Protein AF-A0A954HP14-F1 (afdb_monomer_lite)

Structure (mmCIF, N/CA/C/O backbone):
data_AF-A0A954HP14-F1
#
_entry.id   AF-A0A954HP14-F1
#
loop_
_atom_site.group_PDB
_atom_site.id
_atom_site.type_symbol
_atom_site.label_atom_id
_atom_site.label_alt_id
_atom_site.label_comp_id
_atom_site.label_asym_id
_atom_site.label_entity_id
_atom_site.label_seq_id
_atom_site.pdbx_PDB_ins_code
_atom_site.Cartn_x
_atom_site.Cartn_y
_atom_site.Cartn_z
_atom_site.occupancy
_atom_site.B_iso_or_equiv
_atom_site.auth_seq_id
_atom_site.auth_comp_id
_atom_site.auth_asym_id
_atom_site.auth_atom_id
_atom_site.pdbx_PDB_model_num
ATOM 1 N N . PRO A 1 1 ? -9.106 -20.053 -11.659 1.00 44.22 1 PRO A N 1
ATOM 2 C CA . PRO A 1 1 ? -9.923 -20.267 -10.448 1.00 44.22 1 PRO A CA 1
ATOM 3 C C . PRO A 1 1 ? -10.159 -21.765 -10.250 1.00 44.22 1 PRO A C 1
ATOM 5 O O . PRO A 1 1 ? -11.044 -22.334 -10.878 1.00 44.22 1 PRO A O 1
ATOM 8 N N . ASP A 1 2 ? -9.329 -22.394 -9.421 1.00 56.81 2 ASP A N 1
ATOM 9 C CA . ASP A 1 2 ? -9.715 -23.654 -8.791 1.00 56.81 2 ASP A CA 1
ATOM 10 C C . ASP A 1 2 ? -10.606 -23.287 -7.602 1.00 56.81 2 ASP A C 1
ATOM 12 O O . ASP A 1 2 ? -10.197 -22.479 -6.765 1.00 56.81 2 ASP A O 1
ATOM 16 N N . SER A 1 3 ? -11.808 -23.867 -7.511 1.00 62.03 3 SER A N 1
ATOM 17 C CA . SER A 1 3 ? -12.772 -23.619 -6.418 1.00 62.03 3 SER A CA 1
ATOM 18 C C . SER A 1 3 ? -12.200 -23.898 -5.023 1.00 62.03 3 SER A C 1
ATOM 20 O O . SER A 1 3 ? -12.767 -23.479 -4.023 1.00 62.03 3 SER A O 1
ATOM 22 N N . ASN A 1 4 ? -11.064 -24.593 -4.966 1.00 75.12 4 ASN A N 1
ATOM 23 C CA . ASN A 1 4 ? -10.398 -25.029 -3.747 1.00 75.12 4 ASN A CA 1
ATOM 24 C C . ASN A 1 4 ? -9.174 -24.160 -3.400 1.00 75.12 4 ASN A C 1
ATOM 26 O O . ASN A 1 4 ? -8.261 -24.644 -2.734 1.00 75.12 4 ASN A O 1
ATOM 30 N N . THR A 1 5 ? -9.110 -22.918 -3.893 1.00 85.06 5 THR A N 1
ATOM 31 C CA . THR A 1 5 ? -8.037 -21.955 -3.586 1.00 85.06 5 THR A CA 1
ATOM 32 C C . THR A 1 5 ? -8.598 -20.563 -3.312 1.00 85.06 5 THR A C 1
ATOM 34 O O . THR A 1 5 ? -9.635 -20.186 -3.863 1.00 85.06 5 THR A O 1
ATOM 37 N N . PHE A 1 6 ? -7.906 -19.788 -2.472 1.00 89.44 6 PHE A N 1
ATOM 38 C CA . PHE A 1 6 ? -8.240 -18.382 -2.242 1.00 89.44 6 PHE A CA 1
ATOM 39 C C . PHE A 1 6 ? -8.115 -17.584 -3.542 1.00 89.44 6 PHE A C 1
ATOM 41 O O . PHE A 1 6 ? -7.063 -17.580 -4.190 1.00 89.44 6 PHE A O 1
ATOM 48 N N . ASN A 1 7 ? -9.168 -16.863 -3.917 1.00 91.94 7 ASN A N 1
ATOM 49 C CA . ASN A 1 7 ? -9.190 -16.029 -5.110 1.00 91.94 7 ASN A CA 1
ATOM 50 C C . ASN A 1 7 ? -8.523 -14.671 -4.848 1.00 91.94 7 ASN A C 1
ATOM 52 O O . ASN A 1 7 ? -9.152 -13.611 -4.863 1.00 91.94 7 ASN A O 1
ATOM 56 N N . LEU A 1 8 ? -7.207 -14.710 -4.631 1.00 91.88 8 LEU A N 1
ATOM 57 C CA . LEU A 1 8 ? -6.393 -13.528 -4.347 1.00 91.88 8 LEU A CA 1
ATOM 58 C C . LEU A 1 8 ? -6.420 -12.499 -5.481 1.00 91.88 8 LEU A C 1
ATOM 60 O O . LEU A 1 8 ? -6.297 -11.310 -5.220 1.00 91.88 8 LEU A O 1
ATOM 64 N N . TYR A 1 9 ? -6.605 -12.936 -6.732 1.00 90.38 9 TYR A N 1
ATOM 65 C CA . TYR A 1 9 ? -6.742 -12.026 -7.872 1.00 90.38 9 TYR A CA 1
ATOM 66 C C . TYR A 1 9 ? -8.003 -11.169 -7.758 1.00 90.38 9 TYR A C 1
ATOM 68 O O . TYR A 1 9 ? -7.978 -9.977 -8.054 1.00 90.38 9 TYR A O 1
ATOM 76 N N . ARG A 1 10 ? -9.116 -11.760 -7.313 1.00 91.25 10 ARG A N 1
ATOM 77 C CA . ARG A 1 10 ? -10.353 -11.006 -7.147 1.00 91.25 10 ARG A CA 1
ATOM 78 C C . ARG A 1 10 ? -10.260 -10.037 -5.978 1.00 91.25 10 ARG A C 1
ATOM 80 O O . ARG A 1 10 ? -10.635 -8.885 -6.158 1.00 91.25 10 ARG A O 1
ATOM 87 N N . PHE A 1 11 ? -9.696 -10.464 -4.848 1.00 94.31 11 PHE A N 1
ATOM 88 C CA . PHE A 1 11 ? -9.459 -9.575 -3.709 1.00 94.31 11 PHE A CA 1
ATOM 89 C C . PHE A 1 11 ? -8.480 -8.439 -4.048 1.00 94.31 11 PHE A C 1
ATOM 91 O O . PHE A 1 11 ? -8.729 -7.296 -3.691 1.00 94.31 11 PHE A O 1
ATOM 98 N N . ALA A 1 12 ? -7.426 -8.710 -4.823 1.00 93.19 12 ALA A N 1
ATOM 99 C CA . ALA A 1 12 ? -6.483 -7.701 -5.318 1.00 93.19 12 ALA A CA 1
ATOM 100 C C . ALA A 1 12 ? -7.157 -6.557 -6.103 1.00 93.19 12 ALA A C 1
ATOM 102 O O . ALA A 1 12 ? -6.663 -5.430 -6.088 1.00 93.19 12 ALA A O 1
ATOM 103 N N . ASN A 1 13 ? -8.294 -6.831 -6.753 1.00 92.75 13 ASN A N 1
ATOM 104 C CA . ASN A 1 13 ? -9.074 -5.847 -7.509 1.00 92.75 13 ASN A CA 1
ATOM 105 C C . ASN A 1 13 ? -10.066 -5.050 -6.645 1.00 92.75 13 ASN A C 1
ATOM 107 O O . ASN A 1 13 ? -10.771 -4.192 -7.178 1.00 92.75 13 ASN A O 1
ATOM 111 N N . THR A 1 14 ? -10.173 -5.344 -5.347 1.00 94.00 14 THR A N 1
ATOM 112 C CA . THR A 1 14 ? -11.060 -4.615 -4.438 1.00 94.00 14 THR A CA 1
ATOM 113 C C . THR A 1 14 ? -10.618 -3.150 -4.355 1.00 94.00 14 THR A C 1
ATOM 115 O O . THR A 1 14 ? -9.434 -2.889 -4.120 1.00 94.00 14 THR A O 1
ATOM 118 N N . PRO A 1 15 ? -11.526 -2.186 -4.592 1.00 93.94 15 PRO A N 1
ATOM 119 C CA . PRO A 1 15 ? -11.179 -0.776 -4.559 1.00 93.94 15 PRO A CA 1
ATOM 120 C C . PRO A 1 15 ? -10.938 -0.305 -3.127 1.00 93.94 15 PRO A C 1
ATOM 122 O O . PRO A 1 15 ? -11.656 -0.678 -2.205 1.00 93.94 15 PRO A O 1
ATOM 125 N N . VAL A 1 16 ? -9.947 0.560 -2.981 1.00 93.38 16 VAL A N 1
ATOM 126 C CA . VAL A 1 16 ? -9.605 1.292 -1.762 1.00 93.38 16 VAL A CA 1
ATOM 127 C C . VAL A 1 16 ? -9.283 2.724 -2.160 1.00 93.38 16 VAL A C 1
ATOM 129 O O . VAL A 1 16 ? -8.861 2.969 -3.292 1.00 93.38 16 VAL A O 1
ATOM 132 N N . ALA A 1 17 ? -9.439 3.682 -1.261 1.00 90.81 17 ALA A N 1
ATOM 133 C CA . ALA A 1 17 ? -8.885 5.008 -1.458 1.00 90.81 17 ALA A CA 1
ATOM 134 C C . ALA A 1 17 ? -7.545 5.134 -0.726 1.00 90.81 17 ALA A C 1
ATOM 136 O O . ALA A 1 17 ? -7.355 4.705 0.406 1.00 90.81 17 ALA A O 1
ATOM 137 N N . TRP A 1 18 ? -6.553 5.690 -1.407 1.00 88.69 18 TRP A N 1
ATOM 138 C CA . TRP A 1 18 ? -5.252 5.962 -0.808 1.00 88.69 18 TRP A CA 1
ATOM 139 C C . TRP A 1 18 ? -4.606 7.131 -1.538 1.00 88.69 18 TRP A C 1
ATOM 141 O O . TRP A 1 18 ? -4.759 7.269 -2.753 1.00 88.69 18 TRP A O 1
ATOM 151 N N . ARG A 1 19 ? -3.947 8.020 -0.783 1.00 82.06 19 ARG A N 1
ATOM 152 C CA . ARG A 1 19 ? -3.371 9.280 -1.290 1.00 82.06 19 ARG A CA 1
ATOM 153 C C . ARG A 1 19 ? -4.353 10.145 -2.101 1.00 82.06 19 ARG A C 1
ATOM 155 O O . ARG A 1 19 ? -3.925 10.869 -2.987 1.00 82.06 19 ARG A O 1
ATOM 162 N N . GLY A 1 20 ? -5.652 10.096 -1.788 1.00 80.06 20 GLY A N 1
ATOM 163 C CA . GLY A 1 20 ? -6.676 10.958 -2.397 1.00 80.06 20 GLY A CA 1
ATOM 164 C C . GLY A 1 20 ? -7.312 10.435 -3.691 1.00 80.06 20 GLY A C 1
ATOM 165 O O . GLY A 1 20 ? -8.008 11.195 -4.357 1.00 80.06 20 GLY A O 1
ATOM 166 N N . ARG A 1 21 ? -7.097 9.164 -4.061 1.00 86.00 21 ARG A N 1
ATOM 167 C CA . ARG A 1 21 ? -7.736 8.529 -5.230 1.00 86.00 21 ARG A CA 1
ATOM 168 C C . ARG A 1 21 ? -8.192 7.102 -4.930 1.00 86.00 21 ARG A C 1
ATOM 170 O O . ARG A 1 21 ? -7.545 6.415 -4.140 1.00 86.00 21 ARG A O 1
ATOM 177 N N . SER A 1 22 ? -9.247 6.642 -5.609 1.00 89.75 22 SER A N 1
ATOM 178 C CA . SER A 1 22 ? -9.643 5.228 -5.616 1.00 89.75 22 SER A CA 1
ATOM 179 C C . SER A 1 22 ? -8.697 4.409 -6.500 1.00 89.75 22 SER A C 1
ATOM 181 O O . SER A 1 22 ? -8.477 4.773 -7.655 1.00 89.75 22 SER A O 1
ATOM 183 N N . GLN A 1 23 ? -8.175 3.304 -5.983 1.00 91.81 23 GLN A N 1
ATOM 184 C CA . GLN A 1 23 ? -7.209 2.420 -6.637 1.00 91.81 23 GLN A CA 1
ATOM 185 C C . GLN A 1 23 ? -7.410 0.971 -6.159 1.00 91.81 23 GLN A C 1
ATOM 187 O O . GLN A 1 23 ? -8.095 0.759 -5.158 1.00 91.81 23 GLN A O 1
ATOM 192 N N . PRO A 1 24 ? -6.891 -0.055 -6.853 1.00 94.38 24 PRO A N 1
ATOM 193 C CA . PRO A 1 24 ? -6.996 -1.425 -6.364 1.00 94.38 24 PRO A CA 1
ATOM 194 C C . PRO A 1 24 ? -6.120 -1.612 -5.121 1.00 94.38 24 PRO A C 1
ATOM 196 O O . PRO A 1 24 ? -5.009 -1.081 -5.041 1.00 94.38 24 PRO A O 1
ATOM 199 N N . ILE A 1 25 ? -6.588 -2.414 -4.165 1.00 94.38 25 ILE A N 1
ATOM 200 C CA . ILE A 1 25 ? -5.851 -2.714 -2.929 1.00 94.38 25 ILE A CA 1
ATOM 201 C C . ILE A 1 25 ? -4.471 -3.342 -3.195 1.00 94.38 25 ILE A C 1
ATOM 203 O O . ILE A 1 25 ? -3.538 -3.156 -2.413 1.00 94.38 25 ILE A O 1
ATOM 207 N N . ASP A 1 26 ? -4.296 -4.017 -4.337 1.00 93.38 26 ASP A N 1
ATOM 208 C CA . ASP A 1 26 ? -2.996 -4.528 -4.781 1.00 93.38 26 ASP A CA 1
ATOM 209 C C . ASP A 1 26 ? -1.962 -3.422 -5.028 1.00 93.38 26 ASP A C 1
ATOM 211 O O . ASP A 1 26 ? -0.787 -3.634 -4.730 1.00 93.38 26 ASP A O 1
ATOM 215 N N . THR A 1 27 ? -2.359 -2.231 -5.503 1.00 92.31 27 THR A N 1
ATOM 216 C CA . THR A 1 27 ? -1.415 -1.108 -5.659 1.00 92.31 27 THR A CA 1
ATOM 217 C C . THR A 1 27 ? -0.823 -0.728 -4.309 1.00 92.31 27 THR A C 1
ATOM 219 O O . THR A 1 27 ? 0.399 -0.624 -4.177 1.00 92.31 27 THR A O 1
ATOM 222 N N . PHE A 1 28 ? -1.671 -0.587 -3.287 1.00 92.44 28 PHE A N 1
ATOM 223 C CA . PHE A 1 28 ? -1.217 -0.299 -1.931 1.00 92.44 28 PHE A CA 1
ATOM 224 C C . PHE A 1 28 ? -0.308 -1.410 -1.401 1.00 92.44 28 PHE A C 1
ATOM 226 O O . PHE A 1 28 ? 0.810 -1.129 -0.969 1.00 92.44 28 PHE A O 1
ATOM 233 N N . ALA A 1 29 ? -0.737 -2.673 -1.500 1.00 93.56 29 ALA A N 1
ATOM 234 C CA . ALA A 1 29 ? 0.045 -3.813 -1.025 1.00 93.56 29 ALA A CA 1
ATOM 235 C C . ALA A 1 29 ? 1.440 -3.859 -1.674 1.00 93.56 29 ALA A C 1
ATOM 237 O O . ALA A 1 29 ? 2.453 -4.016 -0.991 1.00 93.56 29 ALA A O 1
ATOM 238 N N . ARG A 1 30 ? 1.511 -3.678 -2.999 1.00 91.94 30 ARG A N 1
ATOM 239 C CA . ARG A 1 30 ? 2.771 -3.652 -3.752 1.00 91.94 30 ARG A CA 1
ATOM 240 C C . ARG A 1 30 ? 3.647 -2.473 -3.367 1.00 91.94 30 ARG A C 1
ATOM 242 O O . ARG A 1 30 ? 4.850 -2.672 -3.246 1.00 91.94 30 ARG A O 1
ATOM 249 N N . ALA A 1 31 ? 3.077 -1.285 -3.187 1.00 90.12 31 ALA A N 1
ATOM 250 C CA . ALA A 1 31 ? 3.821 -0.084 -2.821 1.00 90.12 31 ALA A CA 1
ATOM 251 C C . ALA A 1 31 ? 4.467 -0.219 -1.435 1.00 90.12 31 ALA A C 1
ATOM 253 O O . ALA A 1 31 ? 5.663 0.038 -1.289 1.00 90.12 31 ALA A O 1
ATOM 254 N N . GLN A 1 32 ? 3.707 -0.681 -0.437 1.00 90.50 32 GLN A N 1
ATOM 255 C CA . GLN A 1 32 ? 4.227 -0.898 0.917 1.00 90.50 32 GLN A CA 1
ATOM 256 C C . GLN A 1 32 ? 5.305 -1.993 0.927 1.00 90.50 32 GLN A C 1
ATOM 258 O O . GLN A 1 32 ? 6.387 -1.803 1.484 1.00 90.50 32 GLN A O 1
ATOM 263 N N . LEU A 1 33 ? 5.063 -3.114 0.237 1.00 91.81 33 LEU A N 1
ATOM 264 C CA . LEU A 1 33 ? 6.037 -4.202 0.174 1.00 91.81 33 LEU A CA 1
ATOM 265 C C . LEU A 1 33 ? 7.296 -3.815 -0.616 1.00 91.81 33 LEU A C 1
ATOM 267 O O . LEU A 1 33 ? 8.398 -4.224 -0.246 1.00 91.81 33 LEU A O 1
ATOM 271 N N . LEU A 1 34 ? 7.164 -3.013 -1.677 1.00 89.88 34 LEU A N 1
ATOM 272 C CA . LEU A 1 34 ? 8.295 -2.494 -2.448 1.00 89.88 34 LEU A CA 1
ATOM 273 C C . LEU A 1 34 ? 9.163 -1.578 -1.582 1.00 89.88 34 LEU A C 1
ATOM 275 O O . LEU A 1 34 ? 10.380 -1.737 -1.590 1.00 89.88 34 LEU A O 1
ATOM 279 N N . LYS A 1 35 ? 8.549 -0.697 -0.787 1.00 87.38 35 LYS A N 1
ATOM 280 C CA . LYS A 1 35 ? 9.263 0.182 0.144 1.00 87.38 35 LYS A CA 1
ATOM 281 C C . LYS A 1 35 ? 10.008 -0.601 1.230 1.00 87.38 35 LYS A C 1
ATOM 283 O O . LYS A 1 35 ? 11.144 -0.272 1.547 1.00 87.38 35 LYS A O 1
ATOM 288 N N . ALA A 1 36 ? 9.403 -1.661 1.768 1.00 90.62 36 ALA A N 1
ATOM 289 C CA . ALA A 1 36 ? 10.024 -2.468 2.819 1.00 90.62 36 ALA A CA 1
ATOM 290 C C . ALA A 1 36 ? 11.096 -3.449 2.300 1.00 90.62 36 ALA A C 1
ATOM 292 O O . ALA A 1 36 ? 12.113 -3.660 2.960 1.00 90.62 36 ALA A O 1
ATOM 293 N N . SER A 1 37 ? 10.878 -4.059 1.127 1.00 90.31 37 SER A N 1
ATOM 294 C CA . SER A 1 37 ? 11.650 -5.224 0.649 1.00 90.31 37 SER A CA 1
ATOM 295 C C . SER A 1 37 ? 12.431 -5.004 -0.652 1.00 90.31 37 SER A C 1
ATOM 297 O O . SER A 1 37 ? 13.204 -5.874 -1.072 1.00 90.31 37 SER A O 1
ATOM 299 N N . HIS A 1 38 ? 12.203 -3.874 -1.329 1.00 88.56 38 HIS A N 1
ATOM 300 C CA . HIS A 1 38 ? 12.618 -3.592 -2.711 1.00 88.56 38 HIS A CA 1
ATOM 301 C C . HIS A 1 38 ? 12.070 -4.616 -3.722 1.00 88.56 38 HIS A C 1
ATOM 303 O O . HIS A 1 38 ? 12.637 -4.820 -4.798 1.00 88.56 38 HIS A O 1
ATOM 309 N N . LYS A 1 39 ? 10.976 -5.307 -3.377 1.00 87.38 39 LYS A N 1
ATOM 310 C CA . LYS A 1 39 ? 10.304 -6.302 -4.218 1.00 87.38 39 LYS A CA 1
ATOM 311 C C . LYS A 1 39 ? 8.789 -6.170 -4.095 1.00 87.38 39 LYS A C 1
ATOM 313 O O . LYS A 1 39 ? 8.259 -5.910 -3.026 1.00 87.38 39 LYS A O 1
ATOM 318 N N . SER A 1 40 ? 8.073 -6.462 -5.176 1.00 85.25 40 SER A N 1
ATOM 319 C CA . SER A 1 40 ? 6.599 -6.523 -5.180 1.00 85.25 40 SER A CA 1
ATOM 320 C C . SER A 1 40 ? 6.045 -7.916 -4.827 1.00 85.25 40 SER A C 1
ATOM 322 O O . SER A 1 40 ? 4.865 -8.195 -5.014 1.00 85.25 40 SER A O 1
ATOM 324 N N . THR A 1 41 ? 6.906 -8.823 -4.359 1.00 90.88 41 THR A N 1
ATOM 325 C CA . THR A 1 41 ? 6.576 -10.204 -3.970 1.00 90.88 41 THR A CA 1
ATOM 326 C C . THR A 1 41 ? 7.509 -10.650 -2.854 1.00 90.88 41 THR A C 1
ATOM 328 O O . THR A 1 41 ? 8.674 -10.245 -2.854 1.00 90.88 41 THR A O 1
ATOM 331 N N . PHE A 1 42 ? 7.068 -11.572 -2.004 1.00 92.44 42 PHE A N 1
ATOM 332 C CA . PHE A 1 42 ? 7.862 -12.090 -0.886 1.00 92.44 42 PHE A CA 1
ATOM 333 C C . PHE A 1 42 ? 7.961 -13.622 -0.908 1.00 92.44 42 PHE A C 1
ATOM 335 O O . PHE A 1 42 ? 7.281 -14.279 -1.695 1.00 92.44 42 PHE A O 1
ATOM 342 N N . LYS A 1 43 ? 8.850 -14.199 -0.087 1.00 90.25 43 LYS A N 1
ATOM 343 C CA . LYS A 1 43 ? 8.929 -15.652 0.146 1.00 90.25 43 LYS A CA 1
ATOM 344 C C . LYS A 1 43 ? 8.156 -15.992 1.428 1.00 90.25 43 LYS A C 1
ATOM 346 O O . LYS A 1 43 ? 8.716 -15.805 2.511 1.00 90.25 43 LYS A O 1
ATOM 351 N N . GLY A 1 44 ? 6.916 -16.460 1.290 1.00 88.19 44 GLY A N 1
ATOM 352 C CA . GLY A 1 44 ? 6.035 -16.827 2.404 1.00 88.19 44 GLY A CA 1
ATOM 353 C C . GLY A 1 44 ? 6.049 -18.324 2.719 1.00 88.19 44 GLY A C 1
ATOM 354 O O . GLY A 1 44 ? 6.380 -19.140 1.852 1.00 88.19 44 GLY A O 1
ATOM 355 N N . GLU A 1 45 ? 5.716 -18.660 3.965 1.00 89.00 45 GLU A N 1
ATOM 356 C CA . GLU A 1 45 ? 5.534 -20.036 4.451 1.00 89.00 45 GLU A CA 1
ATOM 357 C C . GLU A 1 45 ? 4.427 -20.743 3.656 1.00 89.00 45 GLU A C 1
ATOM 359 O O . GLU A 1 45 ? 3.372 -20.164 3.395 1.00 89.00 45 GLU A O 1
ATOM 364 N N . LEU A 1 46 ? 4.684 -21.981 3.231 1.00 88.25 46 LEU A N 1
ATOM 365 C CA . LEU A 1 46 ? 3.688 -22.801 2.543 1.00 88.25 46 LEU A CA 1
ATOM 366 C C . LEU A 1 46 ? 2.580 -23.245 3.502 1.00 88.25 46 LEU A C 1
ATOM 368 O O . LEU A 1 46 ? 2.848 -23.598 4.649 1.00 88.25 46 LEU A O 1
ATOM 372 N N . GLU A 1 47 ? 1.343 -23.295 3.010 1.00 84.31 47 GLU A N 1
ATOM 373 C CA . GLU A 1 47 ? 0.229 -23.871 3.773 1.00 84.31 47 GLU A CA 1
ATOM 374 C C . GLU A 1 47 ? 0.336 -25.399 3.830 1.00 84.31 47 GLU A C 1
ATOM 376 O O . GLU A 1 47 ? 0.991 -26.019 2.989 1.00 84.31 47 GLU A O 1
ATOM 381 N N . GLN A 1 48 ? -0.379 -26.022 4.771 1.00 86.00 48 GLN A N 1
ATOM 382 C CA . GLN A 1 48 ? -0.397 -27.480 4.974 1.00 86.00 48 GLN A CA 1
ATOM 383 C C . GLN A 1 48 ? -0.536 -28.266 3.662 1.00 86.00 48 GLN A C 1
ATOM 385 O O . GLN A 1 48 ? 0.263 -29.152 3.373 1.00 86.00 48 GLN A O 1
ATOM 390 N N . ARG A 1 49 ? -1.495 -27.890 2.808 1.00 84.44 49 ARG A N 1
ATOM 391 C CA . ARG A 1 49 ? -1.709 -28.548 1.512 1.00 84.44 49 ARG A CA 1
ATOM 392 C C . ARG A 1 49 ? -0.510 -28.415 0.569 1.00 84.44 49 ARG A C 1
ATOM 394 O O . ARG A 1 49 ? -0.201 -29.348 -0.168 1.00 84.44 49 ARG A O 1
ATOM 401 N N . GLU A 1 50 ? 0.133 -27.252 0.538 1.00 87.00 50 GLU A N 1
ATOM 402 C CA . GLU A 1 50 ? 1.296 -27.010 -0.319 1.00 87.00 50 GLU A CA 1
ATOM 403 C C . GLU A 1 50 ? 2.535 -27.750 0.208 1.00 87.00 50 GLU A C 1
ATOM 405 O O . GLU A 1 50 ? 3.342 -28.234 -0.588 1.00 87.00 50 GLU A O 1
ATOM 410 N N . LEU A 1 51 ? 2.665 -27.878 1.533 1.00 89.75 51 LEU A N 1
ATOM 411 C CA . LEU A 1 51 ? 3.678 -28.708 2.187 1.00 89.75 51 LEU A CA 1
ATOM 412 C C . LEU A 1 51 ? 3.459 -30.189 1.868 1.00 89.75 51 LEU A C 1
ATOM 414 O O . LEU A 1 51 ? 4.396 -30.853 1.432 1.00 89.75 51 LEU A O 1
ATOM 418 N N . ASP A 1 52 ? 2.221 -30.677 1.966 1.00 89.06 52 ASP A N 1
ATOM 419 C CA . ASP A 1 52 ? 1.859 -32.053 1.610 1.00 89.06 52 ASP A CA 1
ATOM 420 C C . ASP A 1 52 ? 2.168 -32.363 0.138 1.00 89.06 52 ASP A C 1
ATOM 422 O O . ASP A 1 52 ? 2.737 -33.407 -0.175 1.00 89.06 52 ASP A O 1
ATOM 426 N N . GLN A 1 53 ? 1.891 -31.430 -0.779 1.00 89.56 53 GLN A N 1
ATOM 427 C CA . GLN A 1 53 ? 2.263 -31.563 -2.195 1.00 89.56 53 GLN A CA 1
ATOM 428 C C . GLN A 1 53 ? 3.779 -31.563 -2.436 1.00 89.56 53 GLN A C 1
ATOM 430 O O . GLN A 1 53 ? 4.244 -32.049 -3.468 1.00 89.56 53 GLN A O 1
ATOM 435 N N . ARG A 1 54 ? 4.562 -30.985 -1.520 1.00 91.81 54 ARG A N 1
ATOM 436 C CA . ARG A 1 54 ? 6.029 -30.939 -1.587 1.00 91.81 54 ARG A CA 1
ATOM 437 C C . ARG A 1 54 ? 6.704 -31.950 -0.667 1.00 91.81 54 ARG A C 1
ATOM 439 O O . ARG A 1 54 ? 7.930 -31.906 -0.569 1.00 91.81 54 ARG A O 1
ATOM 446 N N . ARG A 1 55 ? 5.954 -32.869 -0.054 1.00 93.12 55 ARG A N 1
ATOM 447 C CA . ARG A 1 55 ? 6.455 -33.844 0.922 1.00 93.12 55 ARG A CA 1
ATOM 448 C C . ARG A 1 55 ? 7.736 -34.530 0.464 1.00 93.12 55 ARG A C 1
ATOM 450 O O . ARG A 1 55 ? 8.744 -34.431 1.151 1.00 93.12 55 ARG A O 1
ATOM 457 N N . ASP A 1 56 ? 7.738 -35.112 -0.732 1.00 92.38 56 ASP A N 1
ATOM 458 C CA . ASP A 1 56 ? 8.910 -35.818 -1.268 1.00 92.38 56 ASP A CA 1
ATOM 459 C C . ASP A 1 56 ? 10.157 -34.927 -1.335 1.00 92.38 56 ASP A C 1
ATOM 461 O O . ASP A 1 56 ? 11.266 -35.367 -1.040 1.00 92.38 56 ASP A O 1
ATOM 465 N N . LYS A 1 57 ? 9.984 -33.642 -1.676 1.00 93.19 57 LYS A N 1
ATOM 466 C CA . LYS A 1 57 ? 11.083 -32.667 -1.717 1.00 93.19 57 LYS A CA 1
ATOM 467 C C . LYS A 1 57 ? 11.575 -32.307 -0.320 1.00 93.19 57 LYS A C 1
ATOM 469 O O . LYS A 1 57 ? 12.776 -32.137 -0.137 1.00 93.19 57 LYS A O 1
ATOM 474 N N . ILE A 1 58 ? 10.661 -32.174 0.642 1.00 92.38 58 ILE A N 1
ATOM 475 C CA . ILE A 1 58 ? 10.992 -31.896 2.044 1.00 92.38 58 ILE A CA 1
ATOM 476 C C . ILE A 1 58 ? 11.772 -33.081 2.620 1.00 92.38 58 ILE A C 1
ATOM 478 O O . ILE A 1 58 ? 12.862 -32.887 3.148 1.00 92.38 58 ILE A O 1
ATOM 482 N N . VAL A 1 59 ? 11.277 -34.308 2.439 1.00 92.44 59 VAL A N 1
ATOM 483 C CA . VAL A 1 59 ? 11.938 -35.537 2.902 1.00 92.44 59 VAL A CA 1
ATOM 484 C C . VAL A 1 59 ? 13.328 -35.688 2.280 1.00 92.44 59 VAL A C 1
ATOM 486 O O . VAL A 1 59 ? 14.299 -35.912 3.001 1.00 92.44 59 VAL A O 1
ATOM 489 N N . ALA A 1 60 ? 13.454 -35.492 0.964 1.00 92.50 60 ALA A N 1
ATOM 490 C CA . ALA A 1 60 ? 14.744 -35.555 0.279 1.00 92.50 60 ALA A CA 1
ATOM 491 C C . ALA A 1 60 ? 15.738 -34.493 0.789 1.00 92.50 60 ALA A C 1
ATOM 493 O O . ALA A 1 60 ? 16.930 -34.768 0.924 1.00 92.50 60 ALA A O 1
ATOM 494 N N . ALA A 1 61 ? 15.260 -33.285 1.106 1.00 92.69 61 ALA A N 1
ATOM 495 C CA . ALA A 1 61 ? 16.098 -32.232 1.670 1.00 92.69 61 ALA A CA 1
ATOM 496 C C . ALA A 1 61 ? 16.572 -32.580 3.090 1.00 92.69 61 ALA A C 1
ATOM 498 O O . ALA A 1 61 ? 17.753 -32.403 3.387 1.00 92.69 61 ALA A O 1
ATOM 499 N N . VAL A 1 62 ? 15.701 -33.144 3.937 1.00 92.25 62 VAL A N 1
ATOM 500 C CA . VAL A 1 62 ? 16.092 -33.635 5.270 1.00 92.25 62 VAL A CA 1
ATOM 501 C C . VAL A 1 62 ? 17.187 -34.695 5.150 1.00 92.25 62 VAL A C 1
ATOM 503 O O . VAL A 1 62 ? 18.225 -34.552 5.787 1.00 92.25 62 VAL A O 1
ATOM 506 N N . GLN A 1 63 ? 17.018 -35.693 4.279 1.00 91.19 63 GLN A N 1
ATOM 507 C CA . GLN A 1 63 ? 18.031 -36.734 4.042 1.00 91.19 63 GLN A CA 1
ATOM 508 C C . GLN A 1 63 ? 19.357 -36.164 3.517 1.00 91.19 63 GLN A C 1
ATOM 510 O O . GLN A 1 63 ? 20.428 -36.659 3.857 1.00 91.19 63 GLN A O 1
ATOM 515 N N . SER A 1 64 ? 19.305 -35.111 2.696 1.00 92.88 64 SER A N 1
ATOM 516 C CA . SER A 1 64 ? 20.507 -34.458 2.172 1.00 92.88 64 SER A CA 1
ATOM 517 C C . SER A 1 64 ? 21.262 -33.652 3.231 1.00 92.88 64 SER A C 1
ATOM 519 O O . SER A 1 64 ? 22.486 -33.557 3.146 1.00 92.88 64 SER A O 1
ATOM 521 N N . TYR A 1 65 ? 20.564 -33.017 4.175 1.00 91.56 65 TYR A N 1
ATOM 522 C CA . TYR A 1 65 ? 21.182 -32.190 5.219 1.00 91.56 65 TYR A CA 1
ATOM 523 C C . TYR A 1 65 ? 21.548 -32.981 6.480 1.00 91.56 65 TYR A C 1
ATOM 525 O O . TYR A 1 65 ? 22.473 -32.586 7.192 1.00 91.56 65 TYR A O 1
ATOM 533 N N . TRP A 1 66 ? 20.836 -34.077 6.746 1.00 91.44 66 TRP A N 1
ATOM 534 C CA . TRP A 1 66 ? 21.048 -34.986 7.868 1.00 91.44 66 TRP A CA 1
ATOM 535 C C . TRP A 1 66 ? 21.000 -36.436 7.367 1.00 91.44 66 TRP A C 1
ATOM 537 O O . TRP A 1 66 ? 19.969 -37.102 7.440 1.00 91.44 66 TRP A O 1
ATOM 547 N N . SER A 1 67 ? 22.135 -36.925 6.858 1.00 83.44 67 SER A N 1
ATOM 548 C CA . SER A 1 67 ? 22.260 -38.260 6.248 1.00 83.44 67 SER A CA 1
ATOM 549 C C . SER A 1 67 ? 21.932 -39.419 7.189 1.00 83.44 67 SER A C 1
ATOM 551 O O . SER A 1 67 ? 21.541 -40.488 6.728 1.00 83.44 67 SER A O 1
ATOM 553 N N . ASP A 1 68 ? 22.090 -39.205 8.494 1.00 83.62 68 ASP A N 1
ATOM 554 C CA . ASP A 1 68 ? 22.039 -40.263 9.508 1.00 83.62 68 ASP A CA 1
ATOM 555 C C . ASP A 1 68 ? 20.652 -40.386 10.173 1.00 83.62 68 ASP A C 1
ATOM 557 O O . ASP A 1 68 ? 20.471 -41.170 11.104 1.00 83.62 68 ASP A O 1
ATOM 561 N N . VAL A 1 69 ? 19.665 -39.605 9.714 1.00 84.69 69 VAL A N 1
ATOM 562 C CA . VAL A 1 69 ? 18.317 -39.521 10.297 1.00 84.69 69 VAL A CA 1
ATOM 563 C C . VAL A 1 69 ? 17.331 -40.366 9.489 1.00 84.69 69 VAL A C 1
ATOM 565 O O . VAL A 1 69 ? 17.158 -40.161 8.284 1.00 84.69 69 VAL A O 1
ATOM 568 N N . ASP A 1 70 ? 16.619 -41.276 10.162 1.00 84.19 70 ASP A N 1
ATOM 569 C CA . ASP A 1 70 ? 15.470 -41.959 9.564 1.00 84.19 70 ASP A CA 1
ATOM 570 C C . ASP A 1 70 ? 14.316 -40.966 9.362 1.00 84.19 70 ASP A C 1
ATOM 572 O O . ASP A 1 70 ? 13.738 -40.429 10.306 1.00 84.19 70 ASP A O 1
ATOM 576 N N . SER A 1 71 ? 13.992 -40.713 8.098 1.00 83.25 71 SER A N 1
ATOM 577 C CA . SER A 1 71 ? 12.945 -39.779 7.670 1.00 83.25 71 SER A CA 1
ATOM 578 C C . SER A 1 71 ? 11.639 -40.487 7.299 1.00 83.25 71 SER A C 1
ATOM 580 O O . SER A 1 71 ? 10.724 -39.852 6.773 1.00 83.25 71 SER A O 1
ATOM 582 N N . GLY A 1 72 ? 11.510 -41.788 7.589 1.00 81.94 72 GLY A N 1
ATOM 583 C CA . GLY A 1 72 ? 10.291 -42.556 7.336 1.00 81.94 72 GLY A CA 1
ATOM 584 C C . GLY A 1 72 ? 9.045 -41.982 8.021 1.00 81.94 72 GLY A C 1
ATOM 585 O O . GLY A 1 72 ? 7.958 -42.038 7.446 1.00 81.94 72 GLY A O 1
ATOM 586 N N . SER A 1 73 ? 9.187 -41.354 9.198 1.00 83.31 73 SER A N 1
ATOM 587 C CA . SER A 1 73 ? 8.068 -40.705 9.904 1.00 83.31 73 SER A CA 1
ATOM 588 C C . SER A 1 73 ? 7.471 -39.527 9.126 1.00 83.31 73 SER A C 1
ATOM 590 O O . SER A 1 73 ? 6.261 -39.308 9.172 1.00 83.31 73 SER A O 1
ATOM 592 N N . LEU A 1 74 ? 8.292 -38.814 8.347 1.00 87.75 74 LEU A N 1
ATOM 593 C CA . LEU A 1 74 ? 7.873 -37.655 7.558 1.00 87.75 74 LEU A CA 1
ATOM 594 C C . LEU A 1 74 ? 7.019 -38.037 6.342 1.00 87.75 74 LEU A C 1
ATOM 596 O O . LEU A 1 74 ? 6.263 -37.209 5.838 1.00 87.75 74 LEU A O 1
ATOM 600 N N . GLN A 1 75 ? 7.099 -39.287 5.873 1.00 87.88 75 GLN A N 1
ATOM 601 C CA . GLN A 1 75 ? 6.363 -39.738 4.686 1.00 87.88 75 GLN A CA 1
ATOM 602 C C . GLN A 1 75 ? 4.846 -39.775 4.889 1.00 87.88 75 GLN A C 1
ATOM 604 O O . GLN A 1 75 ? 4.091 -39.645 3.926 1.00 87.88 75 GLN A O 1
ATOM 609 N N . ASN A 1 76 ? 4.394 -39.904 6.136 1.00 87.06 76 ASN A N 1
ATOM 610 C CA . ASN A 1 76 ? 2.976 -39.898 6.497 1.00 87.06 76 ASN A CA 1
ATOM 611 C C . ASN A 1 76 ? 2.577 -38.660 7.308 1.00 87.06 76 ASN A C 1
ATOM 613 O O . ASN A 1 76 ? 1.426 -38.550 7.725 1.00 87.06 76 ASN A O 1
ATOM 617 N N . PHE A 1 77 ? 3.511 -37.734 7.531 1.00 90.50 77 PHE A N 1
ATOM 618 C CA . PHE A 1 77 ? 3.262 -36.530 8.305 1.00 90.50 77 PHE A CA 1
ATOM 619 C C . PHE A 1 77 ? 2.493 -35.494 7.477 1.00 90.50 77 PHE A C 1
ATOM 621 O O . PHE A 1 77 ? 2.775 -35.280 6.296 1.00 90.50 77 PHE A O 1
ATOM 628 N N . SER A 1 78 ? 1.513 -34.853 8.108 1.00 89.00 78 SER A N 1
ATOM 629 C CA . SER A 1 78 ? 0.789 -33.698 7.581 1.00 89.00 78 SER A CA 1
ATOM 630 C C . SER A 1 78 ? 0.528 -32.749 8.741 1.00 89.00 78 SER A C 1
ATOM 632 O O . SER A 1 78 ? 0.151 -33.177 9.831 1.00 89.00 78 SER A O 1
ATOM 634 N N . GLY A 1 79 ? 0.753 -31.467 8.501 1.00 89.00 79 GLY A N 1
ATOM 635 C CA . GLY A 1 79 ? 0.677 -30.421 9.507 1.00 89.00 79 GLY A CA 1
ATOM 636 C C . GLY A 1 79 ? 1.006 -29.065 8.898 1.00 89.00 79 GLY A C 1
ATOM 637 O O . GLY A 1 79 ? 1.303 -28.953 7.703 1.00 89.00 79 GLY A O 1
ATOM 638 N N . GLN A 1 80 ? 0.935 -28.025 9.715 1.00 86.81 80 GLN A N 1
ATOM 639 C CA . GLN A 1 80 ? 1.324 -26.674 9.331 1.00 86.81 80 GLN A CA 1
ATOM 640 C C . GLN A 1 80 ? 2.849 -26.531 9.286 1.00 86.81 80 GLN A C 1
ATOM 642 O O . GLN A 1 80 ? 3.593 -27.422 9.693 1.00 86.81 80 GLN A O 1
ATOM 647 N N . TYR A 1 81 ? 3.327 -25.390 8.785 1.00 87.94 81 TYR A N 1
ATOM 648 C CA . TYR A 1 81 ? 4.758 -25.095 8.708 1.00 87.94 81 TYR A CA 1
ATOM 649 C C . TYR A 1 81 ? 5.469 -25.298 10.059 1.00 87.94 81 TYR A C 1
ATOM 651 O O . TYR A 1 81 ? 6.505 -25.957 10.100 1.00 87.94 81 TYR A O 1
ATOM 659 N N . SER A 1 82 ? 4.890 -24.801 11.160 1.00 87.06 82 SER A N 1
ATOM 660 C CA . SER A 1 82 ? 5.410 -24.994 12.523 1.00 87.06 82 SER A CA 1
ATOM 661 C C . SER A 1 82 ? 5.541 -26.467 12.895 1.00 87.06 82 SER A C 1
ATOM 663 O O . SER A 1 82 ? 6.583 -26.876 13.396 1.00 87.06 82 SER A O 1
ATOM 665 N N . ASP A 1 83 ? 4.519 -27.264 12.588 1.00 91.56 83 ASP A N 1
ATOM 666 C CA . ASP A 1 83 ? 4.451 -28.676 12.962 1.00 91.56 83 ASP A CA 1
ATOM 667 C C . ASP A 1 83 ? 5.507 -29.479 12.193 1.00 91.56 83 ASP A C 1
ATOM 669 O O . ASP A 1 83 ? 6.180 -30.336 12.758 1.00 91.56 83 ASP A O 1
ATOM 673 N N . TRP A 1 84 ? 5.713 -29.153 10.911 1.00 92.50 84 TRP A N 1
ATOM 674 C CA . TRP A 1 84 ? 6.799 -29.718 10.109 1.00 92.50 84 TRP A CA 1
ATOM 675 C C . TRP A 1 84 ? 8.173 -29.375 10.684 1.00 92.50 84 TRP A C 1
ATOM 677 O O . TRP A 1 84 ? 9.040 -30.243 10.751 1.00 92.50 84 TRP A O 1
ATOM 687 N N . ILE A 1 85 ? 8.390 -28.125 11.099 1.00 91.94 85 ILE A N 1
ATOM 688 C CA . ILE A 1 85 ? 9.655 -27.717 11.717 1.00 91.94 85 ILE A CA 1
ATOM 689 C C . ILE A 1 85 ? 9.882 -28.467 13.030 1.00 91.94 85 ILE A C 1
ATOM 691 O O . ILE A 1 85 ? 10.976 -28.983 13.241 1.00 91.94 85 ILE A O 1
ATOM 695 N N . GLU A 1 86 ? 8.872 -28.569 13.892 1.00 92.94 86 GLU A N 1
ATOM 696 C CA . GLU A 1 86 ? 8.974 -29.273 15.174 1.00 92.94 86 GLU A CA 1
ATOM 697 C C . GLU A 1 86 ? 9.214 -30.773 14.998 1.00 92.94 86 GLU A C 1
ATOM 699 O O . GLU A 1 86 ? 10.055 -31.351 15.689 1.00 92.94 86 GLU A O 1
ATOM 704 N N . GLU A 1 87 ? 8.563 -31.395 14.018 1.00 93.25 87 GLU A N 1
ATOM 705 C CA . GLU A 1 87 ? 8.800 -32.792 13.665 1.00 93.25 87 GLU A CA 1
ATOM 706 C C . GLU A 1 87 ? 10.235 -33.009 13.158 1.00 93.25 87 GLU A C 1
ATOM 708 O O . GLU A 1 87 ? 10.912 -33.948 13.584 1.00 93.25 87 GLU A O 1
ATOM 713 N N . ILE A 1 88 ? 10.750 -32.113 12.308 1.00 92.25 88 ILE A N 1
ATOM 714 C CA . ILE A 1 88 ? 12.132 -32.193 11.813 1.00 92.25 88 ILE A CA 1
ATOM 715 C C . ILE A 1 88 ? 13.133 -31.941 12.951 1.00 92.25 88 ILE A C 1
ATOM 717 O O . ILE A 1 88 ? 14.144 -32.637 13.051 1.00 92.25 88 ILE A O 1
ATOM 721 N N . VAL A 1 89 ? 12.861 -30.995 13.851 1.00 93.50 89 VAL A N 1
ATOM 722 C CA . VAL A 1 89 ? 13.657 -30.766 15.070 1.00 93.50 89 VAL A CA 1
ATOM 723 C C . VAL A 1 89 ? 13.706 -32.029 15.924 1.00 93.50 89 VAL A C 1
ATOM 725 O O . VAL A 1 89 ? 14.783 -32.428 16.364 1.00 93.50 89 VAL A O 1
ATOM 728 N N . ARG A 1 90 ? 12.567 -32.706 16.106 1.00 92.75 90 ARG A N 1
ATOM 729 C CA . ARG A 1 90 ? 12.471 -33.937 16.894 1.00 92.75 90 ARG A CA 1
ATOM 730 C C . ARG A 1 90 ? 13.339 -35.059 16.329 1.00 92.75 90 ARG A C 1
ATOM 732 O O . ARG A 1 90 ? 14.059 -35.697 17.093 1.00 92.75 90 ARG A O 1
ATOM 739 N N . ILE A 1 91 ? 13.285 -35.303 15.018 1.00 91.50 91 ILE A N 1
ATOM 740 C CA . ILE A 1 91 ? 14.049 -36.398 14.391 1.00 91.50 91 ILE A CA 1
ATOM 741 C C . ILE A 1 91 ? 15.539 -36.063 14.236 1.00 91.50 91 ILE A C 1
ATOM 743 O O . ILE A 1 91 ? 16.378 -36.950 14.351 1.00 91.50 91 ILE A O 1
ATOM 747 N N . THR A 1 92 ? 15.889 -34.794 14.002 1.00 91.25 92 THR A N 1
ATOM 748 C CA . THR A 1 92 ? 17.286 -34.373 13.787 1.00 91.25 92 THR A CA 1
ATOM 749 C C . THR A 1 92 ? 18.019 -34.018 15.078 1.00 91.25 92 THR A C 1
ATOM 751 O O . THR A 1 92 ? 19.237 -33.838 15.042 1.00 91.25 92 THR A O 1
ATOM 754 N N . GLN A 1 93 ? 17.294 -33.836 16.192 1.00 87.88 93 GLN A N 1
ATOM 755 C CA . GLN A 1 93 ? 17.801 -33.297 17.465 1.00 87.88 93 GLN A CA 1
ATOM 756 C C . GLN A 1 93 ? 18.571 -31.970 17.309 1.00 87.88 93 GLN A C 1
ATOM 758 O O . GLN A 1 93 ? 19.386 -31.597 18.151 1.00 87.88 93 GLN A O 1
ATOM 763 N N . SER A 1 94 ? 18.334 -31.254 16.208 1.00 88.75 94 SER A N 1
ATOM 764 C CA . SER A 1 94 ? 18.975 -29.979 15.897 1.00 88.75 94 SER A CA 1
ATOM 765 C C . SER A 1 94 ? 18.151 -28.820 16.459 1.00 88.75 94 SER A C 1
ATOM 767 O O . SER A 1 94 ? 16.940 -28.930 16.627 1.00 88.75 94 SER A O 1
ATOM 769 N N . GLY A 1 95 ? 18.787 -27.677 16.727 1.00 86.38 95 GLY A N 1
ATOM 770 C CA . GLY A 1 95 ? 18.068 -26.476 17.164 1.00 86.38 95 GLY A CA 1
ATOM 771 C C . GLY A 1 95 ? 17.060 -25.986 16.114 1.00 86.38 95 GLY A C 1
ATOM 772 O O . GLY A 1 95 ? 17.335 -26.053 14.913 1.00 86.38 95 GLY A O 1
ATOM 773 N N . ARG A 1 96 ? 15.914 -25.452 16.565 1.00 86.31 96 ARG A N 1
ATOM 774 C CA . ARG A 1 96 ? 14.817 -24.967 15.703 1.00 86.31 96 ARG A CA 1
ATOM 775 C C . ARG A 1 96 ? 15.291 -23.998 14.624 1.00 86.31 96 ARG A C 1
ATOM 777 O O . ARG A 1 96 ? 14.991 -24.200 13.453 1.00 86.31 96 ARG A O 1
ATOM 784 N N . GLU A 1 97 ? 16.098 -23.009 14.994 1.00 79.69 97 GLU A N 1
ATOM 785 C CA . GLU A 1 97 ? 16.631 -22.014 14.055 1.00 79.69 97 GLU A CA 1
ATOM 786 C C . GLU A 1 97 ? 17.508 -22.640 12.962 1.00 79.69 97 GLU A C 1
ATOM 788 O O . GLU A 1 97 ? 17.418 -22.262 11.794 1.00 79.69 97 GLU A O 1
ATOM 793 N N . ALA A 1 98 ? 18.324 -23.640 13.314 1.00 81.94 98 ALA A N 1
ATOM 794 C CA . ALA A 1 98 ? 19.180 -24.340 12.359 1.00 81.94 98 ALA A CA 1
ATOM 795 C C . ALA A 1 98 ? 18.360 -25.182 11.370 1.00 81.94 98 ALA A C 1
ATOM 797 O O . ALA A 1 98 ? 18.685 -25.232 10.180 1.00 81.94 98 ALA A O 1
ATOM 798 N N . VAL A 1 99 ? 17.285 -25.818 11.850 1.00 88.31 99 VAL A N 1
ATOM 799 C CA . VAL A 1 99 ? 16.336 -26.552 11.005 1.00 88.31 99 VAL A CA 1
ATOM 800 C C . VAL A 1 99 ? 15.604 -25.597 10.069 1.00 88.31 99 VAL A C 1
ATOM 802 O O . VAL A 1 99 ? 15.626 -25.802 8.855 1.00 88.31 99 VAL A O 1
ATOM 805 N N . GLU A 1 100 ? 15.025 -24.520 10.602 1.00 85.25 100 GLU A N 1
ATOM 806 C CA . GLU A 1 100 ? 14.327 -23.508 9.807 1.00 85.25 100 GLU A CA 1
ATOM 807 C C . GLU A 1 100 ? 15.242 -22.904 8.741 1.00 85.25 100 GLU A C 1
ATOM 809 O O . GLU A 1 100 ? 14.844 -22.806 7.582 1.00 85.25 100 GLU A O 1
ATOM 814 N N . ALA A 1 101 ? 16.487 -22.557 9.080 1.00 82.31 101 ALA A N 1
ATOM 815 C CA . ALA A 1 101 ? 17.441 -21.985 8.134 1.00 82.31 101 ALA A CA 1
ATOM 816 C C . ALA A 1 101 ? 17.744 -22.914 6.945 1.00 82.31 101 ALA A C 1
ATOM 818 O O . ALA A 1 101 ? 17.827 -22.434 5.813 1.00 82.31 101 ALA A O 1
ATOM 819 N N . ARG A 1 102 ? 17.877 -24.227 7.182 1.00 87.81 102 ARG A N 1
ATOM 820 C CA . ARG A 1 102 ? 18.177 -25.227 6.138 1.00 87.81 102 ARG A CA 1
ATOM 821 C C . ARG A 1 102 ? 16.949 -25.614 5.317 1.00 87.81 102 ARG A C 1
ATOM 823 O O . ARG A 1 102 ? 17.048 -25.782 4.106 1.00 87.81 102 ARG A O 1
ATOM 830 N N . MET A 1 103 ? 15.787 -25.730 5.957 1.00 91.31 103 MET A N 1
ATOM 831 C CA . MET A 1 103 ? 14.565 -26.226 5.316 1.00 91.31 103 MET A CA 1
ATOM 832 C C . MET A 1 103 ? 13.755 -25.137 4.605 1.00 91.31 103 MET A C 1
ATOM 834 O O . MET A 1 103 ? 12.908 -25.446 3.761 1.00 91.31 103 MET A O 1
ATOM 838 N N . ARG A 1 104 ? 14.027 -23.854 4.883 1.00 86.38 104 ARG A N 1
ATOM 839 C CA . ARG A 1 104 ? 13.235 -22.731 4.364 1.00 86.38 104 ARG A CA 1
ATOM 840 C C . ARG A 1 104 ? 13.043 -22.774 2.856 1.00 86.38 104 ARG A C 1
ATOM 842 O O . ARG A 1 104 ? 11.925 -22.607 2.395 1.00 86.38 104 ARG A O 1
ATOM 849 N N . ASP A 1 105 ? 14.100 -22.997 2.077 1.00 85.81 105 ASP A N 1
ATOM 850 C CA . ASP A 1 105 ? 14.019 -22.891 0.614 1.00 85.81 105 ASP A CA 1
ATOM 851 C C . ASP A 1 105 ? 13.101 -23.942 -0.034 1.00 85.81 105 ASP A C 1
ATOM 853 O O . ASP A 1 105 ? 12.556 -23.681 -1.109 1.00 85.81 105 ASP A O 1
ATOM 857 N N . VAL A 1 106 ? 12.864 -25.086 0.622 1.00 90.94 106 VAL A N 1
ATOM 858 C CA . VAL A 1 106 ? 11.901 -26.099 0.151 1.00 90.94 106 VAL A CA 1
ATOM 859 C C . VAL A 1 106 ? 10.494 -25.897 0.728 1.00 90.94 106 VAL A C 1
ATOM 861 O O . VAL A 1 106 ? 9.513 -26.240 0.058 1.00 90.94 106 VAL A O 1
ATOM 864 N N . MET A 1 107 ? 10.390 -25.270 1.906 1.00 91.19 107 MET A N 1
ATOM 865 C CA . MET A 1 107 ? 9.142 -25.039 2.652 1.00 91.19 107 MET A CA 1
ATOM 866 C C . MET A 1 107 ? 8.519 -23.642 2.461 1.00 91.19 107 MET A C 1
ATOM 868 O O . MET A 1 107 ? 7.497 -23.341 3.074 1.00 91.19 107 MET A O 1
ATOM 872 N N . VAL A 1 108 ? 9.094 -22.788 1.607 1.00 90.88 108 VAL A N 1
ATOM 873 C CA . VAL A 1 108 ? 8.529 -21.475 1.239 1.00 90.88 108 VAL A CA 1
ATOM 874 C C . VAL A 1 108 ? 8.243 -21.370 -0.262 1.00 90.88 108 VAL A C 1
ATOM 876 O O . VAL A 1 108 ? 8.793 -22.103 -1.094 1.00 90.88 108 VAL A O 1
ATOM 879 N N . ALA A 1 109 ? 7.391 -20.419 -0.640 1.00 90.94 109 ALA A N 1
ATOM 880 C CA . ALA A 1 109 ? 7.147 -20.060 -2.035 1.00 90.94 109 ALA A CA 1
ATOM 881 C C . ALA A 1 109 ? 7.115 -18.550 -2.250 1.00 90.94 109 ALA A C 1
ATOM 883 O O . ALA A 1 109 ? 6.862 -17.770 -1.336 1.00 90.94 109 ALA A O 1
ATOM 884 N N . ARG A 1 110 ? 7.367 -18.135 -3.496 1.00 91.25 110 ARG A N 1
ATOM 885 C CA . ARG A 1 110 ? 7.158 -16.750 -3.918 1.00 91.25 110 ARG A CA 1
ATOM 886 C C . ARG A 1 110 ? 5.656 -16.462 -3.947 1.00 91.25 110 ARG A C 1
ATOM 888 O O . ARG A 1 110 ? 4.928 -17.138 -4.667 1.00 91.25 110 ARG A O 1
ATOM 895 N N . MET A 1 111 ? 5.226 -15.451 -3.205 1.00 91.62 111 MET A N 1
ATOM 896 C CA . MET A 1 111 ? 3.827 -15.065 -3.024 1.00 91.62 111 MET A CA 1
ATOM 897 C C . MET A 1 111 ? 3.603 -13.590 -3.408 1.00 91.62 111 MET A C 1
ATOM 899 O O . MET A 1 111 ? 4.537 -12.780 -3.315 1.00 91.62 111 MET A O 1
ATOM 903 N N . PRO A 1 112 ? 2.393 -13.230 -3.880 1.00 92.75 112 PRO A N 1
ATOM 904 C CA . PRO A 1 112 ? 2.056 -11.858 -4.259 1.00 92.75 112 PRO A CA 1
ATOM 905 C C . PRO A 1 112 ? 1.922 -10.944 -3.034 1.00 92.75 112 PRO A C 1
ATOM 907 O O . PRO A 1 112 ? 1.585 -11.410 -1.946 1.00 92.75 112 PRO A O 1
ATOM 910 N N . ALA A 1 113 ? 2.125 -9.635 -3.221 1.00 93.94 113 ALA A N 1
ATOM 911 C CA . ALA A 1 113 ? 2.022 -8.643 -2.146 1.00 93.94 113 ALA A CA 1
ATOM 912 C C . ALA A 1 113 ? 0.660 -8.649 -1.437 1.00 93.94 113 ALA A C 1
ATOM 914 O O . ALA A 1 113 ? 0.599 -8.450 -0.229 1.00 93.94 113 ALA A O 1
ATOM 915 N N . ILE A 1 114 ? -0.423 -8.947 -2.159 1.00 94.31 114 ILE A N 1
ATOM 916 C CA . ILE A 1 114 ? -1.762 -8.984 -1.568 1.00 94.31 114 ILE A CA 1
ATOM 917 C C . ILE A 1 114 ? -1.906 -10.037 -0.460 1.00 94.31 114 ILE A C 1
ATOM 919 O O . ILE A 1 114 ? -2.608 -9.812 0.519 1.00 94.31 114 ILE A O 1
ATOM 923 N N . ARG A 1 115 ? -1.198 -11.168 -0.579 1.00 94.31 115 ARG A N 1
ATOM 924 C CA . ARG A 1 115 ? -1.192 -12.196 0.465 1.00 94.31 115 ARG A CA 1
ATOM 925 C C . ARG A 1 115 ? -0.468 -11.710 1.714 1.00 94.31 115 ARG A C 1
ATOM 927 O O . ARG A 1 115 ? -0.944 -11.946 2.813 1.00 94.31 115 ARG A O 1
ATOM 934 N N . TRP A 1 116 ? 0.643 -10.998 1.528 1.00 94.81 116 TRP A N 1
ATOM 935 C CA . TRP A 1 116 ? 1.349 -10.363 2.637 1.00 94.81 116 TRP A CA 1
ATOM 936 C C . TRP A 1 116 ? 0.439 -9.369 3.367 1.00 94.81 116 TRP A C 1
ATOM 938 O O . TRP A 1 116 ? 0.367 -9.420 4.587 1.00 94.81 116 TRP A O 1
ATOM 948 N N . LEU A 1 117 ? -0.305 -8.529 2.637 1.00 94.94 117 LEU A N 1
ATOM 949 C CA . LEU A 1 117 ? -1.227 -7.577 3.257 1.00 94.94 117 LEU A CA 1
ATOM 950 C C . LEU A 1 117 ? -2.333 -8.280 4.062 1.00 94.94 117 LEU A C 1
ATOM 952 O O . LEU A 1 117 ? -2.631 -7.848 5.170 1.00 94.94 117 LEU A O 1
ATOM 956 N N . LEU A 1 118 ? -2.907 -9.367 3.534 1.00 94.75 118 LEU A N 1
ATOM 957 C CA . LEU A 1 118 ? -3.898 -10.179 4.252 1.00 94.75 118 LEU A CA 1
ATOM 958 C C . LEU A 1 118 ? -3.322 -10.796 5.530 1.00 94.75 118 LEU A C 1
ATOM 960 O O . LEU A 1 118 ? -3.954 -10.725 6.580 1.00 94.75 118 LEU A O 1
ATOM 964 N N . ASP A 1 119 ? -2.113 -11.358 5.461 1.00 93.62 119 ASP A N 1
ATOM 965 C CA . ASP A 1 119 ? -1.427 -11.884 6.643 1.00 93.62 119 ASP A CA 1
ATOM 966 C C . ASP A 1 119 ? -1.183 -10.770 7.667 1.00 93.62 119 ASP A C 1
ATOM 968 O O . ASP A 1 119 ? -1.468 -10.943 8.845 1.00 93.62 119 ASP A O 1
ATOM 972 N N . THR A 1 120 ? -0.719 -9.598 7.234 1.00 92.75 120 THR A N 1
ATOM 973 C CA . THR A 1 120 ? -0.476 -8.453 8.122 1.00 92.75 120 THR A CA 1
ATOM 974 C C . THR A 1 120 ? -1.764 -7.893 8.740 1.00 92.75 120 THR A C 1
ATOM 976 O O . THR A 1 120 ? -1.727 -7.424 9.874 1.00 92.75 120 THR A O 1
ATOM 979 N N . ALA A 1 121 ? -2.896 -7.965 8.037 1.00 92.75 121 ALA A N 1
ATOM 980 C CA . ALA A 1 121 ? -4.190 -7.489 8.521 1.00 92.75 121 ALA A CA 1
ATOM 981 C C . ALA A 1 121 ? -4.884 -8.471 9.482 1.00 92.75 121 ALA A C 1
ATOM 983 O O . ALA A 1 121 ? -5.445 -8.050 10.489 1.00 92.75 121 ALA A O 1
ATOM 984 N N . ALA A 1 122 ? -4.861 -9.770 9.169 1.00 92.94 122 ALA A N 1
ATOM 985 C CA . ALA A 1 122 ? -5.701 -10.773 9.831 1.00 92.94 122 ALA A CA 1
ATOM 986 C C . ALA A 1 122 ? -4.918 -11.871 10.570 1.00 92.94 122 ALA A C 1
ATOM 988 O O . ALA A 1 122 ? -5.497 -12.598 11.365 1.00 92.94 122 ALA A O 1
ATOM 989 N N . ARG A 1 123 ? -3.608 -12.016 10.335 1.00 91.62 123 ARG A N 1
ATOM 990 C CA . ARG A 1 123 ? -2.745 -13.006 11.006 1.00 91.62 123 ARG A CA 1
ATOM 991 C C . ARG A 1 123 ? -1.389 -12.384 11.392 1.00 91.62 123 ARG A C 1
ATOM 993 O O . ARG A 1 123 ? -0.350 -12.830 10.890 1.00 91.62 123 ARG A O 1
ATOM 1000 N N . PRO A 1 124 ? -1.362 -11.354 12.261 1.00 89.75 124 PRO A N 1
ATOM 1001 C CA . PRO A 1 124 ? -0.158 -10.564 12.535 1.00 89.75 124 PRO A CA 1
ATOM 1002 C C . PRO A 1 124 ? 1.032 -11.412 13.010 1.00 89.75 124 PRO A C 1
ATOM 1004 O O . PRO A 1 124 ? 2.150 -11.195 12.554 1.00 89.75 124 PRO A O 1
ATOM 1007 N N . GLU A 1 125 ? 0.794 -12.452 13.814 1.00 87.62 125 GLU A N 1
ATOM 1008 C CA . GLU A 1 125 ? 1.842 -13.373 14.282 1.00 87.62 125 GLU A CA 1
ATOM 1009 C C . GLU A 1 125 ? 2.555 -14.116 13.137 1.00 87.62 125 GLU A C 1
ATOM 1011 O O . GLU A 1 125 ? 3.762 -14.350 13.181 1.00 87.62 125 GLU A O 1
ATOM 1016 N N . LEU A 1 126 ? 1.820 -14.490 12.082 1.00 88.50 126 LEU A N 1
ATOM 1017 C CA . LEU A 1 126 ? 2.403 -15.080 10.875 1.00 88.50 126 LEU A CA 1
ATOM 1018 C C . LEU A 1 126 ? 3.158 -14.013 10.075 1.00 88.50 126 LEU A C 1
ATOM 1020 O O . LEU A 1 126 ? 4.256 -14.266 9.578 1.00 88.50 126 LEU A O 1
ATOM 1024 N N . ALA A 1 127 ? 2.580 -12.816 9.964 1.00 90.81 127 ALA A N 1
ATOM 1025 C CA . ALA A 1 127 ? 3.173 -11.718 9.217 1.00 90.81 127 ALA A CA 1
ATOM 1026 C C . ALA A 1 127 ? 4.523 -11.266 9.786 1.00 90.81 127 ALA A C 1
ATOM 1028 O O . ALA A 1 127 ? 5.436 -10.955 9.018 1.00 90.81 127 ALA A O 1
ATOM 1029 N N . GLU A 1 128 ? 4.682 -11.291 11.110 1.00 90.56 128 GLU A N 1
ATOM 1030 C CA . GLU A 1 128 ? 5.933 -10.957 11.792 1.00 90.56 128 GLU A CA 1
ATOM 1031 C C . GLU A 1 128 ? 7.093 -11.882 11.413 1.00 90.56 128 GLU A C 1
ATOM 1033 O O . GLU A 1 128 ? 8.245 -11.443 11.441 1.00 90.56 128 GLU A O 1
ATOM 1038 N N . ARG A 1 129 ? 6.806 -13.125 10.996 1.00 88.50 129 ARG A N 1
ATOM 1039 C CA . ARG A 1 129 ? 7.802 -14.106 10.526 1.00 88.50 129 ARG A CA 1
ATOM 1040 C C . ARG A 1 129 ? 8.181 -13.935 9.055 1.00 88.50 129 ARG A C 1
ATOM 1042 O O . ARG A 1 129 ? 9.190 -14.490 8.593 1.00 88.50 129 ARG A O 1
ATOM 1049 N N . HIS A 1 130 ? 7.417 -13.157 8.287 1.00 91.12 130 HIS A N 1
ATOM 1050 C CA . HIS A 1 130 ? 7.725 -12.921 6.881 1.00 91.12 130 HIS A CA 1
ATOM 1051 C C . HIS A 1 130 ? 9.003 -12.090 6.751 1.00 91.12 130 HIS A C 1
ATOM 1053 O O . HIS A 1 130 ? 9.101 -10.961 7.221 1.00 91.12 130 HIS A O 1
ATOM 1059 N N . ARG A 1 131 ? 10.006 -12.642 6.060 1.00 91.56 131 ARG A N 1
ATOM 1060 C CA . ARG A 1 131 ? 11.278 -11.954 5.788 1.00 91.56 131 ARG A CA 1
ATOM 1061 C C . ARG A 1 131 ? 11.107 -10.950 4.652 1.00 91.56 131 ARG A C 1
ATOM 1063 O O . ARG A 1 131 ? 11.347 -11.285 3.488 1.00 91.56 131 ARG A O 1
ATOM 1070 N N . ILE A 1 132 ? 10.673 -9.745 4.999 1.00 93.31 132 ILE A N 1
ATOM 1071 C CA . ILE A 1 132 ? 10.316 -8.681 4.051 1.00 93.31 132 ILE A CA 1
ATOM 1072 C C . ILE A 1 132 ? 11.061 -7.371 4.292 1.00 93.31 132 ILE A C 1
ATOM 1074 O O . ILE A 1 132 ? 11.063 -6.532 3.405 1.00 93.31 132 ILE A O 1
ATOM 1078 N N . ILE A 1 133 ? 11.701 -7.173 5.442 1.00 95.00 133 ILE A N 1
ATOM 1079 C CA . ILE A 1 133 ? 12.392 -5.921 5.750 1.00 95.00 133 ILE A CA 1
ATOM 1080 C C . ILE A 1 133 ? 13.821 -6.023 5.239 1.00 95.00 133 ILE A C 1
ATOM 1082 O O . ILE A 1 133 ? 14.608 -6.838 5.722 1.00 95.00 133 ILE A O 1
ATOM 1086 N N . ARG A 1 134 ? 14.157 -5.228 4.227 1.00 93.56 134 ARG A N 1
ATOM 1087 C CA . ARG A 1 134 ? 15.502 -5.207 3.666 1.00 93.56 134 ARG A CA 1
ATOM 1088 C C . ARG A 1 134 ? 16.438 -4.370 4.537 1.00 93.56 134 ARG A C 1
ATOM 1090 O O . ARG A 1 134 ? 16.128 -3.231 4.863 1.00 93.56 134 ARG A O 1
ATOM 1097 N N . ILE A 1 135 ? 17.601 -4.924 4.870 1.00 94.75 135 ILE A N 1
ATOM 1098 C CA . ILE A 1 135 ? 18.650 -4.234 5.627 1.00 94.75 135 ILE A CA 1
ATOM 1099 C C . ILE A 1 135 ? 19.959 -4.381 4.861 1.00 94.75 135 ILE A C 1
ATOM 1101 O O . ILE A 1 135 ? 20.569 -5.444 4.873 1.00 94.75 135 ILE A O 1
ATOM 1105 N N . ASP A 1 136 ? 20.383 -3.319 4.177 1.00 90.31 136 ASP A N 1
ATOM 1106 C CA . ASP A 1 136 ? 21.611 -3.327 3.370 1.00 90.31 136 ASP A CA 1
ATOM 1107 C C . ASP A 1 136 ? 22.871 -2.953 4.173 1.00 90.31 136 ASP A C 1
ATOM 1109 O O . ASP A 1 136 ? 23.982 -3.283 3.759 1.00 90.31 136 ASP A O 1
ATOM 1113 N N . ASN A 1 137 ? 22.716 -2.261 5.308 1.00 93.81 137 ASN A N 1
ATOM 1114 C CA . ASN A 1 137 ? 23.836 -1.725 6.079 1.00 93.81 137 ASN A CA 1
ATOM 1115 C C . ASN A 1 137 ? 24.402 -2.760 7.069 1.00 93.81 137 ASN A C 1
ATOM 1117 O O . ASN A 1 137 ? 23.730 -3.155 8.023 1.00 93.81 137 ASN A O 1
ATOM 1121 N N . ASP A 1 138 ? 25.670 -3.139 6.885 1.00 93.44 138 ASP A N 1
ATOM 1122 C CA . ASP A 1 138 ? 26.348 -4.149 7.710 1.00 93.44 138 ASP A CA 1
ATOM 1123 C C . ASP A 1 138 ? 26.477 -3.731 9.193 1.00 93.44 138 ASP A C 1
ATOM 1125 O O . ASP A 1 138 ? 26.415 -4.581 10.081 1.00 93.44 138 ASP A O 1
ATOM 1129 N N . LYS A 1 139 ? 26.600 -2.428 9.496 1.00 94.44 139 LYS A N 1
ATOM 1130 C CA . LYS A 1 139 ? 26.627 -1.935 10.887 1.00 94.44 139 LYS A CA 1
ATOM 1131 C C . LYS A 1 139 ? 25.256 -2.053 11.550 1.00 94.44 139 LYS A C 1
ATOM 1133 O O . LYS A 1 139 ? 25.185 -2.427 12.714 1.00 94.44 139 LYS A O 1
ATOM 1138 N N . VAL A 1 140 ? 24.180 -1.769 10.812 1.00 95.69 140 VAL A N 1
ATOM 1139 C CA . VAL A 1 140 ? 22.804 -1.955 11.306 1.00 95.69 140 VAL A CA 1
ATOM 1140 C C . VAL A 1 140 ? 22.553 -3.431 11.613 1.00 95.69 140 VAL A C 1
ATOM 1142 O O . VAL A 1 140 ? 22.032 -3.743 12.677 1.00 95.69 140 VAL A O 1
ATOM 1145 N N . LEU A 1 141 ? 22.990 -4.340 10.734 1.00 94.94 141 LEU A N 1
ATOM 1146 C CA . LEU A 1 141 ? 22.912 -5.784 10.982 1.00 94.94 141 LEU A CA 1
ATOM 1147 C C . LEU A 1 141 ? 23.674 -6.196 12.241 1.00 94.94 141 LEU A C 1
ATOM 1149 O O . LEU A 1 141 ? 23.132 -6.921 13.070 1.00 94.94 141 LEU A O 1
ATOM 1153 N N . SER A 1 142 ? 24.899 -5.693 12.410 1.00 94.19 142 SER A N 1
ATOM 1154 C CA . SER A 1 142 ? 25.717 -5.989 13.587 1.00 94.19 142 SER A CA 1
ATOM 1155 C C . SER A 1 142 ? 25.074 -5.510 14.888 1.00 94.19 142 SER A C 1
ATOM 1157 O O . SER A 1 142 ? 25.156 -6.227 15.878 1.00 94.19 142 SER A O 1
ATOM 1159 N N . LEU A 1 143 ? 24.457 -4.324 14.895 1.00 94.75 143 LEU A N 1
ATOM 1160 C CA . LEU A 1 143 ? 23.749 -3.795 16.067 1.00 94.75 143 LEU A CA 1
ATOM 1161 C C . LEU A 1 143 ? 22.474 -4.594 16.362 1.00 94.75 143 LEU A C 1
ATOM 1163 O O . LEU A 1 143 ? 22.132 -4.815 17.509 1.00 94.75 143 LEU A O 1
ATOM 1167 N N . LEU A 1 144 ? 21.798 -5.105 15.334 1.00 94.81 144 LEU A N 1
ATOM 1168 C CA . LEU A 1 144 ? 20.645 -5.985 15.528 1.00 94.81 144 LEU A CA 1
ATOM 1169 C C . LEU A 1 144 ? 21.028 -7.430 15.882 1.00 94.81 144 LEU A C 1
ATOM 1171 O O . LEU A 1 144 ? 20.137 -8.230 16.157 1.00 94.81 144 LEU A O 1
ATOM 1175 N N . GLY A 1 145 ? 22.314 -7.792 15.863 1.00 92.75 145 GLY A N 1
ATOM 1176 C CA . GLY A 1 145 ? 22.765 -9.173 16.064 1.00 92.75 145 GLY A CA 1
ATOM 1177 C C . GLY A 1 145 ? 22.373 -10.120 14.922 1.00 92.75 145 GLY A C 1
ATOM 1178 O O . GLY A 1 145 ? 22.215 -11.317 15.141 1.00 92.75 145 GLY A O 1
ATOM 1179 N N . LEU A 1 146 ? 22.188 -9.595 13.707 1.00 92.50 146 LEU A N 1
ATOM 1180 C CA . LEU A 1 146 ? 21.721 -10.353 12.547 1.00 92.50 146 LEU A CA 1
ATOM 1181 C C . LEU A 1 146 ? 22.870 -10.712 11.604 1.00 92.50 146 LEU A C 1
ATOM 1183 O O . LEU A 1 146 ? 23.696 -9.875 11.240 1.00 92.50 146 LEU A O 1
ATOM 1187 N N . GLU A 1 147 ? 22.877 -11.956 11.126 1.00 88.44 147 GLU A N 1
ATOM 1188 C CA . GLU A 1 147 ? 23.849 -12.405 10.132 1.00 88.44 147 GLU A CA 1
ATOM 1189 C C . GLU A 1 147 ? 23.464 -11.990 8.707 1.00 88.44 147 GLU A C 1
ATOM 1191 O O . GLU A 1 147 ? 22.292 -11.968 8.305 1.00 88.44 147 GLU A O 1
ATOM 1196 N N . LYS A 1 148 ? 24.481 -11.692 7.897 1.00 89.56 148 LYS A N 1
ATOM 1197 C CA . LYS A 1 148 ? 24.319 -11.362 6.480 1.00 89.56 148 LYS A CA 1
ATOM 1198 C C . LYS A 1 148 ? 23.912 -12.602 5.684 1.00 89.56 148 LYS A C 1
ATOM 1200 O O . LYS A 1 148 ? 24.568 -13.637 5.760 1.00 89.56 148 LYS A O 1
ATOM 1205 N N . ARG A 1 149 ? 22.864 -12.489 4.862 1.00 86.06 149 ARG A N 1
ATOM 1206 C CA . ARG A 1 149 ? 22.327 -13.616 4.076 1.00 86.06 149 ARG A CA 1
ATOM 1207 C C . ARG A 1 149 ? 21.871 -13.221 2.670 1.00 86.06 149 ARG A C 1
ATOM 1209 O O . ARG A 1 149 ? 21.611 -12.040 2.419 1.00 86.06 149 ARG A O 1
ATOM 1216 N N . PRO A 1 150 ? 21.715 -14.187 1.740 1.00 82.62 150 PRO A N 1
ATOM 1217 C CA . PRO A 1 150 ? 21.255 -13.900 0.387 1.00 82.62 150 PRO A CA 1
ATOM 1218 C C . PRO A 1 150 ? 19.922 -13.144 0.371 1.00 82.62 150 PRO A C 1
ATOM 1220 O O . PRO A 1 150 ? 18.927 -13.570 0.958 1.00 82.62 150 PRO A O 1
ATOM 1223 N N . GLY A 1 151 ? 19.900 -12.015 -0.336 1.00 81.38 151 GLY A N 1
ATOM 1224 C CA . GLY A 1 151 ? 18.715 -11.173 -0.485 1.00 81.38 151 GLY A CA 1
ATOM 1225 C C . GLY A 1 151 ? 18.502 -10.127 0.610 1.00 81.38 151 GLY A C 1
ATOM 1226 O O . GLY A 1 151 ? 17.606 -9.314 0.416 1.00 81.38 151 GLY A O 1
ATOM 1227 N N . MET A 1 152 ? 19.306 -10.116 1.684 1.00 90.31 152 MET A N 1
ATOM 1228 C CA . MET A 1 152 ? 19.343 -9.057 2.712 1.00 90.31 152 MET A CA 1
ATOM 1229 C C . MET A 1 152 ? 17.979 -8.717 3.344 1.00 90.31 152 MET A C 1
ATOM 1231 O O . MET A 1 152 ? 17.755 -7.581 3.743 1.00 90.31 152 MET A O 1
ATOM 1235 N N . VAL A 1 153 ? 17.049 -9.678 3.404 1.00 91.69 153 VAL A N 1
ATOM 1236 C CA . VAL A 1 153 ? 15.701 -9.485 3.966 1.00 91.69 153 VAL A CA 1
ATOM 1237 C C . VAL A 1 153 ? 15.535 -10.207 5.297 1.00 91.69 153 VAL A C 1
ATOM 1239 O O . VAL A 1 153 ? 15.970 -11.353 5.454 1.00 91.69 153 VAL A O 1
ATOM 1242 N N . TYR A 1 154 ? 14.874 -9.540 6.234 1.00 92.88 154 TYR A N 1
ATOM 1243 C CA . TYR A 1 154 ? 14.686 -9.928 7.625 1.00 92.88 154 TYR A CA 1
ATOM 1244 C C . TYR A 1 154 ? 13.230 -9.791 8.044 1.00 92.88 154 TYR A C 1
ATOM 1246 O O . TYR A 1 154 ? 12.447 -9.080 7.414 1.00 92.88 154 TYR A O 1
ATOM 1254 N N . SER A 1 155 ? 12.840 -10.608 9.010 1.00 92.56 155 SER A N 1
ATOM 1255 C CA . SER A 1 155 ? 11.490 -10.631 9.558 1.00 92.56 155 SER A CA 1
ATOM 1256 C C . SER A 1 155 ? 11.369 -9.634 10.703 1.00 92.56 155 SER A C 1
ATOM 1258 O O . SER A 1 155 ? 12.375 -9.255 11.306 1.00 92.56 155 SER A O 1
ATOM 1260 N N . LEU A 1 156 ? 10.148 -9.185 10.994 1.00 92.94 156 LEU A N 1
ATOM 1261 C CA . LEU A 1 156 ? 9.933 -8.255 12.099 1.00 92.94 156 LEU A CA 1
ATOM 1262 C C . LEU A 1 156 ? 10.277 -8.925 13.437 1.00 92.94 156 LEU A C 1
ATOM 1264 O O . LEU A 1 156 ? 10.936 -8.298 14.261 1.00 92.94 156 LEU A O 1
ATOM 1268 N N . ALA A 1 157 ? 9.964 -10.218 13.580 1.00 91.38 157 ALA A N 1
ATOM 1269 C CA . ALA A 1 157 ? 10.322 -11.033 14.740 1.00 91.38 157 ALA A CA 1
ATOM 1270 C C . ALA A 1 157 ? 11.843 -11.090 15.001 1.00 91.38 157 ALA A C 1
ATOM 1272 O O . ALA A 1 157 ? 12.272 -11.082 16.151 1.00 91.38 157 ALA A O 1
ATOM 1273 N N . GLU A 1 158 ? 12.671 -11.103 13.947 1.00 91.19 158 GLU A N 1
ATOM 1274 C CA . GLU A 1 158 ? 14.140 -11.069 14.066 1.00 91.19 158 GLU A CA 1
ATOM 1275 C C . GLU A 1 158 ? 14.666 -9.682 14.487 1.00 91.19 158 GLU A C 1
ATOM 1277 O O . GLU A 1 158 ? 15.699 -9.582 15.142 1.00 91.19 158 GLU A O 1
ATOM 1282 N N . ILE A 1 159 ? 13.986 -8.602 14.093 1.00 94.50 159 ILE A N 1
ATOM 1283 C CA . ILE A 1 159 ? 14.460 -7.220 14.283 1.00 94.50 159 ILE A CA 1
ATOM 1284 C C . ILE A 1 159 ? 14.016 -6.653 15.635 1.00 94.50 159 ILE A C 1
ATOM 1286 O O . ILE A 1 159 ? 14.774 -5.945 16.299 1.00 94.50 159 ILE A O 1
ATOM 1290 N N . GLN A 1 160 ? 12.776 -6.932 16.033 1.00 92.31 160 GLN A N 1
ATOM 1291 C CA . GLN A 1 160 ? 12.103 -6.297 17.164 1.00 92.31 160 GLN A CA 1
ATOM 1292 C C . GLN A 1 160 ? 12.852 -6.400 18.507 1.00 92.31 160 GLN A C 1
ATOM 1294 O O . GLN A 1 160 ? 12.870 -5.387 19.214 1.00 92.31 160 GLN A O 1
ATOM 1299 N N . PRO A 1 161 ? 13.514 -7.524 18.866 1.00 93.69 161 PRO A N 1
ATOM 1300 C CA . PRO A 1 161 ? 14.222 -7.642 20.144 1.00 93.69 161 PRO A CA 1
ATOM 1301 C C . PRO A 1 161 ? 15.311 -6.579 20.345 1.00 93.69 161 PRO A C 1
ATOM 1303 O O . PRO A 1 161 ? 15.411 -6.005 21.428 1.00 93.69 161 PRO A O 1
ATOM 1306 N N . ASN A 1 162 ? 16.064 -6.263 19.286 1.00 94.56 162 ASN A N 1
ATOM 1307 C CA . ASN A 1 162 ? 17.219 -5.358 19.340 1.00 94.56 162 ASN A CA 1
ATOM 1308 C C . ASN A 1 162 ? 16.940 -3.986 18.699 1.00 94.56 162 ASN A C 1
ATOM 1310 O O . ASN A 1 162 ? 17.809 -3.118 18.663 1.00 94.56 162 ASN A O 1
ATOM 1314 N N . LEU A 1 163 ? 15.713 -3.732 18.224 1.00 93.56 163 LEU A N 1
ATOM 1315 C CA . LEU A 1 163 ? 15.357 -2.475 17.553 1.00 93.56 163 LEU A CA 1
ATOM 1316 C C . LEU A 1 163 ? 15.552 -1.239 18.450 1.00 93.56 163 LEU A C 1
ATOM 1318 O O . LEU A 1 163 ? 15.911 -0.166 17.959 1.00 93.56 163 LEU A O 1
ATOM 1322 N N . LYS A 1 164 ? 15.374 -1.398 19.769 1.00 93.50 164 LYS A N 1
ATOM 1323 C CA . LYS A 1 164 ? 15.563 -0.330 20.766 1.00 93.50 164 LYS A CA 1
ATOM 1324 C C . LYS A 1 164 ? 16.985 0.234 20.778 1.00 93.50 164 LYS A C 1
ATOM 1326 O O . LYS A 1 164 ? 17.166 1.417 21.058 1.00 93.50 164 LYS A O 1
ATOM 1331 N N . GLU A 1 165 ? 17.988 -0.573 20.430 1.00 92.69 165 GLU A N 1
ATOM 1332 C CA . GLU A 1 165 ? 19.392 -0.141 20.385 1.00 92.69 165 GLU A CA 1
ATOM 1333 C C . GLU A 1 165 ? 19.632 0.961 19.343 1.00 92.69 165 GLU A C 1
ATOM 1335 O O . GLU A 1 165 ? 20.534 1.787 19.484 1.00 92.69 165 GLU A O 1
ATOM 1340 N N . LEU A 1 166 ? 18.781 1.018 18.317 1.00 95.38 166 LEU A N 1
ATOM 1341 C CA . LEU A 1 166 ? 18.887 1.956 17.207 1.00 95.38 166 LEU A CA 1
ATOM 1342 C C . LEU A 1 166 ? 18.048 3.229 17.400 1.00 95.38 166 LEU A C 1
ATOM 1344 O O . LEU A 1 166 ? 18.177 4.164 16.611 1.00 95.38 166 LEU A O 1
ATOM 1348 N N . GLU A 1 167 ? 17.207 3.315 18.436 1.00 94.06 167 GLU A N 1
ATOM 1349 C CA . GLU A 1 167 ? 16.291 4.450 18.643 1.00 94.06 167 GLU A CA 1
ATOM 1350 C C . GLU A 1 167 ? 17.017 5.780 18.885 1.00 94.06 167 GLU A C 1
ATOM 1352 O O . GLU A 1 167 ? 16.548 6.843 18.467 1.00 94.06 167 GLU A O 1
ATOM 1357 N N . SER A 1 168 ? 18.162 5.753 19.571 1.00 94.62 168 SER A N 1
ATOM 1358 C CA . SER A 1 168 ? 18.978 6.951 19.808 1.00 94.62 168 SER A CA 1
ATOM 1359 C C . SER A 1 168 ? 19.528 7.510 18.492 1.00 94.62 168 SER A C 1
ATOM 1361 O O . SER A 1 168 ? 19.350 8.698 18.211 1.00 94.62 168 SER A O 1
ATOM 1363 N N . ILE A 1 169 ? 20.090 6.632 17.654 1.00 95.19 169 ILE A N 1
ATOM 1364 C CA . ILE A 1 169 ? 20.600 6.950 16.315 1.00 95.19 169 ILE A CA 1
ATOM 1365 C C . ILE A 1 169 ? 19.453 7.440 15.430 1.00 95.19 169 ILE A C 1
ATOM 1367 O O . ILE A 1 169 ? 19.571 8.480 14.788 1.00 95.19 169 ILE A O 1
ATOM 1371 N N . HIS A 1 170 ? 18.304 6.756 15.453 1.00 95.88 170 HIS A N 1
ATOM 1372 C CA . HIS A 1 170 ? 17.129 7.154 14.683 1.00 95.88 170 HIS A CA 1
ATOM 1373 C C . HIS A 1 170 ? 16.671 8.573 15.034 1.00 95.88 170 HIS A C 1
ATOM 1375 O O . HIS A 1 170 ? 16.447 9.391 14.140 1.00 95.88 170 HIS A O 1
ATOM 1381 N N . ARG A 1 171 ? 16.573 8.900 16.330 1.00 94.38 171 ARG A N 1
ATOM 1382 C CA . ARG A 1 171 ? 16.186 10.245 16.781 1.00 94.38 171 ARG A CA 1
ATOM 1383 C C . ARG A 1 171 ? 17.180 11.307 16.320 1.00 94.38 171 ARG A C 1
ATOM 1385 O O . ARG A 1 171 ? 16.752 12.338 15.807 1.00 94.38 171 ARG A O 1
ATOM 1392 N N . GLN A 1 172 ? 18.482 11.060 16.451 1.00 93.50 172 GLN A N 1
ATOM 1393 C CA . GLN A 1 172 ? 19.514 11.992 15.987 1.00 93.50 172 GLN A CA 1
ATOM 1394 C C . GLN A 1 172 ? 19.455 12.197 14.466 1.00 93.50 172 GLN A C 1
ATOM 1396 O O . GLN A 1 172 ? 19.444 13.333 13.987 1.00 93.50 172 GLN A O 1
ATOM 1401 N N . ALA A 1 173 ? 19.346 11.108 13.707 1.00 93.00 173 ALA A N 1
ATOM 1402 C CA . ALA A 1 173 ? 19.225 11.131 12.256 1.00 93.00 173 ALA A CA 1
ATOM 1403 C C . ALA A 1 173 ? 17.976 11.905 11.793 1.00 93.00 173 ALA A C 1
ATOM 1405 O O . ALA A 1 173 ? 18.053 12.729 10.879 1.00 93.00 173 ALA A O 1
ATOM 1406 N N . ARG A 1 174 ? 16.833 11.721 12.471 1.00 91.62 174 ARG A N 1
ATOM 1407 C CA . ARG A 1 174 ? 15.602 12.484 12.208 1.00 91.62 174 ARG A CA 1
ATOM 1408 C C . ARG A 1 174 ? 15.746 13.971 12.512 1.00 91.62 174 ARG A C 1
ATOM 1410 O O . ARG A 1 174 ? 15.235 14.775 11.737 1.00 91.62 174 ARG A O 1
ATOM 1417 N N . MET A 1 175 ? 16.466 14.352 13.571 1.00 91.94 175 MET A N 1
ATOM 1418 C CA . MET A 1 175 ? 16.750 15.766 13.851 1.00 91.94 175 MET A CA 1
ATOM 1419 C C . MET A 1 175 ? 17.552 16.409 12.711 1.00 91.94 175 MET A C 1
ATOM 1421 O O . MET A 1 175 ? 17.190 17.490 12.242 1.00 91.94 175 MET A O 1
ATOM 1425 N N . LEU A 1 176 ? 18.587 15.726 12.206 1.00 90.44 176 LEU A N 1
ATOM 1426 C CA . LEU A 1 176 ? 19.362 16.197 11.051 1.00 90.44 176 LEU A CA 1
ATOM 1427 C C . LEU A 1 176 ? 18.490 16.333 9.797 1.00 90.44 176 LEU A C 1
ATOM 1429 O O . LEU A 1 176 ? 18.610 17.325 9.077 1.00 90.44 176 LEU A O 1
ATOM 1433 N N . GLN A 1 177 ? 17.585 15.378 9.561 1.00 87.00 177 GLN A N 1
ATOM 1434 C CA . GLN A 1 177 ? 16.637 15.432 8.449 1.00 87.00 177 GLN A CA 1
ATOM 1435 C C . GLN A 1 177 ? 15.681 16.626 8.582 1.00 87.00 177 GLN A C 1
ATOM 1437 O O . GLN A 1 177 ? 15.537 17.388 7.629 1.00 87.00 177 GLN A O 1
ATOM 1442 N N . SER A 1 178 ? 15.099 16.853 9.766 1.00 87.56 178 SER A N 1
ATOM 1443 C CA . SER A 1 178 ? 14.209 17.999 10.011 1.00 87.56 178 SER A CA 1
ATOM 1444 C C . SER A 1 178 ? 14.913 19.354 9.904 1.00 87.56 178 SER A C 1
ATOM 1446 O O . SER A 1 178 ? 14.285 20.352 9.569 1.00 87.56 178 SER A O 1
ATOM 1448 N N . ALA A 1 179 ? 16.226 19.392 10.143 1.00 89.56 179 ALA A N 1
ATOM 1449 C CA . ALA A 1 179 ? 17.045 20.591 10.003 1.00 89.56 179 ALA A CA 1
ATOM 1450 C C . ALA A 1 179 ? 17.551 20.822 8.563 1.00 89.56 179 ALA A C 1
ATOM 1452 O O . ALA A 1 179 ? 18.359 21.727 8.352 1.00 89.56 179 ALA A O 1
ATOM 1453 N N . ASN A 1 180 ? 17.138 20.004 7.581 1.00 88.31 180 ASN A N 1
ATOM 1454 C CA . ASN A 1 180 ? 17.681 19.988 6.214 1.00 88.31 180 ASN A CA 1
ATOM 1455 C C . ASN A 1 180 ? 19.215 19.805 6.163 1.00 88.31 180 ASN A C 1
ATOM 1457 O O . ASN A 1 180 ? 19.891 20.296 5.261 1.00 88.31 180 ASN A O 1
ATOM 1461 N N . GLN A 1 181 ? 19.782 19.075 7.128 1.00 87.75 181 GLN A N 1
ATOM 1462 C CA . GLN A 1 181 ? 21.217 18.786 7.243 1.00 87.75 181 GLN A CA 1
ATOM 1463 C C . GLN A 1 181 ? 21.547 17.332 6.874 1.00 87.75 181 GLN A C 1
ATOM 1465 O O . GLN A 1 181 ? 22.471 16.737 7.425 1.00 87.75 181 GLN A O 1
ATOM 1470 N N . THR A 1 182 ? 20.825 16.752 5.915 1.00 84.31 182 THR A N 1
ATOM 1471 C CA . THR A 1 182 ? 21.003 15.354 5.473 1.00 84.31 182 THR A CA 1
ATOM 1472 C C . THR A 1 182 ? 22.412 15.054 4.956 1.00 84.31 182 THR A C 1
ATOM 1474 O O . THR A 1 182 ? 22.894 13.935 5.103 1.00 84.31 182 THR A O 1
ATOM 1477 N N . ALA A 1 183 ? 23.129 16.057 4.438 1.00 87.19 183 ALA A N 1
ATOM 1478 C CA . ALA A 1 183 ? 24.533 15.929 4.038 1.00 87.19 183 ALA A CA 1
ATOM 1479 C C . ALA A 1 183 ? 25.481 15.570 5.202 1.00 87.19 183 ALA A C 1
ATOM 1481 O O . ALA A 1 183 ? 26.575 15.069 4.957 1.00 87.19 183 ALA A O 1
ATOM 1482 N N . ARG A 1 184 ? 25.075 15.820 6.456 1.00 87.94 184 ARG A N 1
ATOM 1483 C CA . ARG A 1 184 ? 25.831 15.449 7.664 1.00 87.94 184 ARG A CA 1
ATOM 1484 C C . ARG A 1 184 ? 25.553 14.024 8.137 1.00 87.94 184 ARG A C 1
ATOM 1486 O O . ARG A 1 184 ? 26.256 13.561 9.023 1.00 87.94 184 ARG A O 1
ATOM 1493 N N . MET A 1 185 ? 24.542 13.355 7.581 1.00 89.81 185 MET A N 1
ATOM 1494 C CA . MET A 1 185 ? 24.189 11.995 7.978 1.00 89.81 185 MET A CA 1
ATOM 1495 C C . MET A 1 185 ? 25.257 11.013 7.512 1.00 89.81 185 MET A C 1
ATOM 1497 O O . MET A 1 185 ? 25.579 10.945 6.315 1.00 89.81 185 MET A O 1
ATOM 1501 N N . GLU A 1 186 ? 25.747 10.218 8.455 1.00 92.56 186 GLU A N 1
ATOM 1502 C CA . GLU A 1 186 ? 26.610 9.085 8.169 1.00 92.56 186 GLU A CA 1
ATOM 1503 C C . GLU A 1 186 ? 25.829 7.967 7.465 1.00 92.56 186 GLU A C 1
ATOM 1505 O O . GLU A 1 186 ? 24.598 7.948 7.408 1.00 92.56 186 GLU A O 1
ATOM 1510 N N . ASP A 1 187 ? 26.556 7.000 6.910 1.00 92.12 187 ASP A N 1
ATOM 1511 C CA . ASP A 1 187 ? 25.949 5.830 6.271 1.00 92.12 187 ASP A CA 1
ATOM 1512 C C . ASP A 1 187 ? 25.090 5.006 7.253 1.00 92.12 187 ASP A C 1
ATOM 1514 O O . ASP A 1 187 ? 24.009 4.534 6.897 1.00 92.12 187 ASP A O 1
ATOM 1518 N N . LEU A 1 188 ? 25.524 4.915 8.518 1.00 93.75 188 LEU A N 1
ATOM 1519 C CA . LEU A 1 188 ? 24.758 4.276 9.592 1.00 93.75 188 LEU A CA 1
ATOM 1520 C C . LEU A 1 188 ? 23.435 5.009 9.853 1.00 93.75 188 LEU A C 1
ATOM 1522 O O . LEU A 1 188 ? 22.397 4.358 9.923 1.00 93.75 188 LEU A O 1
ATOM 1526 N N . ASP A 1 189 ? 23.450 6.344 9.929 1.00 93.56 189 ASP A N 1
ATOM 1527 C CA . ASP A 1 189 ? 22.243 7.152 10.149 1.00 93.56 189 ASP A CA 1
ATOM 1528 C C . ASP A 1 189 ? 21.198 6.892 9.061 1.00 93.56 189 ASP A C 1
ATOM 1530 O O . ASP A 1 189 ? 20.016 6.701 9.349 1.00 93.56 189 ASP A O 1
ATOM 1534 N N . ARG A 1 190 ? 21.637 6.846 7.796 1.00 92.00 190 ARG A N 1
ATOM 1535 C CA . ARG A 1 190 ? 20.757 6.553 6.654 1.00 92.00 190 ARG A CA 1
ATOM 1536 C C . ARG A 1 190 ? 20.207 5.135 6.726 1.00 92.00 190 ARG A C 1
ATOM 1538 O O . ARG A 1 190 ? 19.013 4.949 6.510 1.00 92.00 190 ARG A O 1
ATOM 1545 N N . GLY A 1 191 ? 21.052 4.159 7.064 1.00 93.31 191 GLY A N 1
ATOM 1546 C CA . GLY A 1 191 ? 20.638 2.768 7.248 1.00 93.31 191 GLY A CA 1
ATOM 1547 C C . GLY A 1 191 ? 19.592 2.607 8.354 1.00 93.31 191 GLY A C 1
ATOM 1548 O O . GLY A 1 191 ? 18.596 1.914 8.158 1.00 93.31 191 GLY A O 1
ATOM 1549 N N . VAL A 1 192 ? 19.773 3.292 9.487 1.00 95.44 192 VAL A N 1
ATOM 1550 C CA . VAL A 1 192 ? 18.812 3.283 10.598 1.00 95.44 192 VAL A CA 1
ATOM 1551 C C . VAL A 1 192 ? 17.506 3.974 10.204 1.00 95.44 192 VAL A C 1
ATOM 1553 O O . VAL A 1 192 ? 16.434 3.441 10.476 1.00 95.44 192 VAL A O 1
ATOM 1556 N N . VAL A 1 193 ? 17.549 5.129 9.532 1.00 93.25 193 VAL A N 1
ATOM 1557 C CA . VAL A 1 193 ? 16.323 5.795 9.055 1.00 93.25 193 VAL A CA 1
ATOM 1558 C C . VAL A 1 193 ? 15.552 4.904 8.082 1.00 93.25 193 VAL A C 1
ATOM 1560 O O . VAL A 1 193 ? 14.352 4.721 8.278 1.00 93.25 193 VAL A O 1
ATOM 1563 N N . ALA A 1 194 ? 16.234 4.293 7.110 1.00 91.06 194 ALA A N 1
ATOM 1564 C CA . ALA A 1 194 ? 15.613 3.386 6.147 1.00 91.06 194 ALA A CA 1
ATOM 1565 C C . ALA A 1 194 ? 14.952 2.176 6.829 1.00 91.06 194 ALA A C 1
ATOM 1567 O O . ALA A 1 194 ? 13.818 1.832 6.498 1.00 91.06 194 ALA A O 1
ATOM 1568 N N . LEU A 1 195 ? 15.613 1.573 7.826 1.00 95.06 195 LEU A N 1
ATOM 1569 C CA . LEU A 1 195 ? 15.043 0.477 8.613 1.00 95.06 195 LEU A CA 1
ATOM 1570 C C . LEU A 1 195 ? 13.756 0.900 9.333 1.00 95.06 195 LEU A C 1
ATOM 1572 O O . LEU A 1 195 ? 12.739 0.218 9.224 1.00 95.06 195 LEU A O 1
ATOM 1576 N N . PHE A 1 196 ? 13.782 2.019 10.060 1.00 93.94 196 PHE A N 1
ATOM 1577 C CA . PHE A 1 196 ? 12.603 2.499 10.789 1.00 93.94 196 PHE A CA 1
ATOM 1578 C C . PHE A 1 196 ? 11.467 2.896 9.840 1.00 93.94 196 PHE A C 1
ATOM 1580 O O . PHE A 1 196 ? 10.305 2.647 10.153 1.00 93.94 196 PHE A O 1
ATOM 1587 N N . ASP A 1 197 ? 11.780 3.468 8.675 1.00 89.62 197 ASP A N 1
ATOM 1588 C CA . ASP A 1 197 ? 10.789 3.760 7.637 1.00 89.62 197 ASP A CA 1
ATOM 1589 C C . ASP A 1 197 ? 10.153 2.483 7.071 1.00 89.62 197 ASP A C 1
ATOM 1591 O O . ASP A 1 197 ? 8.940 2.459 6.859 1.00 89.62 197 ASP A O 1
ATOM 1595 N N . ALA A 1 198 ? 10.934 1.416 6.871 1.00 91.38 198 ALA A N 1
ATOM 1596 C CA . ALA A 1 198 ? 10.430 0.115 6.435 1.00 91.38 198 ALA A CA 1
ATOM 1597 C C . ALA A 1 198 ? 9.549 -0.551 7.506 1.00 91.38 198 ALA A C 1
ATOM 1599 O O . ALA A 1 198 ? 8.436 -0.977 7.200 1.00 91.38 198 ALA A O 1
ATOM 1600 N N . VAL A 1 199 ? 10.002 -0.589 8.766 1.00 93.00 199 VAL A N 1
ATOM 1601 C CA . VAL A 1 199 ? 9.230 -1.137 9.900 1.00 93.00 199 VAL A CA 1
ATOM 1602 C C . VAL A 1 199 ? 7.917 -0.380 10.069 1.00 93.00 199 VAL A C 1
ATOM 1604 O O . VAL A 1 199 ? 6.853 -0.989 10.159 1.00 93.00 199 VAL A O 1
ATOM 1607 N N . ARG A 1 200 ? 7.969 0.956 10.054 1.00 88.81 200 ARG A N 1
ATOM 1608 C CA . ARG A 1 200 ? 6.774 1.793 10.151 1.00 88.81 200 ARG A CA 1
ATOM 1609 C C . ARG A 1 200 ? 5.811 1.546 8.991 1.00 88.81 200 ARG A C 1
ATOM 1611 O O . ARG A 1 200 ? 4.625 1.404 9.231 1.00 88.81 200 ARG A O 1
ATOM 1618 N N . SER A 1 201 ? 6.311 1.458 7.759 1.00 86.19 201 SER A N 1
ATOM 1619 C CA . SER A 1 201 ? 5.498 1.176 6.567 1.00 86.19 201 SER A CA 1
ATOM 1620 C C . SER A 1 201 ? 4.718 -0.140 6.693 1.00 86.19 201 SER A C 1
ATOM 1622 O O . SER A 1 201 ? 3.533 -0.177 6.371 1.00 86.19 201 SER A O 1
ATOM 1624 N N . VAL A 1 202 ? 5.352 -1.199 7.210 1.00 89.50 202 VAL A N 1
ATOM 1625 C CA . VAL A 1 202 ? 4.700 -2.497 7.464 1.00 89.50 202 VAL A CA 1
ATOM 1626 C C . VAL A 1 202 ? 3.657 -2.391 8.580 1.00 89.50 202 VAL A C 1
ATOM 1628 O O . VAL A 1 202 ? 2.534 -2.865 8.413 1.00 89.50 202 VAL A O 1
ATOM 1631 N N . ASN A 1 203 ? 3.998 -1.737 9.693 1.00 89.00 203 ASN A N 1
ATOM 1632 C CA . ASN A 1 203 ? 3.093 -1.593 10.834 1.00 89.00 203 ASN A CA 1
ATOM 1633 C C . ASN A 1 203 ? 1.870 -0.729 10.501 1.00 89.00 203 ASN A C 1
ATOM 1635 O O . ASN A 1 203 ? 0.753 -1.109 10.835 1.00 89.00 203 ASN A O 1
ATOM 1639 N N . ASP A 1 204 ? 2.067 0.396 9.808 1.00 85.12 204 ASP A N 1
ATOM 1640 C CA . ASP A 1 204 ? 0.990 1.290 9.371 1.00 85.12 204 ASP A CA 1
ATOM 1641 C C . ASP A 1 204 ? 0.049 0.553 8.397 1.00 85.12 204 ASP A C 1
ATOM 1643 O O . ASP A 1 204 ? -1.172 0.689 8.486 1.00 85.12 204 ASP A O 1
ATOM 1647 N N . ALA A 1 205 ? 0.595 -0.292 7.510 1.00 87.25 205 ALA A N 1
ATOM 1648 C CA . ALA A 1 205 ? -0.210 -1.119 6.614 1.00 87.25 205 ALA A CA 1
ATOM 1649 C C . ALA A 1 205 ? -1.102 -2.114 7.369 1.00 87.25 205 ALA A C 1
ATOM 1651 O O . ALA A 1 205 ? -2.248 -2.284 6.975 1.00 87.25 205 ALA A O 1
ATOM 1652 N N . GLY A 1 206 ? -0.620 -2.734 8.451 1.00 87.69 206 GLY A N 1
ATOM 1653 C CA . GLY A 1 206 ? -1.440 -3.620 9.287 1.00 87.69 206 GLY A CA 1
ATOM 1654 C C . GLY A 1 206 ? -2.444 -2.884 10.157 1.00 87.69 206 GLY A C 1
ATOM 1655 O O . GLY A 1 206 ? -3.617 -3.247 10.186 1.00 87.69 206 GLY A O 1
ATOM 1656 N N . ALA A 1 207 ? -2.006 -1.807 10.811 1.00 85.81 207 ALA A N 1
ATOM 1657 C CA . ALA A 1 207 ? -2.841 -0.998 11.693 1.00 85.81 207 ALA A CA 1
ATOM 1658 C C . ALA A 1 207 ? -4.085 -0.449 10.979 1.00 85.81 207 ALA A C 1
ATOM 1660 O O . ALA A 1 207 ? -5.153 -0.380 11.577 1.00 85.81 207 ALA A O 1
ATOM 1661 N N . ALA A 1 208 ? -3.980 -0.118 9.688 1.00 87.19 208 ALA A N 1
ATOM 1662 C CA . ALA A 1 208 ? -5.113 0.364 8.899 1.00 87.19 208 ALA A CA 1
ATOM 1663 C C . ALA A 1 208 ? -6.281 -0.637 8.802 1.00 87.19 208 ALA A C 1
ATOM 1665 O O . ALA A 1 208 ? -7.418 -0.207 8.602 1.00 87.19 208 ALA A O 1
ATOM 1666 N N . PHE A 1 209 ? -6.000 -1.939 8.938 1.00 91.06 209 PHE A N 1
ATOM 1667 C CA . PHE A 1 209 ? -6.954 -3.043 8.788 1.00 91.06 209 PHE A CA 1
ATOM 1668 C C . PHE A 1 209 ? -7.224 -3.809 10.088 1.00 91.06 209 PHE A C 1
ATOM 1670 O O . PHE A 1 209 ? -7.873 -4.854 10.055 1.00 91.06 209 PHE A O 1
ATOM 1677 N N . GLN A 1 210 ? -6.756 -3.306 11.231 1.00 86.69 210 GLN A N 1
ATOM 1678 C CA . GLN A 1 210 ? -7.072 -3.921 12.516 1.00 86.69 210 GLN A CA 1
ATOM 1679 C C . GLN A 1 210 ? -8.577 -3.848 12.789 1.00 86.69 210 GLN A C 1
ATOM 1681 O O . GLN A 1 210 ? -9.220 -2.822 12.556 1.00 86.69 210 GLN A O 1
ATOM 1686 N N . ARG A 1 211 ? -9.135 -4.960 13.278 1.00 87.19 211 ARG A N 1
ATOM 1687 C CA . ARG A 1 211 ? -10.526 -5.018 13.730 1.00 87.19 211 ARG A CA 1
ATOM 1688 C C . ARG A 1 211 ? -10.664 -4.277 15.051 1.00 87.19 211 ARG A C 1
ATOM 1690 O O . ARG A 1 211 ? -9.880 -4.491 15.972 1.00 87.19 211 ARG A O 1
ATOM 1697 N N . GLU A 1 212 ? -11.703 -3.459 15.145 1.00 87.94 212 GLU A N 1
ATOM 1698 C CA . GLU A 1 212 ? -12.060 -2.758 16.373 1.00 87.94 212 GLU A CA 1
ATOM 1699 C C . GLU A 1 212 ? -13.199 -3.465 17.093 1.00 87.94 212 GLU A C 1
ATOM 1701 O O . GLU A 1 212 ? -14.231 -3.795 16.505 1.00 87.94 212 GLU A O 1
ATOM 1706 N N . THR A 1 213 ? -13.049 -3.601 18.405 1.00 85.94 213 THR A N 1
ATOM 1707 C CA . THR A 1 213 ? -14.095 -4.088 19.305 1.00 85.94 213 THR A CA 1
ATOM 1708 C C . THR A 1 213 ? -14.402 -3.016 20.335 1.00 85.94 213 THR A C 1
ATOM 1710 O O . THR A 1 213 ? -13.476 -2.416 20.882 1.00 85.94 213 THR A O 1
ATOM 1713 N N . ALA A 1 214 ? -15.680 -2.809 20.637 1.00 87.19 214 ALA A N 1
ATOM 1714 C CA . ALA A 1 214 ? -16.105 -1.900 21.691 1.00 87.19 214 ALA A CA 1
ATOM 1715 C C . ALA A 1 214 ? -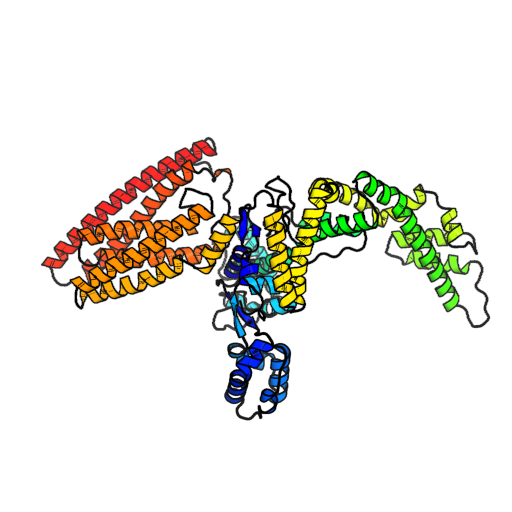17.067 -2.591 22.659 1.00 87.19 214 ALA A C 1
ATOM 1717 O O . ALA A 1 214 ? -17.868 -3.438 22.257 1.00 87.19 214 ALA A O 1
ATOM 1718 N N . GLN A 1 215 ? -16.990 -2.215 23.933 1.00 87.44 215 GLN A N 1
ATOM 1719 C CA . GLN A 1 215 ? -17.880 -2.702 24.983 1.00 87.44 215 GLN A CA 1
ATOM 1720 C C . GLN A 1 215 ? -18.870 -1.607 25.385 1.00 87.44 215 GLN A C 1
ATOM 1722 O O . GLN A 1 215 ? -18.596 -0.766 26.241 1.00 87.44 215 GLN A O 1
ATOM 1727 N N . GLY A 1 216 ? -20.050 -1.637 24.768 1.00 89.88 216 GLY A N 1
ATOM 1728 C CA . GLY A 1 216 ? -21.115 -0.677 25.033 1.00 89.88 216 GLY A CA 1
ATOM 1729 C C . GLY A 1 216 ? -20.937 0.664 24.318 1.00 89.88 216 GLY A C 1
ATOM 1730 O O . GLY A 1 216 ? -19.915 0.959 23.695 1.00 89.88 216 GLY A O 1
ATOM 1731 N N . LEU A 1 217 ? -21.974 1.495 24.420 1.00 92.00 217 LEU A N 1
ATOM 1732 C CA . LEU A 1 217 ? -22.110 2.739 23.659 1.00 92.00 217 LEU A CA 1
ATOM 1733 C C . LEU A 1 217 ? -20.969 3.741 23.914 1.00 92.00 217 LEU A C 1
ATOM 1735 O O . LEU A 1 217 ? -20.398 4.282 22.972 1.00 92.00 217 LEU A O 1
ATOM 1739 N N . VAL A 1 218 ? -20.622 3.991 25.180 1.00 91.25 218 VAL A N 1
ATOM 1740 C CA . VAL A 1 218 ? -19.622 5.013 25.547 1.00 91.25 218 VAL A CA 1
ATOM 1741 C C . VAL A 1 218 ? -18.225 4.640 25.062 1.00 91.25 218 VAL A C 1
ATOM 1743 O O . VAL A 1 218 ? -17.519 5.497 24.530 1.00 91.25 218 VAL A O 1
ATOM 1746 N N . ASP A 1 219 ? -17.838 3.371 25.203 1.00 91.38 219 ASP A N 1
ATOM 1747 C CA . ASP A 1 219 ? -16.551 2.878 24.708 1.00 91.38 219 ASP A CA 1
ATOM 1748 C C . ASP A 1 219 ? -16.483 2.989 23.181 1.00 91.38 219 ASP A C 1
ATOM 1750 O O . ASP A 1 219 ? -15.491 3.477 22.645 1.00 91.38 219 ASP A O 1
ATOM 1754 N N . ALA A 1 220 ? -17.571 2.658 22.475 1.00 93.81 220 ALA A N 1
ATOM 1755 C CA . ALA A 1 220 ? -17.628 2.772 21.019 1.00 93.81 220 ALA A CA 1
ATOM 1756 C C . ALA A 1 220 ? -17.404 4.215 20.529 1.00 93.81 220 ALA A C 1
ATOM 1758 O O . ALA A 1 220 ? -16.575 4.446 19.647 1.00 93.81 220 ALA A O 1
ATOM 1759 N N . PHE A 1 221 ? -18.079 5.199 21.135 1.00 94.50 221 PHE A N 1
ATOM 1760 C CA . PHE A 1 221 ? -17.885 6.614 20.796 1.00 94.50 221 PHE A CA 1
ATOM 1761 C C . PHE A 1 221 ? -16.492 7.127 21.181 1.00 94.50 221 PHE A C 1
ATOM 1763 O O . PHE A 1 221 ? -15.859 7.829 20.395 1.00 94.50 221 PHE A O 1
ATOM 1770 N N . THR A 1 222 ? -15.987 6.758 22.359 1.00 92.81 222 THR A N 1
ATOM 1771 C CA . THR A 1 222 ? -14.667 7.211 22.832 1.00 92.81 222 THR A CA 1
ATOM 1772 C C . THR A 1 222 ? -13.538 6.636 21.971 1.00 92.81 222 THR A C 1
ATOM 1774 O O . THR A 1 222 ? -12.602 7.354 21.622 1.00 92.81 222 THR A O 1
ATOM 1777 N N . ARG A 1 223 ? -13.641 5.366 21.555 1.00 92.75 223 ARG A N 1
ATOM 1778 C CA . ARG A 1 223 ? -12.702 4.739 20.610 1.00 92.75 223 ARG A CA 1
ATOM 1779 C C . ARG A 1 223 ? -12.750 5.386 19.235 1.00 92.75 223 ARG A C 1
ATOM 1781 O O . ARG A 1 223 ? -11.696 5.662 18.670 1.00 92.75 223 ARG A O 1
ATOM 1788 N N . ALA A 1 224 ? -13.947 5.662 18.715 1.00 93.56 224 ALA A N 1
ATOM 1789 C CA . ALA A 1 224 ? -14.093 6.356 17.439 1.00 93.56 224 ALA A CA 1
ATOM 1790 C C . ALA A 1 224 ? -13.438 7.746 17.483 1.00 93.56 224 ALA A C 1
ATOM 1792 O O . ALA A 1 224 ? -12.661 8.071 16.587 1.00 93.56 224 ALA A O 1
ATOM 1793 N N . GLN A 1 225 ? -13.669 8.526 18.547 1.00 94.00 225 GLN A N 1
ATOM 1794 C CA . GLN A 1 225 ? -13.004 9.819 18.747 1.00 94.00 225 GLN A CA 1
ATOM 1795 C C . GLN A 1 225 ? -11.478 9.662 18.773 1.00 94.00 225 GLN A C 1
ATOM 1797 O O . GLN A 1 225 ? -10.775 10.325 18.013 1.00 94.00 225 GLN A O 1
ATOM 1802 N N . PHE A 1 226 ? -10.965 8.753 19.607 1.00 91.69 226 PHE A N 1
ATOM 1803 C CA . PHE A 1 226 ? -9.528 8.517 19.732 1.00 91.69 226 PHE A CA 1
ATOM 1804 C C . PHE A 1 226 ? -8.882 8.150 18.390 1.00 91.69 226 PHE A C 1
ATOM 1806 O O . PHE A 1 226 ? -7.802 8.641 18.063 1.00 91.69 226 PHE A O 1
ATOM 1813 N N . LEU A 1 227 ? -9.538 7.305 17.592 1.00 91.25 227 LEU A N 1
ATOM 1814 C CA . LEU A 1 227 ? -9.047 6.924 16.271 1.00 91.25 227 LEU A CA 1
ATOM 1815 C C . LEU A 1 227 ? -9.090 8.093 15.291 1.00 91.25 227 LEU A C 1
ATOM 1817 O O . LEU A 1 227 ? -8.115 8.293 14.571 1.00 91.25 227 LEU A O 1
ATOM 1821 N N . PHE A 1 228 ? -10.153 8.898 15.285 1.00 89.81 228 PHE A N 1
ATOM 1822 C CA . PHE A 1 228 ? -10.201 10.093 14.447 1.00 89.81 228 PHE A CA 1
ATOM 1823 C C . PHE A 1 228 ? -9.081 11.077 14.779 1.00 89.81 228 PHE A C 1
ATOM 1825 O O . PHE A 1 228 ? -8.429 11.562 13.860 1.00 89.81 228 PHE A O 1
ATOM 1832 N N . GLU A 1 229 ? -8.821 11.326 16.062 1.00 88.81 229 GLU A N 1
ATOM 1833 C CA . GLU A 1 229 ? -7.729 12.195 16.514 1.00 88.81 229 GLU A CA 1
ATOM 1834 C C . GLU A 1 229 ? -6.356 11.611 16.160 1.00 88.81 229 GLU A C 1
ATOM 1836 O O . GLU A 1 229 ? -5.460 12.325 15.712 1.00 88.81 229 GLU A O 1
ATOM 1841 N N . ARG A 1 230 ? -6.184 10.294 16.320 1.00 86.75 230 ARG A N 1
ATOM 1842 C CA . ARG A 1 230 ? -4.916 9.610 16.045 1.00 86.75 230 ARG A CA 1
ATOM 1843 C C . ARG A 1 230 ? -4.600 9.515 14.557 1.00 86.75 230 ARG A C 1
ATOM 1845 O O . ARG A 1 230 ? -3.427 9.515 14.195 1.00 86.75 230 ARG A O 1
ATOM 1852 N N . LEU A 1 231 ? -5.613 9.369 13.711 1.00 82.88 231 LEU A N 1
ATOM 1853 C CA . LEU A 1 231 ? -5.453 9.209 12.266 1.00 82.88 231 LEU A CA 1
ATOM 1854 C C . LEU A 1 231 ? -5.436 10.553 11.531 1.00 82.88 231 LEU A C 1
ATOM 1856 O O . LEU A 1 231 ? -5.068 10.602 10.354 1.00 82.88 231 LEU A O 1
ATOM 1860 N N . GLU A 1 232 ? -5.777 11.646 12.213 1.00 76.31 232 GLU A N 1
ATOM 1861 C CA . GLU A 1 232 ? -5.766 12.981 11.632 1.00 76.31 232 GLU A CA 1
ATOM 1862 C C . GLU A 1 232 ? -4.360 13.346 11.125 1.00 76.31 232 GLU A C 1
ATOM 1864 O O . GLU A 1 232 ? -3.366 13.306 11.849 1.00 76.31 232 GLU A O 1
ATOM 1869 N N . GLY A 1 233 ? -4.262 13.666 9.832 1.00 66.75 233 GLY A N 1
ATOM 1870 C CA . GLY A 1 233 ? -2.997 14.017 9.179 1.00 66.75 233 GLY A CA 1
ATOM 1871 C C . GLY A 1 233 ? -2.146 12.835 8.694 1.00 66.75 233 GLY A C 1
ATOM 1872 O O . GLY A 1 233 ? -1.120 13.066 8.050 1.00 66.75 233 GLY A O 1
ATOM 1873 N N . PHE A 1 234 ? -2.558 11.581 8.917 1.00 71.38 234 PHE A N 1
ATOM 1874 C CA . PHE A 1 234 ? -1.878 10.414 8.349 1.00 71.38 234 PHE A CA 1
ATOM 1875 C C . PHE A 1 234 ? -2.483 10.023 6.994 1.00 71.38 234 PHE A C 1
ATOM 1877 O O . PHE A 1 234 ? -3.692 9.868 6.847 1.00 71.38 234 PHE A O 1
ATOM 1884 N N . SER A 1 235 ? -1.635 9.801 5.984 1.00 69.44 235 SER A N 1
ATOM 1885 C CA . SER A 1 235 ? -2.066 9.296 4.670 1.00 69.44 235 SER A CA 1
ATOM 1886 C C . SER A 1 235 ? -2.232 7.769 4.693 1.00 69.44 235 SER A C 1
ATOM 1888 O O . SER A 1 235 ? -1.483 7.029 4.046 1.00 69.44 235 SER A O 1
ATOM 1890 N N . MET A 1 236 ? -3.192 7.304 5.492 1.00 82.44 236 MET A N 1
ATOM 1891 C CA . MET A 1 236 ? -3.550 5.890 5.606 1.00 82.44 236 MET A CA 1
ATOM 1892 C C . MET A 1 236 ? -4.395 5.442 4.412 1.00 82.44 236 MET A C 1
ATOM 1894 O O . MET A 1 236 ? -5.000 6.251 3.704 1.00 82.44 236 MET A O 1
ATOM 1898 N N . ILE A 1 237 ? -4.406 4.136 4.168 1.00 88.88 237 ILE A N 1
ATOM 1899 C CA . ILE A 1 237 ? -5.339 3.522 3.227 1.00 88.88 237 ILE A CA 1
ATOM 1900 C C . ILE A 1 237 ? -6.744 3.503 3.832 1.00 88.88 237 ILE A C 1
ATOM 1902 O O . ILE A 1 237 ? -6.934 3.129 4.988 1.00 88.88 237 ILE A O 1
ATOM 1906 N N . THR A 1 238 ? -7.727 3.894 3.035 1.00 90.56 238 THR A N 1
ATOM 1907 C CA . THR A 1 238 ? -9.142 3.877 3.379 1.00 90.56 238 THR A CA 1
ATOM 1908 C C . THR A 1 238 ? -9.837 2.780 2.578 1.00 90.56 238 THR A C 1
ATOM 1910 O O . THR A 1 238 ? -9.864 2.790 1.349 1.00 90.56 238 THR A O 1
ATOM 1913 N N . ALA A 1 239 ? -10.333 1.762 3.277 1.00 91.12 239 ALA A N 1
ATOM 1914 C CA . ALA A 1 239 ? -10.858 0.548 2.657 1.00 91.12 239 ALA A CA 1
ATOM 1915 C C . ALA A 1 239 ? -12.383 0.536 2.569 1.00 91.12 239 ALA A C 1
ATOM 1917 O O . ALA A 1 239 ? -12.938 -0.152 1.718 1.00 91.12 239 ALA A O 1
ATOM 1918 N N . THR A 1 240 ? -13.059 1.306 3.423 1.00 93.06 240 THR A N 1
ATOM 1919 C CA . THR A 1 240 ? -14.515 1.260 3.535 1.00 93.06 240 THR A CA 1
ATOM 1920 C C . THR A 1 240 ? -15.127 2.513 2.917 1.00 93.0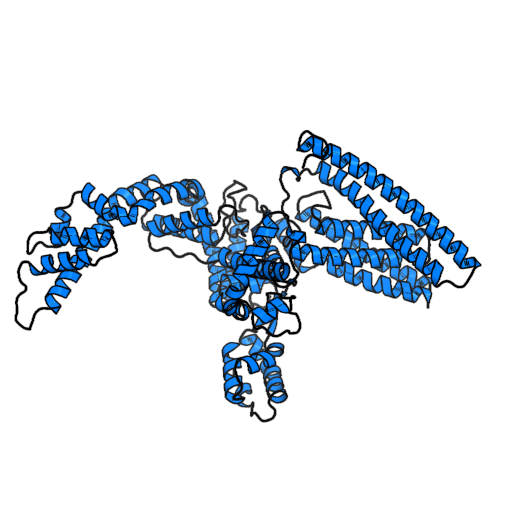6 240 THR A C 1
ATOM 1922 O O . THR A 1 240 ? -14.886 3.610 3.421 1.00 93.06 240 THR A O 1
ATOM 1925 N N . PRO A 1 241 ? -15.939 2.400 1.855 1.00 92.69 241 PRO A N 1
ATOM 1926 C CA . PRO A 1 241 ? -16.674 3.537 1.329 1.00 92.69 241 PRO A CA 1
ATOM 1927 C C . PRO A 1 241 ? -17.798 3.940 2.284 1.00 92.69 241 PRO A C 1
ATOM 1929 O O . PRO A 1 241 ? -18.498 3.101 2.844 1.00 92.69 241 PRO A O 1
ATOM 1932 N N . THR A 1 242 ? -18.000 5.242 2.439 1.00 90.12 242 THR A N 1
ATOM 1933 C CA . THR A 1 242 ? -18.997 5.804 3.362 1.00 90.12 242 THR A CA 1
ATOM 1934 C C . THR A 1 242 ? -20.350 6.069 2.703 1.00 90.12 242 THR A C 1
ATOM 1936 O O . THR A 1 242 ? -21.331 6.330 3.391 1.00 90.12 242 THR A O 1
ATOM 1939 N N . GLY A 1 243 ? -20.404 6.055 1.366 1.00 86.25 243 GLY A N 1
ATOM 1940 C CA . GLY A 1 243 ? -21.586 6.436 0.581 1.00 86.25 243 GLY A CA 1
ATOM 1941 C C . GLY A 1 243 ? -21.796 7.952 0.487 1.00 86.25 243 GLY A C 1
ATOM 1942 O O . GLY A 1 243 ? -22.678 8.418 -0.236 1.00 86.25 243 GLY A O 1
ATOM 1943 N N . LEU A 1 244 ? -20.966 8.746 1.171 1.00 87.12 244 LEU A N 1
ATOM 1944 C CA . LEU A 1 244 ? -21.076 10.198 1.165 1.00 87.12 244 LEU A CA 1
ATOM 1945 C C . LEU A 1 244 ? -20.583 10.792 -0.161 1.00 87.12 244 LEU A C 1
ATOM 1947 O O . LEU A 1 244 ? -19.555 10.367 -0.686 1.00 87.12 244 LEU A O 1
ATOM 1951 N N . PRO A 1 245 ? -21.247 11.843 -0.677 1.00 84.06 245 PRO A N 1
ATOM 1952 C CA . PRO A 1 245 ? -20.831 12.520 -1.904 1.00 84.06 245 PRO A CA 1
ATOM 1953 C C . PRO A 1 245 ? -19.597 13.416 -1.721 1.00 84.06 245 PRO A C 1
ATOM 1955 O O . PRO A 1 245 ? -19.085 13.955 -2.699 1.00 84.06 245 PRO A O 1
ATOM 1958 N N . ASP A 1 246 ? -19.132 13.623 -0.489 1.00 82.88 246 ASP A N 1
ATOM 1959 C CA . ASP A 1 246 ? -17.952 14.433 -0.185 1.00 82.88 246 ASP A CA 1
ATOM 1960 C C . ASP A 1 246 ? -16.676 13.654 -0.523 1.00 82.88 246 ASP A C 1
ATOM 1962 O O . ASP A 1 246 ? -16.447 12.580 0.023 1.00 82.88 246 ASP A O 1
ATOM 1966 N N . ALA A 1 247 ? -15.823 14.206 -1.389 1.00 77.69 247 ALA A N 1
ATOM 1967 C CA . ALA A 1 247 ? -14.583 13.561 -1.812 1.00 77.69 247 ALA A CA 1
ATOM 1968 C C . ALA A 1 247 ? -13.668 13.217 -0.628 1.00 77.69 247 ALA A C 1
ATOM 1970 O O . ALA A 1 247 ? -13.098 12.129 -0.599 1.00 77.69 247 ALA A O 1
ATOM 1971 N N . GLN A 1 248 ? -13.575 14.094 0.376 1.00 76.62 248 GLN A N 1
ATOM 1972 C CA . GLN A 1 248 ? -12.689 13.890 1.526 1.00 76.62 248 GLN A CA 1
ATOM 1973 C C . GLN A 1 248 ? -13.232 12.871 2.526 1.00 76.62 248 GLN A C 1
ATOM 1975 O O . GLN A 1 248 ? -12.452 12.240 3.232 1.00 76.62 248 GLN A O 1
ATOM 1980 N N . ARG A 1 249 ? -14.557 12.702 2.577 1.00 82.00 249 ARG A N 1
ATOM 1981 C CA . ARG A 1 249 ? -15.241 11.791 3.506 1.00 82.00 249 ARG A CA 1
ATOM 1982 C C . ARG A 1 249 ? -15.888 10.599 2.809 1.00 82.00 249 ARG A C 1
ATOM 1984 O O . ARG A 1 249 ? -16.689 9.912 3.429 1.00 82.00 249 ARG A O 1
ATOM 1991 N N . SER A 1 250 ? -15.589 10.366 1.532 1.00 87.62 250 SER A N 1
ATOM 1992 C CA . SER A 1 250 ? -16.190 9.296 0.716 1.00 87.62 250 SER A CA 1
ATOM 1993 C C . SER A 1 250 ? -15.672 7.902 1.077 1.00 87.62 250 SER A C 1
ATOM 1995 O O . SER A 1 250 ? -16.315 6.901 0.758 1.00 87.62 250 SER A O 1
ATOM 1997 N N . TRP A 1 251 ? -14.542 7.841 1.782 1.00 91.69 251 TRP A N 1
ATOM 1998 C CA . TRP A 1 251 ? -13.901 6.619 2.247 1.00 91.69 251 TRP A CA 1
ATOM 1999 C C . TRP A 1 251 ? -13.363 6.805 3.659 1.00 91.69 251 TRP A C 1
ATOM 2001 O O . TRP A 1 251 ? -12.932 7.897 4.019 1.00 91.69 251 TRP A O 1
ATOM 2011 N N . GLU A 1 252 ? -13.329 5.714 4.412 1.00 91.38 252 GLU A N 1
ATOM 2012 C CA . GLU A 1 252 ? -12.809 5.653 5.769 1.00 91.38 252 GLU A CA 1
ATOM 2013 C C . GLU A 1 252 ? -11.787 4.512 5.911 1.00 91.38 252 GLU A C 1
ATOM 2015 O O . GLU A 1 252 ? -11.824 3.509 5.184 1.00 91.38 252 GLU A O 1
ATOM 2020 N N . THR A 1 253 ? -10.830 4.679 6.824 1.00 92.44 253 THR A N 1
ATOM 2021 C CA . THR A 1 253 ? -9.907 3.603 7.221 1.00 92.44 253 THR A CA 1
ATOM 2022 C C . THR A 1 253 ? -10.700 2.456 7.834 1.00 92.44 253 THR A C 1
ATOM 2024 O O . THR A 1 253 ? -11.716 2.691 8.482 1.00 92.44 253 THR A O 1
ATOM 2027 N N . PHE A 1 254 ? -10.278 1.205 7.637 1.00 93.94 254 PHE A N 1
ATOM 2028 C CA . PHE A 1 254 ? -11.067 0.078 8.148 1.00 93.94 254 PHE A CA 1
ATOM 2029 C C . PHE A 1 254 ? -11.161 0.105 9.682 1.00 93.94 254 PHE A C 1
ATOM 2031 O O . PHE A 1 254 ? -12.243 -0.097 10.223 1.00 93.94 254 PHE A O 1
ATOM 2038 N N . ILE A 1 255 ? -10.071 0.465 10.369 1.00 93.12 255 ILE A N 1
ATOM 2039 C CA . ILE A 1 255 ? -10.046 0.617 11.831 1.00 93.12 255 ILE A CA 1
ATOM 2040 C C . ILE A 1 255 ? -11.037 1.690 12.330 1.00 93.12 255 ILE A C 1
ATOM 2042 O O . ILE A 1 255 ? -11.864 1.415 13.200 1.00 93.12 255 ILE A O 1
ATOM 2046 N N . ALA A 1 256 ? -11.051 2.893 11.739 1.00 92.06 256 ALA A N 1
ATOM 2047 C CA . ALA A 1 256 ? -12.018 3.926 12.121 1.00 92.06 256 ALA A CA 1
ATOM 2048 C C . ALA A 1 256 ? -13.445 3.538 11.716 1.00 92.06 256 ALA A C 1
ATOM 2050 O O . ALA A 1 256 ? -14.392 3.783 12.465 1.00 92.06 256 ALA A O 1
ATOM 2051 N N . ALA A 1 257 ? -13.607 2.875 10.567 1.00 94.62 257 ALA A N 1
ATOM 2052 C CA . ALA A 1 257 ? -14.903 2.403 10.115 1.00 94.62 257 ALA A CA 1
ATOM 2053 C C . ALA A 1 257 ? -15.496 1.352 11.057 1.00 94.62 257 ALA A C 1
ATOM 2055 O O . ALA A 1 257 ? -16.688 1.414 11.361 1.00 94.62 257 ALA A O 1
ATOM 2056 N N . GLY A 1 258 ? -14.665 0.445 11.573 1.00 95.38 258 GLY A N 1
ATOM 2057 C CA . GLY A 1 258 ? -15.030 -0.510 12.615 1.00 95.38 258 GLY A CA 1
ATOM 2058 C C . GLY A 1 258 ? -15.502 0.185 13.890 1.00 95.38 258 GLY A C 1
ATOM 2059 O O . GLY A 1 258 ? -16.556 -0.162 14.419 1.00 95.38 258 GLY A O 1
ATOM 2060 N N . ALA A 1 259 ? -14.799 1.224 14.348 1.00 94.94 259 ALA A N 1
ATOM 2061 C CA . ALA A 1 259 ? -15.205 1.974 15.537 1.00 94.94 259 ALA A CA 1
ATOM 2062 C C . ALA A 1 259 ? -16.541 2.719 15.359 1.00 94.94 259 ALA A C 1
ATOM 2064 O O . ALA A 1 259 ? -17.411 2.641 16.229 1.00 94.94 259 ALA A O 1
ATOM 2065 N N . VAL A 1 260 ? -16.753 3.383 14.215 1.00 95.56 260 VAL A N 1
ATOM 2066 C CA . VAL A 1 260 ? -18.034 4.047 13.902 1.00 95.56 260 VAL A CA 1
ATOM 2067 C C . VAL A 1 260 ? -19.162 3.026 13.754 1.00 95.56 260 VAL A C 1
ATOM 2069 O O . VAL A 1 260 ? -20.260 3.244 14.265 1.00 95.56 260 VAL A O 1
ATOM 2072 N N . ARG A 1 261 ? -18.904 1.890 13.096 1.00 96.31 261 ARG A N 1
ATOM 2073 C CA . ARG A 1 261 ? -19.869 0.791 12.999 1.00 96.31 261 ARG A CA 1
ATOM 2074 C C . ARG A 1 261 ? -20.253 0.275 14.385 1.00 96.31 261 ARG A C 1
ATOM 2076 O O . ARG A 1 261 ? -21.440 0.131 14.651 1.00 96.31 261 ARG A O 1
ATOM 2083 N N . ASN A 1 262 ? -19.288 0.051 15.276 1.00 96.31 262 ASN A N 1
ATOM 2084 C CA . ASN A 1 262 ? -19.574 -0.405 16.636 1.00 96.31 262 ASN A CA 1
ATOM 2085 C C . ASN A 1 262 ? -20.497 0.584 17.370 1.00 96.31 262 ASN A C 1
ATOM 2087 O O . ASN A 1 262 ? -21.441 0.164 18.034 1.00 96.31 262 ASN A O 1
ATOM 2091 N N . ALA A 1 263 ? -20.292 1.896 17.196 1.00 95.88 263 ALA A N 1
ATOM 2092 C CA . ALA A 1 263 ? -21.197 2.907 17.745 1.00 95.88 263 ALA A CA 1
ATOM 2093 C C . ALA A 1 263 ? -22.607 2.808 17.135 1.00 95.88 263 ALA A C 1
ATOM 2095 O O . ALA A 1 263 ? -23.597 2.846 17.867 1.00 95.88 263 ALA A O 1
ATOM 2096 N N . ALA A 1 264 ? -22.711 2.611 15.816 1.00 95.44 264 ALA A N 1
ATOM 2097 C CA . ALA A 1 264 ? -23.985 2.405 15.128 1.00 95.44 264 ALA A CA 1
ATOM 2098 C C . ALA A 1 264 ? -24.727 1.143 15.610 1.00 95.44 264 ALA A C 1
ATOM 2100 O O . ALA A 1 264 ? -25.949 1.174 15.778 1.00 95.44 264 ALA A O 1
ATOM 2101 N N . ASP A 1 265 ? -24.011 0.047 15.861 1.00 94.75 265 ASP A N 1
ATOM 2102 C CA . ASP A 1 265 ? -24.589 -1.204 16.354 1.00 94.75 265 ASP A CA 1
ATOM 2103 C C . ASP A 1 265 ? -25.077 -1.076 17.803 1.00 94.75 265 ASP A C 1
ATOM 2105 O O . ASP A 1 265 ? -26.174 -1.536 18.120 1.00 94.75 265 ASP A O 1
ATOM 2109 N N . GLU A 1 266 ? -24.329 -0.395 18.676 1.00 95.12 266 GLU A N 1
ATOM 2110 C CA . GLU A 1 266 ? -24.772 -0.096 20.045 1.00 95.12 266 GLU A CA 1
ATOM 2111 C C . GLU A 1 266 ? -25.992 0.833 20.063 1.00 95.12 266 GLU A C 1
ATOM 2113 O O . GLU A 1 266 ? -26.959 0.584 20.786 1.00 95.12 266 GLU A O 1
ATOM 2118 N N . MET A 1 267 ? -26.011 1.858 19.206 1.00 94.69 267 MET A N 1
ATOM 2119 C CA . MET A 1 267 ? -27.193 2.700 19.011 1.00 94.69 267 MET A CA 1
ATOM 2120 C C . MET A 1 267 ? -28.401 1.874 18.560 1.00 94.69 267 MET A C 1
ATOM 2122 O O . MET A 1 267 ? -29.496 2.046 19.095 1.00 94.69 267 MET A O 1
ATOM 2126 N N . ARG A 1 268 ? -28.211 0.937 17.619 1.00 93.06 268 ARG A N 1
ATOM 2127 C CA . ARG A 1 268 ? -29.274 0.044 17.138 1.00 93.06 268 ARG A CA 1
ATOM 2128 C C . ARG A 1 268 ? -29.803 -0.861 18.256 1.00 93.06 268 ARG A C 1
ATOM 2130 O O . ARG A 1 268 ? -31.017 -0.983 18.380 1.00 93.06 268 ARG A O 1
ATOM 2137 N N . LYS A 1 269 ? -28.934 -1.446 19.092 1.00 93.88 269 LYS A N 1
ATOM 2138 C CA . LYS A 1 269 ? -29.337 -2.266 20.258 1.00 93.88 269 LYS A CA 1
ATOM 2139 C C . LYS A 1 269 ? -30.196 -1.479 21.253 1.00 93.88 269 LYS A C 1
ATOM 2141 O O . LYS A 1 269 ? -31.129 -2.034 21.827 1.00 93.88 269 LYS A O 1
ATOM 2146 N N . LEU A 1 270 ? -29.894 -0.193 21.431 1.00 94.00 270 LEU A N 1
ATOM 2147 C CA . LEU A 1 270 ? -30.590 0.711 22.351 1.00 94.00 270 LEU A CA 1
ATOM 2148 C C . LEU A 1 270 ? -31.769 1.465 21.706 1.00 94.00 270 LEU A C 1
ATOM 2150 O O . LEU A 1 270 ? -32.400 2.283 22.371 1.00 94.00 270 LEU A O 1
ATOM 2154 N N . ASN A 1 271 ? -32.084 1.202 20.432 1.00 94.62 271 ASN A N 1
ATOM 2155 C CA . ASN A 1 271 ? -33.092 1.928 19.646 1.00 94.62 271 ASN A CA 1
ATOM 2156 C C . ASN A 1 271 ? -32.873 3.458 19.594 1.00 94.62 271 ASN A C 1
ATOM 2158 O O . ASN A 1 271 ? -33.828 4.235 19.557 1.00 94.62 271 ASN A O 1
ATOM 2162 N N . LEU A 1 272 ? -31.614 3.899 19.566 1.00 94.31 272 LEU A N 1
ATOM 2163 C CA . LEU A 1 272 ? -31.219 5.304 19.452 1.00 94.31 272 LEU A CA 1
ATOM 2164 C C . LEU A 1 272 ? -30.968 5.652 17.981 1.00 94.31 272 LEU A C 1
ATOM 2166 O O . LEU A 1 272 ? -30.235 4.959 17.277 1.00 94.31 272 LEU A O 1
ATOM 2170 N N . THR A 1 273 ? -31.573 6.736 17.500 1.00 91.12 273 THR A N 1
ATOM 2171 C CA . THR A 1 273 ? -31.527 7.124 16.077 1.00 91.12 273 THR A CA 1
ATOM 2172 C C . THR A 1 273 ? -30.988 8.527 15.836 1.00 91.12 273 THR A C 1
ATOM 2174 O O . THR A 1 273 ? -30.520 8.808 14.735 1.00 91.12 273 THR A O 1
ATOM 2177 N N . THR A 1 274 ? -31.006 9.396 16.849 1.00 93.06 274 THR A N 1
ATOM 2178 C CA . THR A 1 274 ? -30.531 10.780 16.745 1.00 93.06 274 THR A CA 1
ATOM 2179 C C . THR A 1 274 ? -29.444 11.083 17.767 1.00 93.06 274 THR A C 1
ATOM 2181 O O . THR A 1 274 ? -29.358 10.450 18.819 1.00 93.06 274 THR A O 1
ATOM 2184 N N . GLU A 1 275 ? -28.636 12.100 17.478 1.00 91.88 275 GLU A N 1
ATOM 2185 C CA . GLU A 1 275 ? -27.608 12.586 18.401 1.00 91.88 275 GLU A CA 1
ATOM 2186 C C . GLU A 1 275 ? -28.196 13.025 19.747 1.00 91.88 275 GLU A C 1
ATOM 2188 O O . GLU A 1 275 ? -27.637 12.734 20.801 1.00 91.88 275 GLU A O 1
ATOM 2193 N N . GLU A 1 276 ? -29.355 13.686 19.723 1.00 93.31 276 GLU A N 1
ATOM 2194 C CA . GLU A 1 276 ? -30.045 14.138 20.932 1.00 93.31 276 GLU A CA 1
ATOM 2195 C C . GLU A 1 276 ? -30.490 12.958 21.802 1.00 93.31 276 GLU A C 1
ATOM 2197 O O . GLU A 1 276 ? -30.277 12.987 23.009 1.00 93.31 276 GLU A O 1
ATOM 2202 N N . GLN A 1 277 ? -31.007 11.880 21.201 1.00 94.25 277 GLN A N 1
ATOM 2203 C CA . GLN A 1 277 ? -31.359 10.654 21.927 1.00 94.25 277 GLN A CA 1
ATOM 2204 C C . GLN A 1 277 ? -30.133 9.995 22.567 1.00 94.25 277 GLN A C 1
ATOM 2206 O O . GLN A 1 277 ? -30.206 9.522 23.698 1.00 94.25 277 GLN A O 1
ATOM 2211 N N . VAL A 1 278 ? -28.995 9.981 21.865 1.00 93.00 278 VAL A N 1
ATOM 2212 C CA . VAL A 1 278 ? -27.733 9.447 22.399 1.00 93.00 278 VAL A CA 1
ATOM 2213 C C . VAL A 1 278 ? -27.244 10.289 23.579 1.00 93.00 278 VAL A C 1
ATOM 2215 O O . VAL A 1 278 ? -26.920 9.742 24.634 1.00 93.00 278 VAL A O 1
ATOM 2218 N N . LYS A 1 279 ? -27.238 11.620 23.436 1.00 92.19 279 LYS A N 1
ATOM 2219 C CA . LYS A 1 279 ? -26.861 12.554 24.509 1.00 92.19 279 LYS A CA 1
ATOM 2220 C C . LYS A 1 279 ? -27.801 12.432 25.717 1.00 92.19 279 LYS A C 1
ATOM 2222 O O . LYS A 1 279 ? -27.330 12.415 26.854 1.00 92.19 279 LYS A O 1
ATOM 2227 N N . ASP A 1 280 ? -29.106 12.294 25.493 1.00 92.75 280 ASP A N 1
ATOM 2228 C CA . ASP A 1 280 ? -30.109 12.111 26.549 1.00 92.75 280 ASP A CA 1
ATOM 2229 C C . ASP A 1 280 ? -29.914 10.788 27.302 1.00 92.75 280 ASP A C 1
ATOM 2231 O O . ASP A 1 280 ? -29.855 10.763 28.532 1.00 92.75 280 ASP A O 1
ATOM 2235 N N . TYR A 1 281 ? -29.693 9.694 26.569 1.00 93.06 281 TYR A N 1
ATOM 2236 C CA . TYR A 1 281 ? -29.401 8.391 27.159 1.00 93.06 281 TYR A CA 1
ATOM 2237 C C . TYR A 1 281 ? -28.153 8.438 28.050 1.00 93.06 281 TYR A C 1
ATOM 2239 O O . TYR A 1 281 ? -28.202 8.005 29.202 1.00 93.06 281 TYR A O 1
ATOM 2247 N N . VAL A 1 282 ? -27.053 9.012 27.550 1.00 90.62 282 VAL A N 1
ATOM 2248 C CA . VAL A 1 282 ? -25.773 9.085 28.277 1.00 90.62 282 VAL A CA 1
ATOM 2249 C C . VAL A 1 282 ? -25.823 10.041 29.469 1.00 90.62 282 VAL A C 1
ATOM 2251 O O . VAL A 1 282 ? -25.132 9.805 30.456 1.00 90.62 282 VAL A O 1
ATOM 2254 N N . SER A 1 283 ? -26.641 11.093 29.416 1.00 87.56 283 SER A N 1
ATOM 2255 C CA . SER A 1 283 ? -26.746 12.073 30.506 1.00 87.56 283 SER A CA 1
ATOM 2256 C C . SER A 1 283 ? -27.778 11.715 31.574 1.00 87.56 283 SER A C 1
ATOM 2258 O O . SER A 1 283 ? -27.604 12.124 32.719 1.00 87.56 283 SER A O 1
ATOM 2260 N N . LYS A 1 284 ? -28.832 10.962 31.235 1.00 87.12 284 LYS A N 1
ATOM 2261 C CA . LYS A 1 284 ? -29.948 10.685 32.158 1.00 87.12 284 LYS A CA 1
ATOM 2262 C C . LYS A 1 284 ? -30.109 9.213 32.511 1.00 87.12 284 LYS A C 1
ATOM 2264 O O . LYS A 1 284 ? -30.309 8.877 33.671 1.00 87.12 284 LYS A O 1
ATOM 2269 N N . THR A 1 285 ? -30.025 8.325 31.524 1.00 90.25 285 THR A N 1
ATOM 2270 C CA . THR A 1 285 ? -30.370 6.904 31.714 1.00 90.25 285 THR A CA 1
ATOM 2271 C C . THR A 1 285 ? -29.163 6.084 32.156 1.00 90.25 285 THR A C 1
ATOM 2273 O O . THR A 1 285 ? -29.215 5.362 33.152 1.00 90.25 285 THR A O 1
ATOM 2276 N N . LEU A 1 286 ? -28.049 6.229 31.440 1.00 91.00 286 LEU A N 1
ATOM 2277 C CA . LEU A 1 286 ? -26.826 5.473 31.680 1.00 91.00 286 LEU A CA 1
ATOM 2278 C C . LEU A 1 286 ? -26.205 5.718 33.069 1.00 91.00 286 LEU A C 1
ATOM 2280 O O . LEU A 1 286 ? -25.829 4.731 33.702 1.00 91.00 286 LEU A O 1
ATOM 2284 N N . PRO A 1 287 ? -26.129 6.960 33.602 1.00 92.06 287 PRO A N 1
ATOM 2285 C CA . PRO A 1 287 ? -25.587 7.204 34.939 1.00 92.06 287 PRO A CA 1
ATOM 2286 C C . PRO A 1 287 ? -26.320 6.395 36.006 1.00 92.06 287 PRO A C 1
ATOM 2288 O O . PRO A 1 287 ? -25.688 5.754 36.842 1.00 92.06 287 PRO A O 1
ATOM 2291 N N . ARG A 1 288 ? -27.655 6.363 35.927 1.00 91.12 288 ARG A N 1
ATOM 2292 C CA . ARG A 1 288 ? -28.500 5.635 36.870 1.00 91.12 288 ARG A CA 1
ATOM 2293 C C . ARG A 1 288 ? -28.256 4.133 36.799 1.00 91.12 288 ARG A C 1
ATOM 2295 O O . ARG A 1 288 ? -27.983 3.535 37.830 1.00 91.12 288 ARG A O 1
ATOM 2302 N N . GLN A 1 289 ? -28.248 3.549 35.600 1.00 90.44 289 GLN A N 1
ATOM 2303 C CA . GLN A 1 289 ? -27.955 2.121 35.408 1.00 90.44 289 GLN A CA 1
ATOM 2304 C C . GLN A 1 289 ? -26.559 1.734 35.919 1.00 90.44 289 GLN A C 1
ATOM 2306 O O . GLN A 1 289 ? -26.384 0.687 36.545 1.00 90.44 289 GLN A O 1
ATOM 2311 N N . MET A 1 290 ? -25.558 2.583 35.663 1.00 89.44 290 MET A N 1
ATOM 2312 C CA . MET A 1 290 ? -24.187 2.364 36.121 1.00 89.44 290 MET A CA 1
ATOM 2313 C C . MET A 1 290 ? -24.090 2.398 37.645 1.00 89.44 290 MET A C 1
ATOM 2315 O O . MET A 1 290 ? -23.469 1.512 38.230 1.00 89.44 290 MET A O 1
ATOM 2319 N N . VAL A 1 291 ? -24.691 3.407 38.282 1.00 92.25 291 VAL A N 1
ATOM 2320 C CA . VAL A 1 291 ? -24.685 3.559 39.742 1.00 92.25 291 VAL A CA 1
ATOM 2321 C C . VAL A 1 291 ? -25.488 2.444 40.408 1.00 92.25 291 VAL A C 1
ATOM 2323 O O . VAL A 1 291 ? -24.997 1.858 41.364 1.00 92.25 291 VAL A O 1
ATOM 2326 N N . GLU A 1 292 ? -26.652 2.080 39.872 1.00 92.06 292 GLU A N 1
ATOM 2327 C CA . GLU A 1 292 ? -27.478 0.962 40.348 1.00 92.06 292 GLU A CA 1
ATOM 2328 C C . GLU A 1 292 ? -26.709 -0.358 40.356 1.00 92.06 292 GLU A C 1
ATOM 2330 O O . GLU A 1 292 ? -26.519 -0.964 41.413 1.00 92.06 292 GLU A O 1
ATOM 2335 N N . THR A 1 293 ? -26.165 -0.743 39.200 1.00 92.00 293 THR A N 1
ATOM 2336 C CA . THR A 1 293 ? -25.377 -1.975 39.060 1.00 92.00 293 THR A CA 1
ATOM 2337 C C . THR A 1 293 ? -24.166 -1.964 39.997 1.00 92.00 293 THR A C 1
ATOM 2339 O O . THR A 1 293 ? -23.847 -2.971 40.632 1.00 92.00 293 THR A O 1
ATOM 2342 N N . ALA A 1 294 ? -23.479 -0.822 40.102 1.00 92.50 294 ALA A N 1
ATOM 2343 C CA . ALA A 1 294 ? -22.284 -0.695 40.922 1.00 92.50 294 ALA A CA 1
ATOM 2344 C C . ALA A 1 294 ? -22.589 -0.723 42.424 1.00 92.50 294 ALA A C 1
ATOM 2346 O O . ALA A 1 294 ? -21.855 -1.384 43.155 1.00 92.50 294 ALA A O 1
ATOM 2347 N N . ILE A 1 295 ? -23.652 -0.060 42.892 1.00 92.56 295 ILE A N 1
ATOM 2348 C CA . ILE A 1 295 ? -24.070 -0.098 44.299 1.00 92.56 295 ILE A CA 1
ATOM 2349 C C . ILE A 1 295 ? -24.493 -1.516 44.668 1.00 92.56 295 ILE A C 1
ATOM 2351 O O . ILE A 1 295 ? -23.952 -2.063 45.624 1.00 92.56 295 ILE A O 1
ATOM 2355 N N . GLN A 1 296 ? -25.367 -2.154 43.885 1.00 91.88 296 GLN A N 1
ATOM 2356 C CA . GLN A 1 296 ? -25.821 -3.522 44.157 1.00 91.88 296 GLN A CA 1
ATOM 2357 C C . GLN A 1 296 ? -24.656 -4.524 44.168 1.00 91.88 296 GLN A C 1
ATOM 2359 O O . GLN A 1 296 ? -24.527 -5.327 45.095 1.00 91.88 296 GLN A O 1
ATOM 2364 N N . GLY A 1 297 ? -23.769 -4.456 43.168 1.00 91.44 297 GLY A N 1
ATOM 2365 C CA . GLY A 1 297 ? -22.603 -5.336 43.073 1.00 91.44 297 GLY A CA 1
ATOM 2366 C C . GLY A 1 297 ? -21.597 -5.118 44.205 1.00 91.44 297 GLY A C 1
ATOM 2367 O O . GLY A 1 297 ? -21.168 -6.078 44.846 1.00 91.44 297 GLY A O 1
ATOM 2368 N N . THR A 1 298 ? -21.257 -3.858 44.489 1.00 92.44 298 THR A N 1
ATOM 2369 C CA . THR A 1 298 ? -20.281 -3.505 45.531 1.00 92.44 298 THR A CA 1
ATOM 2370 C C . THR A 1 298 ? -20.824 -3.823 46.922 1.00 92.44 298 THR A C 1
ATOM 2372 O O . THR A 1 298 ? -20.103 -4.398 47.730 1.00 92.44 298 THR A O 1
ATOM 2375 N N . HIS A 1 299 ? -22.099 -3.533 47.194 1.00 91.44 299 HIS A N 1
ATOM 2376 C CA . HIS A 1 299 ? -22.743 -3.866 48.466 1.00 91.44 299 HIS A CA 1
ATOM 2377 C C . HIS A 1 299 ? -22.718 -5.375 48.724 1.00 91.44 299 HIS A C 1
ATOM 2379 O O . HIS A 1 299 ? -22.286 -5.821 49.784 1.00 91.44 299 HIS A O 1
ATOM 2385 N N . LYS A 1 300 ? -23.083 -6.179 47.716 1.00 90.81 300 LYS A N 1
ATOM 2386 C CA . LYS A 1 300 ? -23.041 -7.643 47.800 1.00 90.81 300 LYS A CA 1
ATOM 2387 C C . LYS A 1 300 ? -21.624 -8.183 48.018 1.00 90.81 300 LYS A C 1
ATOM 2389 O O . LYS A 1 300 ? -21.453 -9.140 48.769 1.00 90.81 300 LYS A O 1
ATOM 2394 N N . MET A 1 301 ? -20.614 -7.588 47.379 1.00 90.38 301 MET A N 1
ATOM 2395 C CA . MET A 1 301 ? -19.210 -7.948 47.614 1.00 90.38 301 MET A CA 1
ATOM 2396 C C . MET A 1 301 ? -18.776 -7.635 49.045 1.00 90.38 301 MET A C 1
ATOM 2398 O O . MET A 1 301 ? -18.181 -8.487 49.696 1.00 90.38 301 MET A O 1
ATOM 2402 N N . VAL A 1 302 ? -19.115 -6.450 49.556 1.00 88.50 302 VAL A N 1
ATOM 2403 C CA . VAL A 1 302 ? -18.777 -6.054 50.928 1.00 88.50 302 VAL A CA 1
ATOM 2404 C C . VAL A 1 302 ? -19.463 -6.968 51.948 1.00 88.50 302 VAL A C 1
ATOM 2406 O O . VAL A 1 302 ? -18.818 -7.420 52.888 1.00 88.50 302 VAL A O 1
ATOM 2409 N N . GLU A 1 303 ? -20.734 -7.323 51.746 1.00 87.69 303 GLU A N 1
ATOM 2410 C CA . GLU A 1 303 ? -21.421 -8.312 52.587 1.00 87.69 303 GLU A CA 1
ATOM 2411 C C . GLU A 1 303 ? -20.782 -9.706 52.537 1.00 87.69 303 GLU A C 1
ATOM 2413 O O . GLU A 1 303 ? -20.835 -10.443 53.523 1.00 87.69 303 GLU A O 1
ATOM 2418 N N . ALA A 1 304 ? -20.238 -10.109 51.386 1.00 87.38 304 ALA A N 1
ATOM 2419 C CA . ALA A 1 304 ? -19.534 -11.379 51.256 1.00 87.38 304 ALA A CA 1
ATOM 2420 C C . ALA A 1 304 ? -18.220 -11.356 52.049 1.00 87.38 304 ALA A C 1
ATOM 2422 O O . ALA A 1 304 ? -17.968 -12.286 52.808 1.00 87.38 304 ALA A O 1
ATOM 2423 N N . TRP A 1 305 ? -17.447 -10.269 51.965 1.00 87.50 305 TRP A N 1
ATOM 2424 C CA . TRP A 1 305 ? -16.219 -10.093 52.750 1.00 87.50 305 TRP A CA 1
ATOM 2425 C C . TRP A 1 305 ? -16.478 -10.078 54.254 1.00 87.50 305 TRP A C 1
ATOM 2427 O O . TRP A 1 305 ? -15.767 -10.734 55.008 1.00 87.50 305 TRP A O 1
ATOM 2437 N N . VAL A 1 306 ? -17.546 -9.401 54.689 1.00 86.00 306 VAL A N 1
ATOM 2438 C CA . VAL A 1 306 ? -17.979 -9.433 56.093 1.00 86.00 306 VAL A CA 1
ATOM 2439 C C . VAL A 1 306 ? -18.271 -10.869 56.534 1.00 86.00 306 VAL A C 1
ATOM 2441 O O . VAL A 1 306 ? -17.883 -11.255 57.629 1.00 86.00 306 VAL A O 1
ATOM 2444 N N . ARG A 1 307 ? -18.927 -11.676 55.689 1.00 83.69 307 ARG A N 1
ATOM 2445 C CA . ARG A 1 307 ? -19.232 -13.082 55.995 1.00 83.69 307 ARG A CA 1
ATOM 2446 C C . ARG A 1 307 ? -17.999 -13.984 56.018 1.00 83.69 307 ARG A C 1
ATOM 2448 O O . ARG A 1 307 ? -17.987 -14.930 56.797 1.00 83.69 307 ARG A O 1
ATOM 2455 N N . GLU A 1 308 ? -16.992 -13.710 55.194 1.00 83.69 308 GLU A N 1
ATOM 2456 C CA . GLU A 1 308 ? -15.731 -14.465 55.169 1.00 83.69 308 GLU A CA 1
ATOM 2457 C C . GLU A 1 308 ? -14.875 -14.243 56.425 1.00 83.69 308 GLU A C 1
ATOM 2459 O O . GLU A 1 308 ? -14.142 -15.147 56.824 1.00 83.69 308 GLU A O 1
ATOM 2464 N N . GLU A 1 309 ? -14.979 -13.080 57.076 1.00 79.06 309 GLU A N 1
ATOM 2465 C CA . GLU A 1 309 ? -14.265 -12.806 58.333 1.00 79.06 309 GLU A CA 1
ATOM 2466 C C . GLU A 1 309 ? -14.951 -13.362 59.593 1.00 79.06 309 GLU A C 1
ATOM 2468 O O . GLU A 1 309 ? -14.318 -13.432 60.651 1.00 79.06 309 GLU A O 1
ATOM 2473 N N . LEU A 1 310 ? -16.217 -13.785 59.507 1.00 78.50 310 LEU A N 1
ATOM 2474 C CA . LEU A 1 310 ? -16.944 -14.344 60.650 1.00 78.50 310 LEU A CA 1
ATOM 2475 C C . LEU A 1 310 ? -16.509 -15.780 60.952 1.00 78.50 310 LEU A C 1
ATOM 2477 O O . LEU A 1 310 ? -16.379 -16.619 60.059 1.00 78.50 310 LEU A O 1
ATOM 2481 N N . LYS A 1 311 ? -16.348 -16.104 62.240 1.00 69.38 311 LYS A N 1
ATOM 2482 C CA . LYS A 1 311 ? -16.171 -17.496 62.676 1.00 69.38 311 LYS A CA 1
ATOM 2483 C C . LYS A 1 311 ? -17.513 -18.231 62.660 1.00 69.38 311 LYS A C 1
ATOM 2485 O O . LYS A 1 311 ? -18.570 -17.622 62.801 1.00 69.38 311 LYS A O 1
ATOM 2490 N N . GLU A 1 312 ? -17.476 -19.558 62.518 1.00 62.44 312 GLU A N 1
ATOM 2491 C CA . GLU A 1 312 ? -18.680 -20.404 62.516 1.00 62.44 312 GLU A CA 1
ATOM 2492 C C . GLU A 1 312 ? -19.564 -20.127 63.751 1.00 62.44 312 GLU A C 1
ATOM 2494 O O . GLU A 1 312 ? -19.179 -20.424 64.883 1.00 62.44 312 GLU A O 1
ATOM 2499 N N . GLY A 1 313 ? -20.752 -19.552 63.522 1.00 62.88 313 GLY A N 1
ATOM 2500 C CA . GLY A 1 313 ? -21.739 -19.234 64.560 1.00 62.88 313 GLY A CA 1
ATOM 2501 C C . GLY A 1 313 ? -21.741 -17.790 65.085 1.00 62.88 313 GLY A C 1
ATOM 2502 O O . GLY A 1 313 ? -22.564 -17.495 65.950 1.00 62.88 313 GLY A O 1
ATOM 2503 N N . GLU A 1 314 ? -20.877 -16.894 64.591 1.00 73.25 314 GLU A N 1
ATOM 2504 C CA . GLU A 1 314 ? -20.936 -15.453 64.899 1.00 73.25 314 GLU A CA 1
ATOM 2505 C C . GLU A 1 314 ? -21.897 -14.707 63.958 1.00 73.25 314 GLU A C 1
ATOM 2507 O O . GLU A 1 314 ? -21.884 -14.908 62.742 1.00 73.25 314 GLU A O 1
ATOM 2512 N N . GLU A 1 315 ? -22.724 -13.817 64.516 1.00 70.69 315 GLU A N 1
ATOM 2513 C CA . GLU A 1 315 ? -23.516 -12.866 63.730 1.00 70.69 315 GLU A CA 1
ATOM 2514 C C . GLU A 1 315 ? -22.682 -11.609 63.417 1.00 70.69 315 GLU A C 1
ATOM 2516 O O . GLU A 1 315 ? -21.944 -11.133 64.285 1.00 70.69 315 GLU A O 1
ATOM 2521 N N . PRO A 1 316 ? -22.788 -11.046 62.198 1.00 71.50 316 PRO A N 1
ATOM 2522 C CA . PRO A 1 316 ? -22.086 -9.818 61.840 1.00 71.50 316 PRO A CA 1
ATOM 2523 C C . PRO A 1 316 ? -22.494 -8.647 62.736 1.00 71.50 316 PRO A C 1
ATOM 2525 O O . PRO A 1 316 ? -23.679 -8.434 62.990 1.00 71.50 316 PRO A O 1
ATOM 2528 N N . GLU A 1 317 ? -21.515 -7.839 63.165 1.00 78.62 317 GLU A N 1
ATOM 2529 C CA . GLU A 1 317 ? -21.810 -6.556 63.811 1.00 78.62 317 GLU A CA 1
ATOM 2530 C C . GLU A 1 317 ? -22.710 -5.697 62.897 1.00 78.62 317 GLU A C 1
ATOM 2532 O O . GLU A 1 317 ? -22.464 -5.649 61.687 1.00 78.62 317 GLU A O 1
ATOM 2537 N N . PRO A 1 318 ? -23.685 -4.943 63.445 1.00 74.94 318 PRO A N 1
ATOM 2538 C CA . PRO A 1 318 ? -24.581 -4.095 62.650 1.00 74.94 318 PRO A CA 1
ATOM 2539 C C . PRO A 1 318 ? -23.843 -3.121 61.713 1.00 74.94 318 PRO A C 1
ATOM 2541 O O . PRO A 1 318 ? -24.285 -2.869 60.595 1.00 74.94 318 PRO A O 1
ATOM 2544 N N . ASP A 1 319 ? -22.675 -2.630 62.143 1.00 83.31 319 ASP A N 1
ATOM 2545 C CA . ASP A 1 319 ? -21.833 -1.672 61.411 1.00 83.31 319 ASP A CA 1
ATOM 2546 C C . ASP A 1 319 ? -20.731 -2.339 60.563 1.00 83.31 319 ASP A C 1
ATOM 2548 O O . ASP A 1 319 ? -19.884 -1.641 59.999 1.00 83.31 319 ASP A O 1
ATOM 2552 N N . ALA A 1 320 ? -20.689 -3.673 60.463 1.00 83.69 320 ALA A N 1
ATOM 2553 C CA . ALA A 1 320 ? -19.598 -4.383 59.791 1.00 83.69 320 ALA A CA 1
ATOM 2554 C C . ALA A 1 320 ? -19.454 -3.960 58.318 1.00 83.69 320 ALA A C 1
ATOM 2556 O O . ALA A 1 320 ? -18.373 -3.549 57.898 1.00 83.69 320 ALA A O 1
ATOM 2557 N N . VAL A 1 321 ? -20.557 -3.940 57.560 1.00 84.06 321 VAL A N 1
ATOM 2558 C CA . VAL A 1 321 ? -20.585 -3.506 56.146 1.00 84.06 321 VAL A CA 1
ATOM 2559 C C . VAL A 1 321 ? -20.022 -2.091 55.988 1.00 84.06 321 VAL A C 1
ATOM 2561 O O . VAL A 1 321 ? -19.203 -1.830 55.106 1.00 84.06 321 VAL A O 1
ATOM 2564 N N . LYS A 1 322 ? -20.387 -1.185 56.898 1.00 88.31 322 LYS A N 1
ATOM 2565 C CA . LYS A 1 322 ? -19.902 0.196 56.915 1.00 88.31 322 LYS A CA 1
ATOM 2566 C C . LYS A 1 322 ? -18.397 0.280 57.172 1.00 88.31 322 LYS A C 1
ATOM 2568 O O . LYS A 1 322 ? -17.695 0.974 56.438 1.00 88.31 322 LYS A O 1
ATOM 2573 N N . LYS A 1 323 ? -17.879 -0.431 58.182 1.00 86.31 323 LYS A N 1
ATOM 2574 C CA . LYS A 1 323 ? -16.437 -0.455 58.502 1.00 86.31 323 LYS A CA 1
ATOM 2575 C C . LYS A 1 323 ? -15.611 -0.962 57.318 1.00 86.31 323 LYS A C 1
ATOM 2577 O O . LYS A 1 323 ? -14.604 -0.342 56.971 1.00 86.31 323 LYS A O 1
ATOM 2582 N N . PHE A 1 324 ? -16.071 -2.027 56.667 1.00 88.38 324 PHE A N 1
ATOM 2583 C CA . PHE A 1 324 ? -15.427 -2.573 55.476 1.00 88.38 324 PHE A CA 1
ATOM 2584 C C . PHE A 1 324 ? -15.469 -1.620 54.288 1.00 88.38 324 PHE A C 1
ATOM 2586 O O . PHE A 1 324 ? -14.446 -1.414 53.638 1.00 88.38 324 PHE A O 1
ATOM 2593 N N . ALA A 1 325 ? -16.617 -0.991 54.025 1.00 88.06 325 ALA A N 1
ATOM 2594 C CA . ALA A 1 325 ? -16.745 -0.018 52.946 1.00 88.06 325 ALA A CA 1
ATOM 2595 C C . ALA A 1 325 ? -15.787 1.175 53.129 1.00 88.06 325 ALA A C 1
ATOM 2597 O O . ALA A 1 325 ? -15.149 1.597 52.165 1.00 88.06 325 ALA A O 1
ATOM 2598 N N . VAL A 1 326 ? -15.612 1.671 54.364 1.00 90.12 326 VAL A N 1
ATOM 2599 C CA . VAL A 1 326 ? -14.633 2.731 54.681 1.00 90.12 326 VAL A CA 1
ATOM 2600 C C . VAL A 1 326 ? -13.205 2.280 54.375 1.00 90.12 326 VAL A C 1
ATOM 2602 O O . VAL A 1 326 ? -12.463 3.011 53.720 1.00 90.12 326 VAL A O 1
ATOM 2605 N N . GLN A 1 327 ? -12.812 1.086 54.827 1.00 89.12 327 GLN A N 1
ATOM 2606 C CA . GLN A 1 327 ? -11.467 0.558 54.583 1.00 89.12 327 GLN A CA 1
ATOM 2607 C C . GLN A 1 327 ? -11.208 0.333 53.089 1.00 89.12 327 GLN A C 1
ATOM 2609 O O . GLN A 1 327 ? -10.179 0.766 52.572 1.00 89.12 327 GLN A O 1
ATOM 2614 N N . ALA A 1 328 ? -12.169 -0.257 52.375 1.00 88.81 328 ALA A N 1
ATOM 2615 C CA . ALA A 1 328 ? -12.090 -0.469 50.935 1.00 88.81 328 ALA A CA 1
ATOM 2616 C C . ALA A 1 328 ? -11.996 0.862 50.165 1.00 88.81 328 ALA A C 1
ATOM 2618 O O . ALA A 1 328 ? -11.202 0.981 49.234 1.00 88.81 328 ALA A O 1
ATOM 2619 N N . ALA A 1 329 ? -12.736 1.899 50.576 1.00 89.56 329 ALA A N 1
ATOM 2620 C CA . ALA A 1 329 ? -12.676 3.220 49.944 1.00 89.56 329 ALA A CA 1
ATOM 2621 C C . ALA A 1 329 ? -11.305 3.905 50.097 1.00 89.56 329 ALA A C 1
ATOM 2623 O O . ALA A 1 329 ? -10.922 4.710 49.243 1.00 89.56 329 ALA A O 1
ATOM 2624 N N . MET A 1 330 ? -10.561 3.616 51.175 1.00 89.12 330 MET A N 1
ATOM 2625 C CA . MET A 1 330 ? -9.231 4.197 51.411 1.00 89.12 330 MET A CA 1
ATOM 2626 C C . MET A 1 330 ? -8.168 3.656 50.453 1.00 89.12 330 MET A C 1
ATOM 2628 O O . MET A 1 330 ? -7.261 4.400 50.087 1.00 89.12 330 MET A O 1
ATOM 2632 N N . VAL A 1 331 ? -8.292 2.393 50.041 1.00 90.81 331 VAL A N 1
ATOM 2633 C CA . VAL A 1 331 ? -7.334 1.717 49.151 1.00 90.81 331 VAL A CA 1
ATOM 2634 C C . VAL A 1 331 ? -7.772 1.702 47.685 1.00 90.81 331 VAL A C 1
ATOM 2636 O O . VAL A 1 331 ? -6.985 1.327 46.824 1.00 90.81 331 VAL A O 1
ATOM 2639 N N . GLN A 1 332 ? -9.009 2.113 47.386 1.00 91.19 332 GLN A N 1
ATOM 2640 C CA . GLN A 1 332 ? -9.536 2.100 46.025 1.00 91.19 332 GLN A CA 1
ATOM 2641 C C . GLN A 1 332 ? -8.967 3.245 45.171 1.00 91.19 332 GLN A C 1
ATOM 2643 O O . GLN A 1 332 ? -9.087 4.424 45.525 1.00 91.19 332 GLN A O 1
ATOM 2648 N N . GLU A 1 333 ? -8.400 2.885 44.017 1.00 90.06 333 GLU A N 1
ATOM 2649 C CA . GLU A 1 333 ? -7.810 3.818 43.049 1.00 90.06 333 GLU A CA 1
ATOM 2650 C C . GLU A 1 333 ? -8.825 4.316 42.010 1.00 90.06 333 GLU A C 1
ATOM 2652 O O . GLU A 1 333 ? -8.726 5.459 41.567 1.00 90.06 333 GLU A O 1
ATOM 2657 N N . ASP A 1 334 ? -9.829 3.503 41.651 1.00 90.00 334 ASP A N 1
ATOM 2658 C CA . ASP A 1 334 ? -10.893 3.909 40.721 1.00 90.00 334 ASP A CA 1
ATOM 2659 C C . ASP A 1 334 ? -11.801 4.975 41.384 1.00 90.00 334 ASP A C 1
ATOM 2661 O O . ASP A 1 334 ? -12.487 4.671 42.371 1.00 90.00 334 ASP A O 1
ATOM 2665 N N . PRO A 1 335 ? -11.861 6.218 40.855 1.00 90.75 335 PRO A N 1
ATOM 2666 C CA . PRO A 1 335 ? -12.642 7.298 41.459 1.00 90.75 335 PRO A CA 1
ATOM 2667 C C . PRO A 1 335 ? -14.148 7.019 41.517 1.00 90.75 335 PRO A C 1
ATOM 2669 O O . PRO A 1 335 ? -14.812 7.455 42.455 1.00 90.75 335 PRO A O 1
ATOM 2672 N N . PHE A 1 336 ? -14.693 6.288 40.542 1.00 91.56 336 PHE A N 1
ATOM 2673 C CA . PHE A 1 336 ? -16.102 5.902 40.511 1.00 91.56 336 PHE A CA 1
ATOM 2674 C C . PHE A 1 336 ? -16.400 4.883 41.613 1.00 91.56 336 PHE A C 1
ATOM 2676 O O . PHE A 1 336 ? -17.290 5.110 42.430 1.00 91.56 336 PHE A O 1
ATOM 2683 N N . LEU A 1 337 ? -15.614 3.806 41.716 1.00 91.56 337 LEU A N 1
ATOM 2684 C CA . LEU A 1 337 ? -15.809 2.801 42.773 1.00 91.56 337 LEU A CA 1
ATOM 2685 C C . LEU A 1 337 ? -15.577 3.378 44.171 1.00 91.56 337 LEU A C 1
ATOM 2687 O O . LEU A 1 337 ? -16.266 3.006 45.119 1.00 91.56 337 LEU A O 1
ATOM 2691 N N . LYS A 1 338 ? -14.648 4.325 44.306 1.00 93.00 338 LYS A N 1
ATOM 2692 C CA . LYS A 1 338 ? -14.418 5.042 45.560 1.00 93.00 338 LYS A CA 1
ATOM 2693 C C . LYS A 1 338 ? -15.637 5.856 45.992 1.00 93.00 338 LYS A C 1
ATOM 2695 O O . LYS A 1 338 ? -15.993 5.831 47.169 1.00 93.00 338 LYS A O 1
ATOM 2700 N N . LEU A 1 339 ? -16.297 6.546 45.057 1.00 93.19 339 LEU A N 1
ATOM 2701 C CA . LEU A 1 339 ? -17.544 7.265 45.334 1.00 93.19 339 LEU A CA 1
ATOM 2702 C C . LEU A 1 339 ? -18.675 6.301 45.712 1.00 93.19 339 LEU A C 1
ATOM 2704 O O . LEU A 1 339 ? -19.411 6.591 46.650 1.00 93.19 339 LEU A O 1
ATOM 2708 N N . ILE A 1 340 ? -18.779 5.146 45.052 1.00 93.56 340 ILE A N 1
ATOM 2709 C CA . ILE A 1 340 ? -19.758 4.100 45.396 1.00 93.56 340 ILE A CA 1
ATOM 2710 C C . ILE A 1 340 ? -19.542 3.599 46.832 1.00 93.56 340 ILE A C 1
ATOM 2712 O O . ILE A 1 340 ? -20.468 3.623 47.642 1.00 93.56 340 ILE A O 1
ATOM 2716 N N . LEU A 1 341 ? -18.309 3.219 47.182 1.00 92.94 341 LEU A N 1
ATOM 2717 C CA . LEU A 1 341 ? -17.954 2.760 48.529 1.00 92.94 341 LEU A CA 1
ATOM 2718 C C . LEU A 1 341 ? -18.190 3.838 49.594 1.00 92.94 341 LEU A C 1
ATOM 2720 O O . LEU A 1 341 ? -18.633 3.519 50.694 1.00 92.94 341 LEU A O 1
ATOM 2724 N N . ALA A 1 342 ? -17.950 5.112 49.270 1.00 92.12 342 ALA A N 1
ATOM 2725 C CA . ALA A 1 342 ? -18.240 6.221 50.173 1.00 92.12 342 ALA A CA 1
ATOM 2726 C C . ALA A 1 342 ? -19.743 6.350 50.475 1.00 92.12 342 ALA A C 1
ATOM 2728 O O . ALA A 1 342 ? -20.103 6.585 51.625 1.00 92.12 342 ALA A O 1
ATOM 2729 N N . HIS A 1 343 ? -20.621 6.153 49.486 1.00 91.38 343 HIS A N 1
ATOM 2730 C CA . HIS A 1 343 ? -22.071 6.188 49.712 1.00 91.38 343 HIS A CA 1
ATOM 2731 C C . HIS A 1 343 ? -22.557 4.972 50.512 1.00 91.38 343 HIS A C 1
ATOM 2733 O O . HIS A 1 343 ? -23.389 5.133 51.400 1.00 91.38 343 HIS A O 1
ATOM 2739 N N . ILE A 1 344 ? -21.974 3.788 50.291 1.00 89.75 344 ILE A N 1
ATOM 2740 C CA . ILE A 1 344 ? -22.238 2.602 51.127 1.00 89.75 344 ILE A CA 1
ATOM 2741 C C . ILE A 1 344 ? -21.780 2.842 52.575 1.00 89.75 344 ILE A C 1
ATOM 2743 O O . ILE A 1 344 ? -22.486 2.505 53.518 1.00 89.75 344 ILE A O 1
ATOM 2747 N N . ALA A 1 345 ? -20.625 3.481 52.770 1.00 89.38 345 ALA A N 1
ATOM 2748 C CA . ALA A 1 345 ? -20.100 3.813 54.094 1.00 89.38 345 ALA A CA 1
ATOM 2749 C C . ALA A 1 345 ? -20.907 4.899 54.837 1.00 89.38 345 ALA A C 1
ATOM 2751 O O . ALA A 1 345 ? -20.840 4.986 56.065 1.00 89.38 345 ALA A O 1
ATOM 2752 N N . LEU A 1 346 ? -21.634 5.753 54.114 1.00 88.56 346 LEU A N 1
ATOM 2753 C CA . LEU A 1 346 ? -22.477 6.803 54.693 1.00 88.56 346 LEU A CA 1
ATOM 2754 C C . LEU A 1 346 ? -23.875 6.302 55.082 1.00 88.56 346 LEU A C 1
ATOM 2756 O O . LEU A 1 346 ? -24.536 6.968 55.877 1.00 88.56 346 LEU A O 1
ATOM 2760 N N . ALA A 1 347 ? -24.305 5.152 54.558 1.00 87.69 347 ALA A N 1
ATOM 2761 C CA . ALA A 1 347 ? -25.609 4.565 54.845 1.00 87.69 347 ALA A CA 1
ATOM 2762 C C . ALA A 1 347 ? -25.752 4.134 56.318 1.00 87.69 347 ALA A C 1
ATOM 2764 O O . ALA A 1 347 ? -24.765 3.844 57.009 1.00 87.69 347 ALA A O 1
ATOM 2765 N N . GLU A 1 348 ? -26.994 4.094 56.811 1.00 86.06 348 GLU A N 1
ATOM 2766 C CA . GLU A 1 348 ? -27.273 3.594 58.158 1.00 86.06 348 GLU A CA 1
ATOM 2767 C C . GLU A 1 348 ? -27.029 2.073 58.252 1.00 86.06 348 GLU A C 1
ATOM 2769 O O . GLU A 1 348 ? -27.147 1.354 57.252 1.00 86.06 348 GLU A O 1
ATOM 2774 N N . PRO A 1 349 ? -26.682 1.551 59.439 1.00 80.88 349 PRO A N 1
ATOM 2775 C CA . PRO A 1 349 ? -26.439 0.122 59.641 1.00 80.88 349 PRO A CA 1
ATOM 2776 C C . PRO A 1 349 ? -27.653 -0.726 59.234 1.00 80.88 349 PRO A C 1
ATOM 2778 O O . PRO A 1 349 ? -28.767 -0.477 59.687 1.00 80.88 349 PRO A O 1
ATOM 2781 N N . GLY A 1 350 ? -27.443 -1.732 58.380 1.00 77.62 350 GLY A N 1
ATOM 2782 C CA . GLY A 1 350 ? -28.512 -2.609 57.881 1.00 77.62 350 GLY A CA 1
ATOM 2783 C C . GLY A 1 350 ? -29.342 -2.057 56.712 1.00 77.62 350 GLY A C 1
ATOM 2784 O O . GLY A 1 350 ? -30.298 -2.714 56.304 1.00 77.62 350 GLY A O 1
ATOM 2785 N N . THR A 1 351 ? -28.988 -0.891 56.157 1.00 85.50 351 THR A N 1
ATOM 2786 C CA . THR A 1 351 ? -29.629 -0.350 54.943 1.00 85.50 351 THR A CA 1
ATOM 2787 C C . THR A 1 351 ? -29.357 -1.266 53.747 1.00 85.50 351 THR A C 1
ATOM 2789 O O . THR A 1 351 ? -28.215 -1.664 53.527 1.00 85.50 351 THR A O 1
ATOM 2792 N N . SER A 1 352 ? -30.386 -1.596 52.961 1.00 87.31 352 SER A N 1
ATOM 2793 C CA . SER A 1 352 ? -30.209 -2.412 51.756 1.00 87.31 352 SER A CA 1
ATOM 2794 C C . SER A 1 352 ? -29.628 -1.597 50.592 1.00 87.31 352 SER A C 1
ATOM 2796 O O . SER A 1 352 ? -29.741 -0.371 50.554 1.00 87.31 352 SER A O 1
ATOM 2798 N N . ALA A 1 353 ? -29.045 -2.269 49.596 1.00 87.12 353 ALA A N 1
ATOM 2799 C CA . ALA A 1 353 ? -28.540 -1.606 48.390 1.00 87.12 353 ALA A CA 1
ATOM 2800 C C . ALA A 1 353 ? -29.623 -0.785 47.657 1.00 87.12 353 ALA A C 1
ATOM 2802 O O . ALA A 1 353 ? -29.331 0.299 47.149 1.00 87.12 353 ALA A O 1
ATOM 2803 N N . ASP A 1 354 ? -30.867 -1.273 47.640 1.00 88.94 354 ASP A N 1
ATOM 2804 C CA . ASP A 1 354 ? -31.995 -0.602 46.986 1.00 88.94 354 ASP A CA 1
ATOM 2805 C C . ASP A 1 354 ? -32.437 0.652 47.761 1.00 88.94 354 ASP A C 1
ATOM 2807 O O . ASP A 1 354 ? -32.777 1.667 47.152 1.00 88.94 354 ASP A O 1
ATOM 2811 N N . ASP A 1 355 ? -32.353 0.630 49.095 1.00 89.56 355 ASP A N 1
ATOM 2812 C CA . ASP A 1 355 ? -32.646 1.797 49.939 1.00 89.56 355 ASP A CA 1
ATOM 2813 C C . ASP A 1 355 ? -31.566 2.883 49.795 1.00 89.56 355 ASP A C 1
ATOM 2815 O O . ASP A 1 355 ? -31.882 4.074 49.726 1.00 89.56 355 ASP A O 1
ATOM 2819 N N . ILE A 1 356 ? -30.290 2.485 49.675 1.00 88.31 356 ILE A N 1
ATOM 2820 C CA . ILE A 1 356 ? -29.188 3.411 49.361 1.00 88.31 356 ILE A CA 1
ATOM 2821 C C . ILE A 1 356 ? -29.459 4.074 48.010 1.00 88.31 356 ILE A C 1
ATOM 2823 O O . ILE A 1 356 ? -29.358 5.294 47.898 1.00 88.31 356 ILE A O 1
ATOM 2827 N N . LEU A 1 357 ? -29.855 3.302 46.996 1.00 88.75 357 LEU A N 1
ATOM 2828 C CA . LEU A 1 357 ? -30.193 3.827 45.673 1.00 88.75 357 LEU A CA 1
ATOM 2829 C C . LEU A 1 357 ? -31.388 4.783 45.701 1.00 88.75 357 LEU A C 1
ATOM 2831 O O . LEU A 1 357 ? -31.342 5.825 45.051 1.00 88.75 357 LEU A O 1
ATOM 2835 N N . ALA A 1 358 ? -32.433 4.464 46.467 1.00 89.94 358 ALA A N 1
ATOM 2836 C CA . ALA A 1 358 ? -33.610 5.318 46.621 1.00 89.94 358 ALA A CA 1
ATOM 2837 C C . ALA A 1 358 ? -33.304 6.655 47.319 1.00 89.94 358 ALA A C 1
ATOM 2839 O O . ALA A 1 358 ? -34.058 7.614 47.151 1.00 89.94 358 ALA A O 1
ATOM 2840 N N . SER A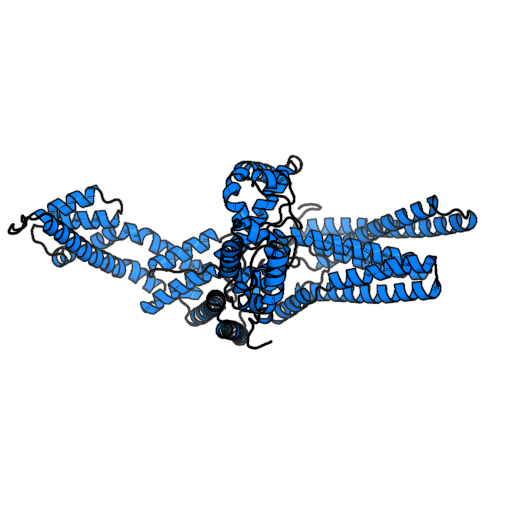 1 359 ? -32.210 6.725 48.085 1.00 90.44 359 SER A N 1
ATOM 2841 C CA . SER A 1 359 ? -31.768 7.940 48.779 1.00 90.44 359 SER A CA 1
ATOM 2842 C C . SER A 1 359 ? -31.012 8.936 47.889 1.00 90.44 359 SER A C 1
ATOM 2844 O O . SER A 1 359 ? -30.843 10.088 48.288 1.00 90.44 359 SER A O 1
ATOM 2846 N N . LEU A 1 360 ? -30.559 8.508 46.703 1.00 91.06 360 LEU A N 1
ATOM 2847 C CA . LEU A 1 360 ? -29.767 9.334 45.791 1.00 91.06 360 LEU A CA 1
ATOM 2848 C C . LEU A 1 360 ? -30.653 10.123 44.823 1.00 91.06 360 LEU A C 1
ATOM 2850 O O . LEU A 1 360 ? -31.491 9.551 44.123 1.00 91.06 360 LEU A O 1
ATOM 2854 N N . ASP A 1 361 ? -30.415 11.430 44.731 1.00 91.94 361 ASP A N 1
ATOM 2855 C CA . ASP A 1 361 ? -30.999 12.274 43.686 1.00 91.94 361 ASP A CA 1
ATOM 2856 C C . ASP A 1 361 ? -30.215 12.202 42.354 1.00 91.94 361 ASP A C 1
ATOM 2858 O O . ASP A 1 361 ? -29.101 11.673 42.273 1.00 91.94 361 ASP A O 1
ATOM 2862 N N . ASP A 1 362 ? -30.802 12.733 41.276 1.00 86.94 362 ASP A N 1
ATOM 2863 C CA . ASP A 1 362 ? -30.198 12.692 39.936 1.00 86.94 362 ASP A CA 1
ATOM 2864 C C . ASP A 1 362 ? -28.874 13.483 39.852 1.00 86.94 362 ASP A C 1
ATOM 2866 O O . ASP A 1 362 ? -27.994 13.139 39.059 1.00 86.94 362 ASP A O 1
ATOM 2870 N N . GLU A 1 363 ? -28.690 14.520 40.681 1.00 88.94 363 GLU A N 1
ATOM 2871 C CA . GLU A 1 363 ? -27.445 15.294 40.726 1.00 88.94 363 GLU A CA 1
ATOM 2872 C C . GLU A 1 363 ? -26.320 14.473 41.373 1.00 88.94 363 GLU A C 1
ATOM 2874 O O . GLU A 1 363 ? -25.198 14.429 40.858 1.00 88.94 363 GLU A O 1
ATOM 2879 N N . GLN A 1 364 ? -26.617 13.777 42.470 1.00 90.12 364 GLN A N 1
ATOM 2880 C CA . GLN A 1 364 ? -25.706 12.858 43.143 1.00 90.12 364 GLN A CA 1
ATOM 2881 C C . GLN A 1 364 ? -25.336 11.691 42.228 1.00 90.12 364 GLN A C 1
ATOM 2883 O O . GLN A 1 364 ? -24.148 11.411 42.064 1.00 90.12 364 GLN A O 1
ATOM 2888 N N . ILE A 1 365 ? -26.315 11.067 41.564 1.00 90.25 365 ILE A N 1
ATOM 2889 C CA . ILE A 1 365 ? -26.075 10.001 40.576 1.00 90.25 365 ILE A CA 1
ATOM 2890 C C . ILE A 1 365 ? -25.156 10.506 39.456 1.00 90.25 365 ILE A C 1
ATOM 2892 O O . ILE A 1 365 ? -24.169 9.846 39.118 1.00 90.25 365 ILE A O 1
ATOM 2896 N N . GLY A 1 366 ? -25.428 11.699 38.918 1.00 87.19 366 GLY A N 1
ATOM 2897 C CA . GLY A 1 366 ? -24.595 12.329 37.896 1.00 87.19 366 GLY A CA 1
ATOM 2898 C C . GLY A 1 366 ? -23.154 12.558 38.363 1.00 87.19 366 GLY A C 1
ATOM 2899 O O . GLY A 1 366 ? -22.213 12.219 37.646 1.00 87.19 366 GLY A O 1
ATOM 2900 N N . ARG A 1 367 ? -22.957 13.065 39.588 1.00 89.00 367 ARG A N 1
ATOM 2901 C CA . ARG A 1 367 ? -21.622 13.268 40.184 1.00 89.00 367 ARG A CA 1
ATOM 2902 C C . ARG A 1 367 ? -20.878 11.955 40.417 1.00 89.00 367 ARG A C 1
ATOM 2904 O O . ARG A 1 367 ? -19.672 11.909 40.181 1.00 89.00 367 ARG A O 1
ATOM 2911 N N . ILE A 1 368 ? -21.574 10.902 40.851 1.00 90.94 368 ILE A N 1
ATOM 2912 C CA . ILE A 1 368 ? -20.981 9.571 41.034 1.00 90.94 368 ILE A CA 1
ATOM 2913 C C . ILE A 1 368 ? -20.522 9.015 39.685 1.00 90.94 368 ILE A C 1
ATOM 2915 O O . ILE A 1 368 ? -19.410 8.507 39.600 1.00 90.94 368 ILE A O 1
ATOM 2919 N N . ALA A 1 369 ? -21.331 9.145 38.628 1.00 89.62 369 ALA A N 1
ATOM 2920 C CA . ALA A 1 369 ? -21.025 8.614 37.298 1.00 89.62 369 ALA A CA 1
ATOM 2921 C C . ALA A 1 369 ? -20.028 9.466 36.482 1.00 89.62 369 ALA A C 1
ATOM 2923 O O . ALA A 1 369 ? -19.375 8.948 35.569 1.00 89.62 369 ALA A O 1
ATOM 2924 N N . ALA A 1 370 ? -19.873 10.754 36.808 1.00 87.56 370 ALA A N 1
ATOM 2925 C CA . ALA A 1 370 ? -19.037 11.708 36.076 1.00 87.56 370 ALA A CA 1
ATOM 2926 C C . ALA A 1 370 ? -17.594 11.237 35.790 1.00 87.56 370 ALA A C 1
ATOM 2928 O O . ALA A 1 370 ? -17.142 11.444 34.663 1.00 87.56 370 ALA A O 1
ATOM 2929 N N . PRO A 1 371 ? -16.864 10.559 36.703 1.00 87.00 371 PRO A N 1
ATOM 2930 C CA . PRO A 1 371 ? -15.511 10.078 36.416 1.00 87.00 371 PRO A CA 1
ATOM 2931 C C . PRO A 1 371 ? -15.422 9.090 35.245 1.00 87.00 371 PRO A C 1
ATOM 2933 O O . PRO A 1 371 ? -14.369 8.989 34.625 1.00 87.00 371 PRO A O 1
ATOM 2936 N N . ARG A 1 372 ? -16.509 8.371 34.927 1.00 84.12 372 ARG A N 1
ATOM 2937 C CA . ARG A 1 372 ? -16.561 7.406 33.813 1.00 84.12 372 ARG A CA 1
ATOM 2938 C C . ARG A 1 372 ? -17.227 7.956 32.553 1.00 84.12 372 ARG A C 1
ATOM 2940 O O . ARG A 1 372 ? -16.982 7.439 31.470 1.00 84.12 372 ARG A O 1
ATOM 2947 N N . LEU A 1 373 ? -18.063 8.985 32.686 1.00 85.06 373 LEU A N 1
ATOM 2948 C CA . LEU A 1 373 ? -18.844 9.555 31.581 1.00 85.06 373 LEU A CA 1
ATOM 2949 C C . LEU A 1 373 ? -18.375 10.947 31.144 1.00 85.06 373 LEU A C 1
ATOM 2951 O O . LEU A 1 373 ? -18.853 11.460 30.135 1.00 85.06 373 LEU A O 1
ATOM 2955 N N . GLY A 1 374 ? -17.440 11.566 31.868 1.00 76.81 374 GLY A N 1
ATOM 2956 C CA . GLY A 1 374 ? -17.040 12.960 31.662 1.00 76.81 374 GLY A CA 1
ATOM 2957 C C . GLY A 1 374 ? -16.512 13.269 30.258 1.00 76.81 374 GLY A C 1
ATOM 2958 O O . GLY A 1 374 ? -16.759 14.357 29.745 1.00 76.81 374 GLY A O 1
ATOM 2959 N N . SER A 1 375 ? -15.844 12.314 29.603 1.00 80.88 375 SER A N 1
ATOM 2960 C CA . SER A 1 375 ? -15.394 12.442 28.209 1.00 80.88 375 SER A CA 1
ATOM 2961 C C . SER A 1 375 ? -16.439 11.994 27.182 1.00 80.88 375 SER A C 1
ATOM 2963 O O . SER A 1 375 ? -16.324 12.355 26.013 1.00 80.88 375 SER A O 1
ATOM 2965 N N . ALA A 1 376 ? -17.469 11.246 27.591 1.00 86.31 376 ALA A N 1
ATOM 2966 C CA . ALA A 1 376 ? -18.413 10.601 26.680 1.00 86.31 376 ALA A CA 1
ATOM 2967 C C . ALA A 1 376 ? -19.216 11.619 25.862 1.00 86.31 376 ALA A C 1
ATOM 2969 O O . ALA A 1 376 ? -19.367 11.462 24.655 1.00 86.31 376 ALA A O 1
ATOM 2970 N N . LEU A 1 377 ? -19.699 12.691 26.500 1.00 86.88 377 LEU A N 1
ATOM 2971 C CA . LEU A 1 377 ? -20.450 13.741 25.804 1.00 86.88 377 LEU A CA 1
ATOM 2972 C C . LEU A 1 377 ? -19.583 14.484 24.780 1.00 86.88 377 LEU A C 1
ATOM 2974 O O . LEU A 1 377 ? -20.065 14.791 23.691 1.00 86.88 377 LEU A O 1
ATOM 2978 N N . THR A 1 378 ? -18.309 14.722 25.101 1.00 90.00 378 THR A N 1
ATOM 2979 C CA . THR A 1 378 ? -17.336 15.312 24.170 1.00 90.00 378 THR A CA 1
ATOM 2980 C C . THR A 1 378 ? -17.070 14.378 22.992 1.00 90.00 378 THR A C 1
ATOM 2982 O O . THR A 1 378 ? -17.084 14.831 21.851 1.00 90.00 378 THR A O 1
ATOM 2985 N N . ALA A 1 379 ? -16.908 13.077 23.252 1.00 92.12 379 ALA A N 1
ATOM 2986 C CA . ALA A 1 379 ? -16.728 12.067 22.213 1.00 92.12 379 ALA A CA 1
ATOM 2987 C C . ALA A 1 379 ? -17.930 11.997 21.268 1.00 92.12 379 ALA A C 1
ATOM 2989 O O . ALA A 1 379 ? -17.760 11.994 20.053 1.00 92.12 379 ALA A O 1
ATOM 2990 N N . ILE A 1 380 ? -19.151 12.002 21.810 1.00 93.06 380 ILE A N 1
ATOM 2991 C CA . ILE A 1 380 ? -20.386 12.006 21.013 1.00 93.06 380 ILE A CA 1
ATOM 2992 C C . ILE A 1 380 ? -20.464 13.257 20.134 1.00 93.06 380 ILE A C 1
ATOM 2994 O O . ILE A 1 380 ? -20.861 13.158 18.976 1.00 93.06 380 ILE A O 1
ATOM 2998 N N . ASP A 1 381 ? -20.070 14.420 20.658 1.00 91.56 381 ASP A N 1
ATOM 2999 C CA . ASP A 1 381 ? -20.071 15.677 19.907 1.00 91.56 381 ASP A CA 1
ATOM 3000 C C . ASP A 1 381 ? -19.029 15.685 18.773 1.00 91.56 381 ASP A C 1
ATOM 3002 O O . ASP A 1 381 ? -19.348 16.048 17.640 1.00 91.56 381 ASP A O 1
ATOM 3006 N N . ASP A 1 382 ? -17.793 15.248 19.040 1.00 92.19 382 ASP A N 1
ATOM 3007 C CA . ASP A 1 382 ? -16.734 15.190 18.022 1.00 92.19 382 ASP A CA 1
ATOM 3008 C C . ASP A 1 382 ? -17.036 14.143 16.939 1.00 92.19 382 ASP A C 1
ATOM 3010 O O . ASP A 1 382 ? -17.028 14.447 15.740 1.00 92.19 382 ASP A O 1
ATOM 3014 N N . VAL A 1 383 ? -17.422 12.931 17.349 1.00 92.88 383 VAL A N 1
ATOM 3015 C CA . VAL A 1 383 ? -17.842 11.868 16.427 1.00 92.88 383 VAL A CA 1
ATOM 3016 C C . VAL A 1 383 ? -19.091 12.292 15.653 1.00 92.88 383 VAL A C 1
ATOM 3018 O O . VAL A 1 383 ? -19.174 12.040 14.454 1.00 92.88 383 VAL A O 1
ATOM 3021 N N . GLY A 1 384 ? -20.037 13.000 16.277 1.00 91.25 384 GLY A N 1
ATOM 3022 C CA . GLY A 1 384 ? -21.200 13.578 15.600 1.00 91.25 384 GLY A CA 1
ATOM 3023 C C . GLY A 1 384 ? -20.810 14.548 14.478 1.00 91.25 384 GLY A C 1
ATOM 3024 O O . GLY A 1 384 ? -21.343 14.468 13.371 1.00 91.25 384 GLY A O 1
ATOM 3025 N N . LYS A 1 385 ? -19.802 15.402 14.688 1.00 90.81 385 LYS A N 1
ATOM 3026 C CA . LYS A 1 385 ? -19.295 16.322 13.647 1.00 90.81 385 LYS A CA 1
ATOM 3027 C C . LYS A 1 385 ? -18.591 15.601 12.494 1.00 90.81 385 LYS A C 1
ATOM 3029 O O . LYS A 1 385 ? -18.676 16.035 11.336 1.00 90.81 385 LYS A O 1
ATOM 3034 N N . ARG A 1 386 ? -17.865 14.519 12.785 1.00 89.69 386 ARG A N 1
ATOM 3035 C CA . ARG A 1 386 ? -17.065 13.778 11.791 1.00 89.69 386 ARG A CA 1
ATOM 3036 C C . ARG A 1 386 ? -17.895 12.737 11.033 1.00 89.69 386 ARG A C 1
ATOM 3038 O O . ARG A 1 386 ? -17.887 12.727 9.802 1.00 89.69 386 ARG A O 1
ATOM 3045 N N . ALA A 1 387 ? -18.678 11.946 11.759 1.00 91.81 387 ALA A N 1
ATOM 3046 C CA . ALA A 1 387 ? -19.407 10.776 11.277 1.00 91.81 387 ALA A CA 1
ATOM 3047 C C . ALA A 1 387 ? -20.922 10.819 11.555 1.00 91.81 387 ALA A C 1
ATOM 3049 O O . ALA A 1 387 ? -21.612 9.836 11.302 1.00 91.81 387 ALA A O 1
ATOM 3050 N N . GLY A 1 388 ? -21.488 11.939 12.018 1.00 89.88 388 GLY A N 1
ATOM 3051 C CA . GLY A 1 388 ? -22.913 12.016 12.368 1.00 89.88 388 GLY A CA 1
ATOM 3052 C C . GLY A 1 388 ? -23.851 11.649 11.221 1.00 89.88 388 GLY A C 1
ATOM 3053 O O . GLY A 1 388 ? -24.871 11.005 11.437 1.00 89.88 388 GLY A O 1
ATOM 3054 N N . ARG A 1 389 ? -23.481 11.948 9.970 1.00 90.00 389 ARG A N 1
ATOM 3055 C CA . ARG A 1 389 ? -24.263 11.488 8.816 1.00 90.00 389 ARG A CA 1
ATOM 3056 C C . ARG A 1 389 ? -24.263 9.958 8.683 1.00 90.00 389 ARG A C 1
ATOM 3058 O O . ARG A 1 389 ? -25.305 9.398 8.381 1.00 90.00 389 ARG A O 1
ATOM 3065 N N . LEU A 1 390 ? -23.150 9.293 8.989 1.00 92.06 390 LEU A N 1
ATOM 3066 C CA . LEU A 1 390 ? -23.035 7.828 8.993 1.00 92.06 390 LEU A CA 1
ATOM 3067 C C . LEU A 1 390 ? -23.739 7.172 10.184 1.00 92.06 390 LEU A C 1
ATOM 3069 O O . LEU A 1 390 ? -24.029 5.987 10.128 1.00 92.06 390 LEU A O 1
ATOM 3073 N N . LEU A 1 391 ? -24.008 7.913 11.260 1.00 92.94 391 LEU A N 1
ATOM 3074 C CA . LEU A 1 391 ? -24.676 7.388 12.455 1.00 92.94 391 LEU A CA 1
ATOM 3075 C C . LEU A 1 391 ? -26.188 7.648 12.448 1.00 92.94 391 LEU A C 1
ATOM 3077 O O . LEU A 1 391 ? -26.980 6.775 12.810 1.00 92.94 391 LEU A O 1
ATOM 3081 N N . TYR A 1 392 ? -26.593 8.846 12.026 1.00 91.12 392 TYR A N 1
ATOM 3082 C CA . TYR A 1 392 ? -27.954 9.356 12.201 1.00 91.12 392 TYR A CA 1
ATOM 3083 C C . TYR A 1 392 ? -28.788 9.338 10.910 1.00 91.12 392 TYR A C 1
ATOM 3085 O O . TYR A 1 392 ? -30.013 9.425 10.978 1.00 91.12 392 TYR A O 1
ATOM 3093 N N . ASN A 1 393 ? -28.174 9.196 9.727 1.00 91.81 393 ASN A N 1
ATOM 3094 C CA . ASN A 1 393 ? -28.913 8.961 8.482 1.00 91.81 393 ASN A CA 1
ATOM 3095 C C . ASN A 1 393 ? -29.027 7.455 8.222 1.00 91.81 393 ASN A C 1
ATOM 3097 O O . ASN A 1 393 ? -28.018 6.791 8.012 1.00 91.81 393 ASN A O 1
ATOM 3101 N N . SER A 1 394 ? -30.248 6.914 8.203 1.00 87.81 394 SER A N 1
ATOM 3102 C CA . SER A 1 394 ? -30.464 5.469 8.053 1.00 87.81 394 SER A CA 1
ATOM 3103 C C . SER A 1 394 ? -29.875 4.899 6.764 1.00 87.81 394 SER A C 1
ATOM 3105 O O . SER A 1 394 ? -29.229 3.860 6.819 1.00 87.81 394 SER A O 1
ATOM 3107 N N . LYS A 1 395 ? -30.037 5.583 5.626 1.00 88.38 395 LYS A N 1
ATOM 3108 C CA . LYS A 1 395 ? -29.539 5.094 4.336 1.00 88.38 395 LYS A CA 1
ATOM 3109 C C . LYS A 1 395 ? -28.010 5.044 4.312 1.00 88.38 395 LYS A C 1
ATOM 3111 O O . LYS A 1 395 ? -27.443 4.005 3.990 1.00 88.38 395 LYS A O 1
ATOM 3116 N N . ASP A 1 396 ? -27.362 6.156 4.664 1.00 89.75 396 ASP A N 1
ATOM 3117 C CA . ASP A 1 396 ? -25.896 6.249 4.642 1.00 89.75 396 ASP A CA 1
ATOM 3118 C C . ASP A 1 396 ? -25.278 5.283 5.673 1.00 89.75 396 ASP A C 1
ATOM 3120 O O . ASP A 1 396 ? -24.306 4.591 5.374 1.00 89.75 396 ASP A O 1
ATOM 3124 N N . ARG A 1 397 ? -25.897 5.164 6.858 1.00 92.50 397 ARG A N 1
ATOM 3125 C CA . ARG A 1 397 ? -25.504 4.206 7.898 1.00 92.50 397 ARG A CA 1
ATOM 3126 C C . ARG A 1 397 ? -25.587 2.767 7.419 1.00 92.50 397 ARG A C 1
ATOM 3128 O O . ARG A 1 397 ? -24.642 2.013 7.615 1.00 92.50 397 ARG A O 1
ATOM 3135 N N . ASP A 1 398 ? -26.724 2.359 6.862 1.00 92.50 398 ASP A N 1
ATOM 3136 C CA . ASP A 1 398 ? -26.965 0.953 6.545 1.00 92.50 398 ASP A CA 1
ATOM 3137 C C . ASP A 1 398 ? -26.020 0.479 5.425 1.00 92.50 398 ASP A C 1
ATOM 3139 O O . ASP A 1 398 ? -25.456 -0.610 5.537 1.00 92.50 398 ASP A O 1
ATOM 3143 N N . PHE A 1 399 ? -25.746 1.328 4.422 1.00 93.12 399 PHE A N 1
ATOM 3144 C CA . PHE A 1 399 ? -24.705 1.067 3.420 1.00 93.12 399 PHE A CA 1
ATOM 3145 C C . PHE A 1 399 ? -23.310 0.967 4.048 1.00 93.12 399 PHE A C 1
ATOM 3147 O O . PHE A 1 399 ? -22.600 -0.013 3.827 1.00 93.12 399 PHE A O 1
ATOM 3154 N N . PHE A 1 400 ? -22.919 1.958 4.852 1.00 94.31 400 PHE A N 1
ATOM 3155 C CA . PHE A 1 400 ? -21.601 1.996 5.481 1.00 94.31 400 PHE A CA 1
ATOM 3156 C C . PHE A 1 400 ? -21.356 0.784 6.388 1.00 94.31 400 PHE A C 1
ATOM 3158 O O . PHE A 1 400 ? -20.320 0.132 6.286 1.00 94.31 400 PHE A O 1
ATOM 3165 N N . VAL A 1 401 ? -22.332 0.427 7.229 1.00 94.81 401 VAL A N 1
ATOM 3166 C CA . VAL A 1 401 ? -22.276 -0.762 8.091 1.00 94.81 401 VAL A CA 1
ATOM 3167 C C . VAL A 1 401 ? -22.179 -2.038 7.251 1.00 94.81 401 VAL A C 1
ATOM 3169 O O . VAL A 1 401 ? -21.367 -2.909 7.566 1.00 94.81 401 VAL A O 1
ATOM 3172 N N . ALA A 1 402 ? -22.949 -2.151 6.162 1.00 95.31 402 ALA A N 1
ATOM 3173 C CA . ALA A 1 402 ? -22.861 -3.291 5.250 1.00 95.31 402 ALA A CA 1
ATOM 3174 C C . ALA A 1 402 ? -21.480 -3.394 4.582 1.00 95.31 402 ALA A C 1
ATOM 3176 O O . ALA A 1 402 ? -20.935 -4.493 4.480 1.00 95.31 402 ALA A O 1
ATOM 3177 N N . ALA A 1 403 ? -20.887 -2.267 4.180 1.00 95.31 403 ALA A N 1
ATOM 3178 C CA . ALA A 1 403 ? -19.550 -2.225 3.603 1.00 95.31 403 ALA A CA 1
ATOM 3179 C C . ALA A 1 403 ? -18.477 -2.631 4.630 1.00 95.31 403 ALA A C 1
ATOM 3181 O O . ALA A 1 403 ? -17.656 -3.500 4.334 1.00 95.31 403 ALA A O 1
ATOM 3182 N N . THR A 1 404 ? -18.510 -2.080 5.849 1.00 96.12 404 THR A N 1
ATOM 3183 C CA . THR A 1 404 ? -17.575 -2.456 6.925 1.00 96.12 404 THR A CA 1
ATOM 3184 C C . THR A 1 404 ? -17.667 -3.949 7.238 1.00 96.12 404 THR A C 1
ATOM 3186 O O . THR A 1 404 ? -16.647 -4.633 7.250 1.00 96.12 404 THR A O 1
ATOM 3189 N N . ASN A 1 405 ? -18.881 -4.483 7.408 1.00 95.88 405 ASN A N 1
ATOM 3190 C CA . ASN A 1 405 ? -19.095 -5.903 7.708 1.00 95.88 405 ASN A CA 1
ATOM 3191 C C . ASN A 1 405 ? -18.698 -6.815 6.545 1.00 95.88 405 ASN A C 1
ATOM 3193 O O . ASN A 1 405 ? -18.145 -7.890 6.756 1.00 95.88 405 ASN A O 1
ATOM 3197 N N . GLY A 1 406 ? -18.961 -6.397 5.304 1.00 95.56 406 GLY A N 1
ATOM 3198 C CA . GLY A 1 406 ? -18.538 -7.138 4.121 1.00 95.56 406 GLY A CA 1
ATOM 3199 C C . GLY A 1 406 ? -17.017 -7.270 4.043 1.00 95.56 406 GLY A C 1
ATOM 3200 O O . GLY A 1 406 ? -16.521 -8.353 3.742 1.00 95.56 406 GLY A O 1
ATOM 3201 N N . PHE A 1 407 ? -16.281 -6.202 4.365 1.00 95.50 407 PHE A N 1
ATOM 3202 C CA . PHE A 1 407 ? -14.820 -6.242 4.405 1.00 95.50 407 PHE A CA 1
ATOM 3203 C C . PHE A 1 407 ? -14.291 -7.049 5.603 1.00 95.50 407 PHE A C 1
ATOM 3205 O O . PHE A 1 407 ? -13.364 -7.839 5.440 1.00 95.50 407 PHE A O 1
ATOM 3212 N N . GLU A 1 408 ? -14.902 -6.918 6.784 1.00 95.25 408 GLU A N 1
ATOM 3213 C CA . GLU A 1 408 ? -14.533 -7.704 7.971 1.00 95.25 408 GLU A CA 1
ATOM 3214 C C . GLU A 1 408 ? -14.681 -9.210 7.725 1.00 95.25 408 GLU A C 1
ATOM 3216 O O . GLU A 1 408 ? -13.743 -9.956 7.994 1.00 95.25 408 GLU A O 1
ATOM 3221 N N . ARG A 1 409 ? -15.778 -9.647 7.088 1.00 96.12 409 ARG A N 1
ATOM 3222 C CA . ARG A 1 409 ? -15.988 -11.051 6.690 1.00 96.12 409 ARG A CA 1
ATOM 3223 C C . ARG A 1 409 ? -14.874 -11.598 5.793 1.00 96.12 409 ARG A C 1
ATOM 3225 O O . ARG A 1 409 ? -14.572 -12.787 5.854 1.00 96.12 409 ARG A O 1
ATOM 3232 N N . ILE A 1 410 ? -14.268 -10.760 4.945 1.00 96.56 410 ILE A N 1
ATOM 3233 C CA . ILE A 1 410 ? -13.126 -11.170 4.111 1.00 96.56 410 ILE A CA 1
ATOM 3234 C C . ILE A 1 410 ? -11.908 -11.463 4.993 1.00 96.56 410 ILE A C 1
ATOM 3236 O O . ILE A 1 410 ? -11.227 -12.468 4.784 1.00 96.56 410 ILE A O 1
ATOM 3240 N N . LEU A 1 411 ? -11.631 -10.592 5.969 1.00 95.44 411 LEU A N 1
ATOM 3241 C CA . LEU A 1 411 ? -10.504 -10.753 6.888 1.00 95.44 411 LEU A CA 1
ATOM 3242 C C . LEU A 1 411 ? -10.705 -11.944 7.832 1.00 95.44 411 LEU A C 1
ATOM 3244 O O . LEU A 1 411 ? -9.766 -12.709 8.025 1.00 95.44 411 LEU A O 1
ATOM 3248 N N . GLU A 1 412 ? -11.919 -12.146 8.344 1.00 95.31 412 GLU A N 1
ATOM 3249 C CA . GLU A 1 412 ? -12.291 -13.300 9.175 1.00 95.31 412 GLU A CA 1
ATOM 3250 C C . GLU A 1 412 ? -12.115 -14.620 8.426 1.00 95.31 412 GLU A C 1
ATOM 3252 O O . GLU A 1 412 ? -11.407 -15.510 8.885 1.00 95.31 412 GLU A O 1
ATOM 3257 N N . ALA A 1 413 ? -12.667 -14.731 7.214 1.00 95.94 413 ALA A N 1
ATOM 3258 C CA . ALA A 1 413 ? -12.511 -15.945 6.420 1.00 95.94 413 ALA A CA 1
ATOM 3259 C C . ALA A 1 413 ? -11.044 -16.210 6.037 1.00 95.94 413 ALA A C 1
ATOM 3261 O O . ALA A 1 413 ? -10.628 -17.366 5.906 1.00 95.94 413 ALA A O 1
ATOM 3262 N N . TRP A 1 414 ? -10.235 -15.152 5.873 1.00 94.31 414 TRP A N 1
ATOM 3263 C CA . TRP A 1 414 ? -8.791 -15.315 5.752 1.00 94.31 414 TRP A CA 1
ATOM 3264 C C . TRP A 1 414 ? -8.194 -15.848 7.051 1.00 94.31 414 TRP A C 1
ATOM 3266 O O . TRP A 1 414 ? -7.487 -16.843 6.997 1.00 94.31 414 TRP A O 1
ATOM 3276 N N . GLU A 1 415 ? -8.458 -15.249 8.207 1.00 93.12 415 GLU A N 1
ATOM 3277 C CA . GLU A 1 415 ? -7.958 -15.711 9.510 1.00 93.12 415 GLU A CA 1
ATOM 3278 C C . GLU A 1 415 ? -8.277 -17.196 9.757 1.00 93.12 415 GLU A C 1
ATOM 3280 O O . GLU A 1 415 ? -7.355 -17.987 9.978 1.00 93.12 415 GLU A O 1
ATOM 3285 N N . ASP A 1 416 ? -9.536 -17.588 9.548 1.00 93.12 416 ASP A N 1
ATOM 3286 C CA . ASP A 1 416 ? -10.074 -18.937 9.770 1.00 93.12 416 ASP A CA 1
ATOM 3287 C C . ASP A 1 416 ? -9.639 -19.972 8.721 1.00 93.12 416 ASP A C 1
ATOM 3289 O O . ASP A 1 416 ? -9.971 -21.156 8.820 1.00 93.12 416 ASP A O 1
ATOM 3293 N N . LYS A 1 417 ? -8.877 -19.553 7.701 1.00 90.00 417 LYS A N 1
ATOM 3294 C CA . LYS A 1 417 ? -8.476 -20.389 6.555 1.00 90.00 417 LYS A CA 1
ATOM 3295 C C . LYS A 1 417 ? -9.678 -20.938 5.756 1.00 90.00 417 LYS A C 1
ATOM 3297 O O . LYS A 1 417 ? -9.525 -21.931 5.039 1.00 90.00 417 LYS A O 1
ATOM 3302 N N . ASP A 1 418 ? -10.841 -20.284 5.813 1.00 92.62 418 ASP A N 1
ATOM 3303 C CA . ASP A 1 418 ? -12.043 -20.673 5.069 1.00 92.62 418 ASP A CA 1
ATOM 3304 C C . ASP A 1 418 ? -11.997 -20.161 3.620 1.00 92.62 418 ASP A C 1
ATOM 3306 O O . ASP A 1 418 ? -12.311 -19.013 3.303 1.00 92.62 418 ASP A O 1
ATOM 3310 N N . ILE A 1 419 ? -11.623 -21.053 2.701 1.00 91.25 419 ILE A N 1
ATOM 3311 C CA . ILE A 1 419 ? -11.523 -20.751 1.268 1.00 91.25 419 ILE A CA 1
ATOM 3312 C C . ILE A 1 419 ? -12.884 -20.391 0.660 1.00 91.25 419 ILE A C 1
ATOM 3314 O O . ILE A 1 419 ? -12.961 -19.493 -0.185 1.00 91.25 419 ILE A O 1
ATOM 3318 N N . ALA A 1 420 ? -13.942 -21.112 1.039 1.00 93.19 420 ALA A N 1
ATOM 3319 C CA . ALA A 1 420 ? -15.264 -20.915 0.456 1.00 93.19 420 ALA A CA 1
ATOM 3320 C C . ALA A 1 420 ? -15.864 -19.600 0.960 1.00 93.19 420 ALA A C 1
ATOM 3322 O O . ALA A 1 420 ? -16.286 -18.780 0.142 1.00 93.19 420 ALA A O 1
ATOM 3323 N N . GLY A 1 421 ? -15.805 -19.369 2.276 1.00 95.38 421 GLY A N 1
ATOM 3324 C CA . GLY A 1 421 ? -16.234 -18.123 2.903 1.00 95.38 421 GLY A CA 1
ATOM 3325 C C . GLY A 1 421 ? -15.468 -16.906 2.391 1.00 95.38 421 GLY A C 1
ATOM 3326 O O . GLY A 1 421 ? -16.085 -15.886 2.099 1.00 95.38 421 GLY A O 1
ATOM 3327 N N . PHE A 1 422 ? -14.151 -17.015 2.176 1.00 95.94 422 PHE A N 1
ATOM 3328 C CA . PHE A 1 422 ? -13.346 -15.907 1.652 1.00 95.94 422 PHE A CA 1
ATOM 3329 C C . PHE A 1 422 ? -13.778 -15.517 0.239 1.00 95.94 422 PHE A C 1
ATOM 3331 O O . PHE A 1 422 ? -13.988 -14.341 -0.056 1.00 95.94 422 PHE A O 1
ATOM 3338 N N . ASN A 1 423 ? -13.924 -16.506 -0.647 1.00 95.25 423 ASN A N 1
ATOM 3339 C CA . ASN A 1 423 ? -14.321 -16.255 -2.028 1.00 95.25 423 ASN A CA 1
ATOM 3340 C C . ASN A 1 423 ? -15.739 -15.661 -2.098 1.00 95.25 423 ASN A C 1
ATOM 3342 O O . ASN A 1 423 ? -15.947 -14.693 -2.824 1.00 95.25 423 ASN A O 1
ATOM 3346 N N . ASP A 1 424 ? -16.682 -16.178 -1.306 1.00 95.81 424 ASP A N 1
ATOM 3347 C CA . ASP A 1 424 ? -18.042 -15.633 -1.207 1.00 95.81 424 ASP A CA 1
ATOM 3348 C C . ASP A 1 424 ? -18.070 -14.203 -0.640 1.00 95.81 424 ASP A C 1
ATOM 3350 O O . ASP A 1 424 ? -18.768 -13.334 -1.169 1.00 95.81 424 ASP A O 1
ATOM 3354 N N . ALA A 1 425 ? -17.277 -13.923 0.398 1.00 96.75 425 ALA A N 1
ATOM 3355 C CA . ALA A 1 425 ? -17.205 -12.603 1.019 1.00 96.75 425 ALA A CA 1
ATOM 3356 C C . ALA A 1 425 ? -16.647 -11.547 0.053 1.00 96.75 425 ALA A C 1
ATOM 3358 O O . ALA A 1 425 ? -17.211 -10.458 -0.064 1.00 96.75 425 ALA A O 1
ATOM 3359 N N . VAL A 1 426 ? -15.588 -11.876 -0.698 1.00 96.25 426 VAL A N 1
ATOM 3360 C CA . VAL A 1 426 ? -15.021 -10.984 -1.725 1.00 96.25 426 VAL A CA 1
ATOM 3361 C C . VAL A 1 426 ? -16.033 -10.726 -2.842 1.00 96.25 426 VAL A C 1
ATOM 3363 O O . VAL A 1 426 ? -16.195 -9.584 -3.282 1.00 96.25 426 VAL A O 1
ATOM 3366 N N . ASP A 1 427 ? -16.723 -11.771 -3.299 1.00 95.19 427 ASP A N 1
ATOM 3367 C CA . ASP A 1 427 ? -17.744 -11.677 -4.340 1.00 95.19 427 ASP A CA 1
ATOM 3368 C C . ASP A 1 427 ? -18.908 -10.781 -3.901 1.00 95.19 427 ASP A C 1
ATOM 3370 O O . ASP A 1 427 ? -19.307 -9.879 -4.643 1.00 95.19 427 ASP A O 1
ATOM 3374 N N . SER A 1 428 ? -19.396 -10.996 -2.678 1.00 95.81 428 SER A N 1
ATOM 3375 C CA . SER A 1 428 ? -20.480 -10.235 -2.057 1.00 95.81 428 SER A CA 1
ATOM 3376 C C . SER A 1 428 ? -20.105 -8.769 -1.851 1.00 95.81 428 SER A C 1
ATOM 3378 O O . SER A 1 428 ? -20.892 -7.881 -2.172 1.00 95.81 428 SER A O 1
ATOM 3380 N N . TYR A 1 429 ? -18.887 -8.495 -1.376 1.00 95.62 429 TYR A N 1
ATOM 3381 C CA . TYR A 1 429 ? -18.405 -7.130 -1.182 1.00 95.62 429 TYR A CA 1
ATOM 3382 C C . TYR A 1 429 ? -18.314 -6.373 -2.512 1.00 95.62 429 TYR A C 1
ATOM 3384 O O . TYR A 1 429 ? -18.794 -5.250 -2.634 1.00 95.62 429 TYR A O 1
ATOM 3392 N N . GLN A 1 430 ? -17.772 -7.001 -3.558 1.00 93.19 430 GLN A N 1
ATOM 3393 C CA . GLN A 1 430 ? -17.717 -6.380 -4.884 1.00 93.19 430 GLN A CA 1
ATOM 3394 C C . GLN A 1 430 ? -19.103 -6.169 -5.502 1.00 93.19 430 GLN A C 1
ATOM 3396 O O . GLN A 1 430 ? -19.298 -5.179 -6.208 1.00 93.19 430 GLN A O 1
ATOM 3401 N N . ALA A 1 431 ? -20.054 -7.072 -5.246 1.00 94.12 431 ALA A N 1
ATOM 3402 C CA . ALA A 1 431 ? -21.439 -6.909 -5.675 1.00 94.12 431 ALA A CA 1
ATOM 3403 C C . ALA A 1 431 ? -22.110 -5.717 -4.974 1.00 94.12 431 ALA A C 1
ATOM 3405 O O . ALA A 1 431 ? -22.717 -4.896 -5.657 1.00 94.12 431 ALA A O 1
ATOM 3406 N N . LEU A 1 432 ? -21.915 -5.565 -3.657 1.00 94.06 432 LEU A N 1
ATOM 3407 C CA . LEU A 1 432 ? -22.402 -4.417 -2.883 1.00 94.06 432 LEU A CA 1
ATOM 3408 C C . LEU A 1 432 ? -21.903 -3.088 -3.473 1.00 94.06 432 LEU A C 1
ATOM 3410 O O . LEU A 1 432 ? -22.684 -2.167 -3.690 1.00 94.06 432 LEU A O 1
ATOM 3414 N N . LEU A 1 433 ? -20.608 -2.997 -3.790 1.00 92.38 433 LEU A N 1
ATOM 3415 C CA . LEU A 1 433 ? -20.033 -1.780 -4.373 1.00 92.38 433 LEU A CA 1
ATOM 3416 C C . LEU A 1 433 ? -20.526 -1.496 -5.797 1.00 92.38 433 LEU A C 1
ATOM 3418 O O . LEU A 1 433 ? -20.610 -0.336 -6.199 1.00 92.38 433 LEU A O 1
ATOM 3422 N N . ALA A 1 434 ? -20.811 -2.542 -6.573 1.00 90.81 434 ALA A N 1
ATOM 3423 C CA . ALA A 1 434 ? -21.322 -2.401 -7.931 1.00 90.81 434 ALA A CA 1
ATOM 3424 C C . ALA A 1 434 ? -22.785 -1.928 -7.963 1.00 90.81 434 ALA A C 1
ATOM 3426 O O . ALA A 1 434 ? -23.147 -1.194 -8.885 1.00 90.81 434 ALA A O 1
ATOM 3427 N N . ASP A 1 435 ? -23.589 -2.342 -6.980 1.00 90.75 435 ASP A N 1
ATOM 3428 C CA . ASP A 1 435 ? -25.000 -1.968 -6.849 1.00 90.75 435 ASP A CA 1
ATOM 3429 C C . ASP A 1 435 ? -25.158 -0.525 -6.344 1.00 90.75 435 ASP A C 1
ATOM 3431 O O . ASP A 1 435 ? -25.851 0.284 -6.956 1.00 90.75 435 ASP A O 1
ATOM 3435 N N . GLU A 1 436 ? -24.427 -0.164 -5.286 1.00 87.94 436 GLU A N 1
ATOM 3436 C CA . GLU A 1 436 ? -24.566 1.139 -4.617 1.00 87.94 436 GLU A CA 1
ATOM 3437 C C . GLU A 1 436 ? -23.786 2.273 -5.299 1.00 87.94 436 GLU A C 1
ATOM 3439 O O . GLU A 1 436 ? -24.125 3.443 -5.131 1.00 87.94 436 GLU A O 1
ATOM 3444 N N . GLN A 1 437 ? -22.750 1.943 -6.084 1.00 86.75 437 GLN A N 1
ATOM 3445 C CA . GLN A 1 437 ? -21.906 2.898 -6.821 1.00 86.75 437 GLN A CA 1
ATOM 3446 C C . GLN A 1 437 ? -21.464 4.102 -5.963 1.00 86.75 437 GLN A C 1
ATOM 3448 O O . GLN A 1 437 ? -21.845 5.244 -6.245 1.00 86.75 437 GLN A O 1
ATOM 3453 N N . PRO A 1 438 ? -20.655 3.873 -4.910 1.00 85.75 438 PRO A N 1
ATOM 3454 C CA . PRO A 1 438 ? -20.254 4.932 -3.993 1.00 85.75 438 PRO A CA 1
ATOM 3455 C C . PRO A 1 438 ? -19.577 6.091 -4.732 1.00 85.75 438 PRO A C 1
ATOM 3457 O O . PRO A 1 438 ? -18.823 5.900 -5.691 1.00 85.75 438 PRO A O 1
ATOM 3460 N N . ALA A 1 439 ? -19.841 7.312 -4.268 1.00 83.88 439 ALA A N 1
ATOM 3461 C CA . ALA A 1 439 ? -19.276 8.510 -4.872 1.00 83.88 439 ALA A CA 1
ATOM 3462 C C . ALA A 1 439 ? -17.738 8.456 -4.898 1.00 83.88 439 ALA A C 1
ATOM 3464 O O . ALA A 1 439 ? -17.101 7.903 -4.002 1.00 83.88 439 ALA A O 1
ATOM 3465 N N . HIS A 1 440 ? -17.140 9.053 -5.934 1.00 84.62 440 HIS A N 1
ATOM 3466 C CA . HIS A 1 440 ? -15.684 9.104 -6.157 1.00 84.62 440 HIS A CA 1
ATOM 3467 C C . HIS A 1 440 ? -14.995 7.750 -6.402 1.00 84.62 440 HIS A C 1
ATOM 3469 O O . HIS A 1 440 ? -13.777 7.714 -6.564 1.00 84.62 440 HIS A O 1
ATOM 3475 N N . LEU A 1 441 ? -15.743 6.644 -6.511 1.00 89.12 441 LEU A N 1
ATOM 3476 C CA . LEU A 1 441 ? -15.220 5.370 -7.003 1.00 89.12 441 LEU A CA 1
ATOM 3477 C C . LEU A 1 441 ? -15.249 5.324 -8.536 1.00 89.12 441 LEU A C 1
ATOM 3479 O O . LEU A 1 441 ? -16.314 5.261 -9.148 1.00 89.12 441 LEU A O 1
ATOM 3483 N N . ASN A 1 442 ? -14.078 5.247 -9.174 1.00 87.25 442 ASN A N 1
ATOM 3484 C CA . ASN A 1 442 ? -13.983 4.922 -10.599 1.00 87.25 442 ASN A CA 1
ATOM 3485 C C . ASN A 1 442 ? -13.616 3.443 -10.798 1.00 87.25 442 ASN A C 1
ATOM 3487 O O . ASN A 1 442 ? -12.446 3.081 -10.930 1.00 87.25 442 ASN A O 1
ATOM 3491 N N . ALA A 1 443 ? -14.633 2.580 -10.859 1.00 86.44 443 ALA A N 1
ATOM 3492 C CA . ALA A 1 443 ? -14.443 1.134 -10.997 1.00 86.44 443 ALA A CA 1
ATOM 3493 C C . ALA A 1 443 ? -13.694 0.723 -12.282 1.00 86.44 443 ALA A C 1
ATOM 3495 O O . ALA A 1 443 ? -13.032 -0.317 -12.300 1.00 86.44 443 ALA A O 1
ATOM 3496 N N . ALA A 1 444 ? -13.785 1.513 -13.359 1.00 87.25 444 ALA A N 1
ATOM 3497 C CA . ALA A 1 444 ? -13.059 1.240 -14.597 1.00 87.25 444 ALA A CA 1
ATOM 3498 C C . ALA A 1 444 ? -11.555 1.498 -14.426 1.00 87.25 444 ALA A C 1
ATOM 3500 O O . ALA A 1 444 ? -10.758 0.620 -14.757 1.00 87.25 444 ALA A O 1
ATOM 3501 N N . SER A 1 445 ? -11.183 2.644 -13.843 1.00 87.00 445 SER A N 1
ATOM 3502 C CA . SER A 1 445 ? -9.779 2.978 -13.557 1.00 87.00 445 SER A CA 1
ATOM 3503 C C . SER A 1 445 ? -9.145 1.963 -12.598 1.00 87.00 445 SER A C 1
ATOM 3505 O O . SER A 1 445 ? -8.080 1.424 -12.893 1.00 87.00 445 SER A O 1
ATOM 3507 N N . VAL A 1 446 ? -9.858 1.573 -11.531 1.00 90.88 446 VAL A N 1
ATOM 3508 C CA . VAL A 1 446 ? -9.396 0.546 -10.574 1.00 90.88 446 VAL A CA 1
ATOM 3509 C C . VAL A 1 446 ? -9.051 -0.776 -11.275 1.00 90.88 446 VAL A C 1
ATOM 3511 O O . VAL A 1 446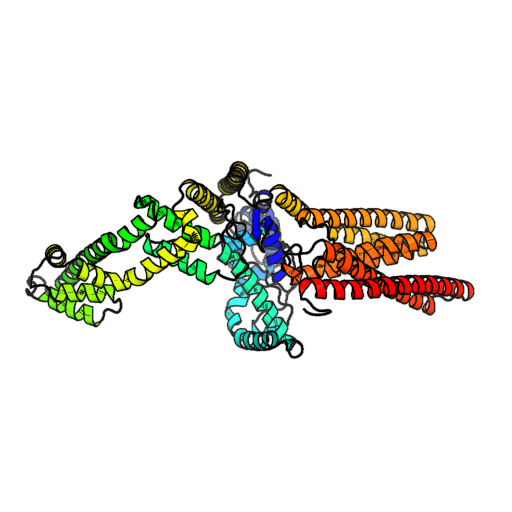 ? -7.990 -1.356 -11.039 1.00 90.88 446 VAL A O 1
ATOM 3514 N N . LYS A 1 447 ? -9.923 -1.252 -12.175 1.00 90.12 447 LYS A N 1
ATOM 3515 C CA . LYS A 1 447 ? -9.692 -2.493 -12.935 1.00 90.12 447 LYS A CA 1
ATOM 3516 C C . LYS A 1 447 ? -8.537 -2.363 -13.928 1.00 90.12 447 LYS A C 1
ATOM 3518 O O . LYS A 1 447 ? -7.756 -3.303 -14.080 1.00 90.12 447 LYS A O 1
ATOM 3523 N N . GLN A 1 448 ? -8.435 -1.224 -14.613 1.00 90.56 448 GLN A N 1
ATOM 3524 C CA . GLN A 1 448 ? -7.345 -0.950 -15.551 1.00 90.56 448 GLN A CA 1
ATOM 3525 C C . GLN A 1 448 ? -5.991 -0.928 -14.838 1.00 90.56 448 GLN A C 1
ATOM 3527 O O . GLN A 1 448 ? -5.043 -1.546 -15.320 1.00 90.56 448 GLN A O 1
ATOM 3532 N N . GLU A 1 449 ? -5.914 -0.293 -13.670 1.00 91.88 449 GLU A N 1
ATOM 3533 C CA . GLU A 1 449 ? -4.705 -0.252 -12.850 1.00 91.88 449 GLU A CA 1
ATOM 3534 C C . GLU A 1 449 ? -4.308 -1.635 -12.338 1.00 91.88 449 GLU A C 1
ATOM 3536 O O . GLU A 1 449 ? -3.142 -2.015 -12.432 1.00 91.88 449 GLU A O 1
ATOM 3541 N N . ALA A 1 450 ? -5.268 -2.440 -11.879 1.00 89.94 450 ALA A N 1
ATOM 3542 C CA . ALA A 1 450 ? -4.971 -3.793 -11.426 1.00 89.94 450 ALA A CA 1
ATOM 3543 C C . ALA A 1 450 ? -4.404 -4.661 -12.562 1.00 89.94 450 ALA A C 1
ATOM 3545 O O . ALA A 1 450 ? -3.422 -5.387 -12.382 1.00 89.94 450 ALA A O 1
ATOM 3546 N N . TYR A 1 451 ? -4.967 -4.540 -13.769 1.00 90.12 451 TYR A N 1
ATOM 3547 C CA . TYR A 1 451 ? -4.425 -5.204 -14.952 1.00 90.12 451 TYR A CA 1
ATOM 3548 C C . TYR A 1 451 ? -3.037 -4.670 -15.334 1.00 90.12 451 TYR A C 1
ATOM 3550 O O . TYR A 1 451 ? -2.144 -5.453 -15.664 1.00 90.12 451 TYR A O 1
ATOM 3558 N N . PHE A 1 452 ? -2.828 -3.354 -15.257 1.00 90.81 452 PHE A N 1
ATOM 3559 C CA . PHE A 1 452 ? -1.542 -2.712 -15.522 1.00 90.81 452 PHE A CA 1
ATOM 3560 C C . PHE A 1 452 ? -0.445 -3.225 -14.576 1.00 90.81 452 PHE A C 1
ATOM 3562 O O . PHE A 1 452 ? 0.629 -3.626 -15.035 1.00 90.81 452 PHE A O 1
ATOM 3569 N N . ASN A 1 453 ? -0.744 -3.301 -13.277 1.00 88.50 453 ASN A N 1
ATOM 3570 C CA . ASN A 1 453 ? 0.151 -3.812 -12.239 1.00 88.50 453 ASN A CA 1
ATOM 3571 C C . ASN A 1 453 ? 0.424 -5.309 -12.378 1.00 88.50 453 ASN A C 1
ATOM 3573 O O . ASN A 1 453 ? 1.534 -5.759 -12.112 1.00 88.50 453 ASN A O 1
ATOM 3577 N N . PHE A 1 454 ? -0.564 -6.094 -12.810 1.00 85.81 454 PHE A N 1
ATOM 3578 C CA . PHE A 1 454 ? -0.366 -7.513 -13.092 1.00 85.81 454 PHE A CA 1
ATOM 3579 C C . PHE A 1 454 ? 0.500 -7.739 -14.340 1.00 85.81 454 PHE A C 1
ATOM 3581 O O . PHE A 1 454 ? 1.353 -8.626 -14.363 1.00 85.81 454 PHE A O 1
ATOM 3588 N N . TYR A 1 455 ? 0.283 -6.950 -15.396 1.00 89.56 455 TYR A N 1
ATOM 3589 C CA . TYR A 1 455 ? 0.982 -7.117 -16.666 1.00 89.56 455 TYR A CA 1
ATOM 3590 C C . TYR A 1 455 ? 2.422 -6.577 -16.626 1.00 89.56 455 TYR A C 1
ATOM 3592 O O . TYR A 1 455 ? 3.246 -7.065 -17.400 1.00 89.56 455 TYR A O 1
ATOM 3600 N N . GLU A 1 456 ? 2.734 -5.603 -15.767 1.00 89.75 456 GLU A N 1
ATOM 3601 C CA . GLU A 1 456 ? 4.068 -4.998 -15.602 1.00 89.75 456 GLU A CA 1
ATOM 3602 C C . GLU A 1 456 ? 4.730 -4.608 -16.949 1.00 89.75 456 GLU A C 1
ATOM 3604 O O . GLU A 1 456 ? 5.803 -5.107 -17.313 1.00 89.75 456 GLU A O 1
ATOM 3609 N N . PRO A 1 457 ? 4.098 -3.730 -17.755 1.00 93.06 457 PRO A N 1
ATOM 3610 C CA . PRO A 1 457 ? 4.518 -3.487 -19.137 1.00 93.06 457 PRO A CA 1
ATOM 3611 C C . PRO A 1 457 ? 5.930 -2.895 -19.268 1.00 93.06 457 PRO A C 1
ATOM 3613 O O . PRO A 1 457 ? 6.621 -3.182 -20.246 1.00 93.06 457 PRO A O 1
ATOM 3616 N N . PHE A 1 458 ? 6.397 -2.121 -18.284 1.00 92.00 458 PHE A N 1
ATOM 3617 C CA . PHE A 1 458 ? 7.750 -1.556 -18.299 1.00 92.00 458 PHE A CA 1
ATOM 3618 C C . PHE A 1 458 ? 8.839 -2.628 -18.168 1.00 92.00 458 PHE A C 1
ATOM 3620 O O . PHE A 1 458 ? 9.846 -2.553 -18.870 1.00 92.00 458 PHE A O 1
ATOM 3627 N N . TRP A 1 459 ? 8.621 -3.681 -17.370 1.00 91.00 459 TRP A N 1
ATOM 3628 C CA . TRP A 1 459 ? 9.539 -4.826 -17.320 1.00 91.00 459 TRP A CA 1
ATOM 3629 C C . TRP A 1 459 ? 9.602 -5.552 -18.662 1.00 91.00 459 TRP A C 1
ATOM 3631 O O . TRP A 1 459 ? 10.685 -5.885 -19.141 1.00 91.00 459 TRP A O 1
ATOM 3641 N N . LYS A 1 460 ? 8.453 -5.720 -19.326 1.00 94.19 460 LYS A N 1
ATOM 3642 C CA . LYS A 1 460 ? 8.393 -6.296 -20.677 1.00 94.19 460 LYS A CA 1
ATOM 3643 C C . LYS A 1 460 ? 9.146 -5.442 -21.695 1.00 94.19 460 LYS A C 1
ATOM 3645 O O . LYS A 1 460 ? 9.850 -5.999 -22.533 1.00 94.19 460 LYS A O 1
ATOM 3650 N N . ALA A 1 461 ? 9.069 -4.115 -21.597 1.00 94.56 461 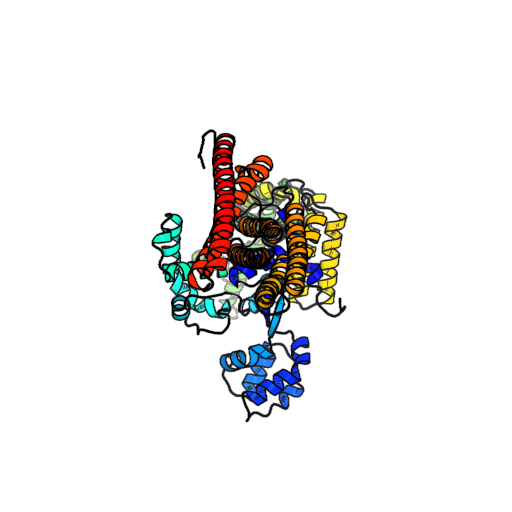ALA A N 1
ATOM 3651 C CA . ALA A 1 461 ? 9.869 -3.220 -22.431 1.00 94.56 461 ALA A CA 1
ATOM 3652 C C . ALA A 1 461 ? 11.380 -3.394 -22.176 1.00 94.56 461 ALA A C 1
ATOM 3654 O O . ALA A 1 461 ? 12.135 -3.536 -23.137 1.00 94.56 461 ALA A O 1
ATOM 3655 N N . ILE A 1 462 ? 11.823 -3.488 -20.912 1.00 94.06 462 ILE A N 1
ATOM 3656 C CA . ILE A 1 462 ? 13.229 -3.789 -20.567 1.00 94.06 462 ILE A CA 1
ATOM 3657 C C . ILE A 1 462 ? 13.673 -5.113 -21.206 1.00 94.06 462 ILE A C 1
ATOM 3659 O O . ILE A 1 462 ? 14.712 -5.157 -21.868 1.00 94.06 462 ILE A O 1
ATOM 3663 N N . TYR A 1 463 ? 12.880 -6.180 -21.065 1.00 94.56 463 TYR A N 1
ATOM 3664 C CA . TYR A 1 463 ? 13.198 -7.490 -21.644 1.00 94.56 463 TYR A CA 1
ATOM 3665 C C . TYR A 1 463 ? 13.276 -7.471 -23.170 1.00 94.56 463 TYR A C 1
ATOM 3667 O O . TYR A 1 463 ? 14.032 -8.255 -23.736 1.00 94.56 463 TYR A O 1
ATOM 3675 N N . LEU A 1 464 ? 12.541 -6.577 -23.836 1.00 95.75 464 LEU A N 1
ATOM 3676 C CA . LEU A 1 464 ? 12.630 -6.382 -25.283 1.00 95.75 464 LEU A CA 1
ATOM 3677 C C . LEU A 1 464 ? 13.834 -5.521 -25.694 1.00 95.75 464 LEU A C 1
ATOM 3679 O O . LEU A 1 464 ? 14.386 -5.747 -26.768 1.00 95.75 464 LEU A O 1
ATOM 3683 N N . TYR A 1 465 ? 14.292 -4.580 -24.865 1.00 95.56 465 TYR A N 1
ATOM 3684 C CA . TYR A 1 465 ? 15.493 -3.789 -25.162 1.00 95.56 465 TYR A CA 1
ATOM 3685 C C . TYR A 1 465 ? 16.791 -4.605 -25.053 1.00 95.56 465 TYR A C 1
ATOM 3687 O O . TYR A 1 465 ? 17.696 -4.417 -25.865 1.00 95.56 465 TYR A O 1
ATOM 3695 N N . LEU A 1 466 ? 16.888 -5.558 -24.120 1.00 94.56 466 LEU A N 1
ATOM 3696 C CA . LEU A 1 466 ? 18.081 -6.407 -23.960 1.00 94.56 466 LEU A CA 1
ATOM 3697 C C . LEU A 1 466 ? 18.514 -7.156 -25.243 1.00 94.56 466 LEU A C 1
ATOM 3699 O O . LEU A 1 466 ? 19.679 -7.030 -25.634 1.00 94.56 466 LEU A O 1
ATOM 3703 N N . PRO A 1 467 ? 17.640 -7.896 -25.955 1.00 95.25 467 PRO A N 1
ATOM 3704 C CA . PRO A 1 467 ? 18.021 -8.548 -27.201 1.00 95.25 467 PRO A CA 1
ATOM 3705 C C . PRO A 1 467 ? 18.362 -7.544 -28.307 1.00 95.25 467 PRO A C 1
ATOM 3707 O O . PRO A 1 467 ? 19.196 -7.860 -29.147 1.00 95.25 467 PRO A O 1
ATOM 3710 N N . VAL A 1 468 ? 17.801 -6.327 -28.311 1.00 95.50 468 VAL A N 1
ATOM 3711 C CA . VAL A 1 468 ? 18.194 -5.280 -29.276 1.00 95.50 468 VAL A CA 1
ATOM 3712 C C . VAL A 1 468 ? 19.657 -4.890 -29.083 1.00 95.50 468 VAL A C 1
ATOM 3714 O O . VAL A 1 468 ? 20.378 -4.754 -30.072 1.00 95.50 468 VAL A O 1
ATOM 3717 N N . ILE A 1 469 ? 20.113 -4.758 -27.833 1.00 93.81 469 ILE A N 1
ATOM 3718 C CA . ILE A 1 469 ? 21.518 -4.466 -27.514 1.00 93.81 469 ILE A CA 1
ATOM 3719 C C . ILE A 1 469 ? 22.413 -5.590 -28.051 1.00 93.81 469 ILE A C 1
ATOM 3721 O O . ILE A 1 469 ? 23.339 -5.325 -28.819 1.00 93.81 469 ILE A O 1
ATOM 3725 N N . LEU A 1 470 ? 22.090 -6.848 -27.729 1.00 94.00 470 LEU A N 1
ATOM 3726 C CA . LEU A 1 470 ? 22.854 -8.018 -28.179 1.00 94.00 470 LEU A CA 1
ATOM 3727 C C . LEU A 1 470 ? 22.892 -8.135 -29.709 1.00 94.00 470 LEU A C 1
ATOM 3729 O O . LEU A 1 470 ? 23.964 -8.274 -30.295 1.00 94.00 470 LEU A O 1
ATOM 3733 N N . LEU A 1 471 ? 21.739 -8.020 -30.373 1.00 93.50 471 LEU A N 1
ATOM 3734 C CA . LEU A 1 471 ? 21.637 -8.095 -31.831 1.00 93.50 471 LEU A CA 1
ATOM 3735 C C . LEU A 1 471 ? 22.369 -6.942 -32.520 1.00 93.50 471 LEU A C 1
ATOM 3737 O O . LEU A 1 471 ? 22.932 -7.145 -33.595 1.00 93.50 471 LEU A O 1
ATOM 3741 N N . SER A 1 472 ? 22.395 -5.753 -31.912 1.00 90.62 472 SER A N 1
ATOM 3742 C CA . SER A 1 472 ? 23.141 -4.609 -32.443 1.00 90.62 472 SER A CA 1
ATOM 3743 C C . SER A 1 472 ? 24.645 -4.881 -32.423 1.00 90.62 472 SER A C 1
ATOM 3745 O O . SER A 1 472 ? 25.292 -4.688 -33.452 1.00 90.62 472 SER A O 1
ATOM 3747 N N . PHE A 1 473 ? 25.183 -5.435 -31.330 1.00 89.38 473 PHE A N 1
ATOM 3748 C CA . PHE A 1 473 ? 26.576 -5.893 -31.290 1.00 89.38 473 PHE A CA 1
ATOM 3749 C C . PHE A 1 473 ? 26.842 -7.013 -32.301 1.00 89.38 473 PHE A C 1
ATOM 3751 O O . PHE A 1 473 ? 27.774 -6.905 -33.094 1.00 89.38 473 PHE A O 1
ATOM 3758 N N . CYS A 1 474 ? 26.001 -8.053 -32.345 1.00 89.81 474 CYS A N 1
ATOM 3759 C CA . CYS A 1 474 ? 26.158 -9.150 -33.302 1.00 89.81 474 CYS A CA 1
ATOM 3760 C C . CYS A 1 474 ? 26.103 -8.667 -34.755 1.00 89.81 474 CYS A C 1
ATOM 3762 O O . CYS A 1 474 ? 26.831 -9.200 -35.588 1.00 89.81 474 CYS A O 1
ATOM 3764 N N . SER A 1 475 ? 25.304 -7.637 -35.062 1.00 89.31 475 SER A N 1
ATOM 3765 C CA . SER A 1 475 ? 25.220 -7.063 -36.409 1.00 89.31 475 SER A CA 1
ATOM 3766 C C . SER A 1 475 ? 26.549 -6.488 -36.899 1.00 89.31 475 SER A C 1
ATOM 3768 O O . SER A 1 475 ? 26.798 -6.464 -38.101 1.00 89.31 475 SER A O 1
ATOM 3770 N N . TRP A 1 476 ? 27.434 -6.064 -35.996 1.00 83.69 476 TRP A N 1
ATOM 3771 C CA . TRP A 1 476 ? 28.765 -5.582 -36.365 1.00 83.69 476 TRP A CA 1
ATOM 3772 C C . TRP A 1 476 ? 29.756 -6.712 -36.660 1.00 83.69 476 TRP A C 1
ATOM 3774 O O . TRP A 1 476 ? 30.768 -6.462 -37.308 1.00 83.69 476 TRP A O 1
ATOM 3784 N N . LEU A 1 477 ? 29.456 -7.946 -36.237 1.00 86.50 477 LEU A N 1
ATOM 3785 C CA . LEU A 1 477 ? 30.284 -9.125 -36.493 1.00 86.50 477 LEU A CA 1
ATOM 3786 C C . LEU A 1 477 ? 29.751 -9.955 -37.670 1.00 86.50 477 LEU A C 1
ATOM 3788 O O . LEU A 1 477 ? 30.520 -10.368 -38.534 1.00 86.50 477 LEU A O 1
ATOM 3792 N N . VAL A 1 478 ? 28.441 -10.219 -37.706 1.00 86.62 478 VAL A N 1
ATOM 3793 C CA . VAL A 1 478 ? 27.807 -11.176 -38.625 1.00 86.62 478 VAL A CA 1
ATOM 3794 C C . VAL A 1 478 ? 26.489 -10.606 -39.163 1.00 86.62 478 VAL A C 1
ATOM 3796 O O . VAL A 1 478 ? 25.723 -9.985 -38.438 1.00 86.62 478 VAL A O 1
ATOM 3799 N N . TRP A 1 479 ? 26.202 -10.817 -40.453 1.00 86.06 479 TRP A N 1
ATOM 3800 C CA . TRP A 1 479 ? 24.945 -10.419 -41.120 1.00 86.06 479 TRP A CA 1
ATOM 3801 C C . TRP A 1 479 ? 24.455 -8.984 -40.804 1.00 86.06 479 TRP A C 1
ATOM 3803 O O . TRP A 1 479 ? 23.319 -8.790 -40.353 1.00 86.06 479 TRP A O 1
ATOM 3813 N N . PRO A 1 480 ? 25.260 -7.950 -41.119 1.00 85.19 480 PRO A N 1
ATOM 3814 C CA . PRO A 1 480 ? 25.032 -6.570 -40.679 1.00 85.19 480 PRO A CA 1
ATOM 3815 C C . PRO A 1 480 ? 23.710 -5.960 -41.140 1.00 85.19 480 PRO A C 1
ATOM 3817 O O . PRO A 1 480 ? 23.153 -5.096 -40.470 1.00 85.19 480 PRO A O 1
ATOM 3820 N N . LYS A 1 481 ? 23.175 -6.390 -42.288 1.00 88.94 481 LYS A N 1
ATOM 3821 C CA . LYS A 1 481 ? 21.882 -5.893 -42.776 1.00 88.94 481 LYS A CA 1
ATOM 3822 C C . LYS A 1 481 ? 20.715 -6.550 -42.043 1.00 88.94 481 LYS A C 1
ATOM 3824 O O . LYS A 1 481 ? 19.834 -5.835 -41.576 1.00 88.94 481 LYS A O 1
ATOM 3829 N N . THR A 1 482 ? 20.718 -7.878 -41.941 1.00 91.31 482 THR A N 1
ATOM 3830 C CA . THR A 1 482 ? 19.603 -8.648 -41.376 1.00 91.31 482 THR A CA 1
ATOM 3831 C C . THR A 1 482 ? 19.471 -8.401 -39.880 1.00 91.31 482 THR A C 1
ATOM 3833 O O . THR A 1 482 ? 18.415 -7.959 -39.443 1.00 91.31 482 THR A O 1
ATOM 3836 N N . LEU A 1 483 ? 20.549 -8.573 -39.102 1.00 91.88 483 LEU A N 1
ATOM 3837 C CA . LEU A 1 483 ? 20.491 -8.414 -37.643 1.00 91.88 483 LEU A CA 1
ATOM 3838 C C . LEU A 1 483 ? 20.149 -6.983 -37.222 1.00 91.88 483 LEU A C 1
ATOM 3840 O O . LEU A 1 483 ? 19.396 -6.792 -36.273 1.00 91.88 483 LEU A O 1
ATOM 3844 N N . ARG A 1 484 ? 20.622 -5.975 -37.963 1.00 92.88 484 ARG A N 1
ATOM 3845 C CA . ARG A 1 484 ? 20.280 -4.568 -37.712 1.00 92.88 484 ARG A CA 1
ATOM 3846 C C . ARG A 1 484 ? 18.792 -4.287 -37.916 1.00 92.88 484 ARG A C 1
ATOM 3848 O O . ARG A 1 484 ? 18.199 -3.577 -37.110 1.00 92.88 484 ARG A O 1
ATOM 3855 N N . TRP A 1 485 ? 18.185 -4.827 -38.974 1.00 92.50 485 TRP A N 1
ATOM 3856 C CA . TRP A 1 485 ? 16.745 -4.676 -39.210 1.00 92.50 485 TRP A CA 1
ATOM 3857 C C . TRP A 1 485 ? 15.913 -5.475 -38.209 1.00 92.50 485 TRP A C 1
ATOM 3859 O O . TRP A 1 485 ? 14.900 -4.971 -37.736 1.00 92.50 485 TRP A O 1
ATOM 3869 N N . THR A 1 486 ? 16.362 -6.669 -37.823 1.00 94.69 486 THR A N 1
ATOM 3870 C CA . THR A 1 486 ? 15.727 -7.433 -36.744 1.00 94.69 486 THR A CA 1
ATOM 3871 C C . THR A 1 486 ? 15.767 -6.654 -35.427 1.00 94.69 486 THR A C 1
ATOM 3873 O O . THR A 1 486 ? 14.731 -6.481 -34.791 1.00 94.69 486 THR A O 1
ATOM 3876 N N . ALA A 1 487 ? 16.928 -6.106 -35.054 1.00 94.81 487 ALA A N 1
ATOM 3877 C CA . ALA A 1 487 ? 17.085 -5.257 -33.873 1.00 94.81 487 ALA A CA 1
ATOM 3878 C C . ALA A 1 487 ? 16.182 -4.013 -33.939 1.00 94.81 487 ALA A C 1
ATOM 3880 O O . ALA A 1 487 ? 15.532 -3.676 -32.955 1.00 94.81 487 ALA A O 1
ATOM 3881 N N . PHE A 1 488 ? 16.080 -3.374 -35.108 1.00 95.31 488 PHE A N 1
ATOM 3882 C CA . PHE A 1 488 ? 15.201 -2.224 -35.325 1.00 95.31 488 PHE A CA 1
ATOM 3883 C C . PHE A 1 488 ? 13.723 -2.570 -35.090 1.00 95.31 488 PHE A C 1
ATOM 3885 O O . PHE A 1 488 ? 13.035 -1.847 -34.375 1.00 95.31 488 PHE A O 1
ATOM 3892 N N . TRP A 1 489 ? 13.230 -3.682 -35.646 1.00 95.75 489 TRP A N 1
ATOM 3893 C CA . TRP A 1 489 ? 11.831 -4.087 -35.478 1.00 95.75 489 TRP A CA 1
ATOM 3894 C C . TRP A 1 489 ? 11.509 -4.531 -34.051 1.00 95.75 489 TRP A C 1
ATOM 3896 O O . TRP A 1 489 ? 10.445 -4.190 -33.540 1.00 95.75 489 TRP A O 1
ATOM 3906 N N . ILE A 1 490 ? 12.429 -5.220 -33.370 1.00 96.62 490 ILE A N 1
ATOM 3907 C CA . ILE A 1 490 ? 12.254 -5.546 -31.946 1.00 96.62 490 ILE A CA 1
ATOM 3908 C C . ILE A 1 490 ? 12.231 -4.260 -31.109 1.00 96.62 490 ILE A C 1
ATOM 3910 O O . ILE A 1 490 ? 11.367 -4.112 -30.248 1.00 96.62 490 ILE A O 1
ATOM 3914 N N . MET A 1 491 ? 13.113 -3.295 -31.397 1.00 96.38 491 MET A N 1
ATOM 3915 C CA . MET A 1 491 ? 13.102 -1.983 -30.740 1.00 96.38 491 MET A CA 1
ATOM 3916 C C . MET A 1 491 ? 11.800 -1.222 -31.004 1.00 96.38 491 MET A C 1
ATOM 3918 O O . MET A 1 491 ? 11.287 -0.564 -30.104 1.00 96.38 491 MET A O 1
ATOM 3922 N N . PHE A 1 492 ? 11.240 -1.334 -32.210 1.00 96.88 492 PHE A N 1
ATOM 3923 C CA . PHE A 1 492 ? 9.935 -0.769 -32.547 1.00 96.88 492 PHE A CA 1
ATOM 3924 C C . PHE A 1 492 ? 8.812 -1.395 -31.715 1.00 96.88 492 PHE A C 1
ATOM 3926 O O . PHE A 1 492 ? 8.020 -0.666 -31.125 1.00 96.88 492 PHE A O 1
ATOM 3933 N N . VAL A 1 493 ? 8.781 -2.724 -31.574 1.00 97.06 493 VAL A N 1
ATOM 3934 C CA . VAL A 1 493 ? 7.820 -3.401 -30.685 1.00 97.06 493 VAL A CA 1
ATOM 3935 C C . VAL A 1 493 ? 8.005 -2.949 -29.233 1.00 97.06 493 VAL A C 1
ATOM 3937 O O . VAL A 1 493 ? 7.022 -2.621 -28.571 1.00 97.06 493 VAL A O 1
ATOM 3940 N N . ALA A 1 494 ? 9.248 -2.857 -28.747 1.00 96.50 494 ALA A N 1
ATOM 3941 C CA . ALA A 1 494 ? 9.547 -2.348 -27.407 1.00 96.50 494 ALA A CA 1
ATOM 3942 C C . ALA A 1 494 ? 9.028 -0.914 -27.212 1.00 96.50 494 ALA A C 1
ATOM 3944 O O . ALA A 1 494 ? 8.414 -0.611 -26.193 1.00 96.50 494 ALA A O 1
ATOM 3945 N N . PHE A 1 495 ? 9.220 -0.046 -28.208 1.00 96.81 495 PHE A N 1
ATOM 3946 C CA . PHE A 1 495 ? 8.726 1.328 -28.203 1.00 96.81 495 PHE A CA 1
ATOM 3947 C C . PHE A 1 495 ? 7.195 1.410 -28.212 1.00 96.81 495 PHE A C 1
ATOM 3949 O O . PHE A 1 495 ? 6.631 2.240 -27.501 1.00 96.81 495 PHE A O 1
ATOM 3956 N N . VAL A 1 496 ? 6.510 0.539 -28.959 1.00 97.00 496 VAL A N 1
ATOM 3957 C CA . VAL A 1 496 ? 5.041 0.447 -28.934 1.00 97.00 496 VAL A CA 1
ATOM 3958 C C . VAL A 1 496 ? 4.560 0.025 -27.547 1.00 97.00 496 VAL A C 1
ATOM 3960 O O . VAL A 1 496 ? 3.691 0.688 -26.991 1.00 97.00 496 VAL A O 1
ATOM 3963 N N . VAL A 1 497 ? 5.158 -1.010 -26.946 1.00 96.25 497 VAL A N 1
ATOM 3964 C CA . VAL A 1 497 ? 4.825 -1.438 -25.573 1.00 96.25 497 VAL A CA 1
ATOM 3965 C C . VAL A 1 497 ? 5.059 -0.304 -24.573 1.00 96.25 497 VAL A C 1
ATOM 3967 O O . VAL A 1 497 ? 4.192 -0.036 -23.747 1.00 96.25 497 VAL A O 1
ATOM 3970 N N . HIS A 1 498 ? 6.189 0.399 -24.676 1.00 95.88 498 HIS A N 1
ATOM 3971 C CA . HIS A 1 498 ? 6.515 1.545 -23.827 1.00 95.88 498 HIS A CA 1
ATOM 3972 C C . HIS A 1 498 ? 5.493 2.686 -23.996 1.00 95.88 498 HIS A C 1
ATOM 3974 O O . HIS A 1 498 ? 4.997 3.224 -23.010 1.00 95.88 498 HIS A O 1
ATOM 3980 N N . THR A 1 499 ? 5.114 3.010 -25.234 1.00 95.69 499 THR A N 1
ATOM 3981 C CA . THR A 1 499 ? 4.121 4.055 -25.541 1.00 95.69 499 THR A CA 1
ATOM 3982 C C . THR A 1 499 ? 2.738 3.690 -25.002 1.00 95.69 499 THR A C 1
ATOM 3984 O O . THR A 1 499 ? 2.093 4.515 -24.361 1.00 95.69 499 THR A O 1
ATOM 3987 N N . LEU A 1 500 ? 2.292 2.446 -25.202 1.00 95.06 500 LEU A N 1
ATOM 3988 C CA . LEU A 1 500 ? 1.018 1.961 -24.664 1.00 95.06 500 LEU A CA 1
ATOM 3989 C C . LEU A 1 500 ? 1.009 1.975 -23.132 1.00 95.06 500 LEU A C 1
ATOM 3991 O O . LEU A 1 500 ? 0.003 2.346 -22.539 1.00 95.06 500 LEU A O 1
ATOM 3995 N N . ALA A 1 501 ? 2.125 1.621 -22.490 1.00 93.69 501 ALA A N 1
ATOM 3996 C CA . ALA A 1 501 ? 2.255 1.673 -21.036 1.00 93.69 501 ALA A CA 1
ATOM 3997 C C . ALA A 1 501 ? 2.140 3.105 -20.495 1.00 93.69 501 ALA A C 1
ATOM 3999 O O . ALA A 1 501 ? 1.462 3.346 -19.499 1.00 93.69 501 ALA A O 1
ATOM 4000 N N . LEU A 1 502 ? 2.785 4.057 -21.169 1.00 92.56 502 LEU A N 1
ATOM 4001 C CA . LEU A 1 502 ? 2.744 5.467 -20.802 1.00 92.56 502 LEU A CA 1
ATOM 4002 C C . LEU A 1 502 ? 1.335 6.051 -20.995 1.00 92.56 502 LEU A C 1
ATOM 4004 O O . LEU A 1 502 ? 0.831 6.714 -20.092 1.00 92.56 502 LEU A O 1
ATOM 4008 N N . ASN A 1 503 ? 0.663 5.726 -22.104 1.00 92.12 503 ASN A N 1
ATOM 4009 C CA . ASN A 1 503 ? -0.728 6.122 -22.349 1.00 92.12 503 ASN A CA 1
ATOM 4010 C C . ASN A 1 503 ? -1.697 5.520 -21.325 1.00 92.12 503 ASN A C 1
ATOM 4012 O O . ASN A 1 503 ? -2.475 6.258 -20.730 1.00 92.12 503 ASN A O 1
ATOM 4016 N N . ALA A 1 504 ? -1.601 4.215 -21.053 1.00 91.31 504 ALA A N 1
ATOM 4017 C CA . ALA A 1 504 ? -2.429 3.564 -20.040 1.00 91.31 504 ALA A CA 1
ATOM 4018 C C . ALA A 1 504 ? -2.246 4.221 -18.663 1.00 91.31 504 ALA A C 1
ATOM 4020 O O . ALA A 1 504 ? -3.219 4.453 -17.953 1.00 91.31 504 ALA A O 1
ATOM 4021 N N . ARG A 1 505 ? -1.012 4.597 -18.300 1.00 90.06 505 ARG A N 1
ATOM 4022 C CA . ARG A 1 505 ? -0.745 5.325 -17.053 1.00 90.06 505 ARG A CA 1
ATOM 4023 C C . ARG A 1 505 ? -1.408 6.707 -17.025 1.00 90.06 505 ARG A C 1
ATOM 4025 O O . ARG A 1 505 ? -1.932 7.086 -15.979 1.00 90.06 505 ARG A O 1
ATOM 4032 N N . MET A 1 506 ? -1.368 7.457 -18.128 1.00 87.81 506 MET A N 1
ATOM 4033 C CA . MET A 1 506 ? -2.042 8.761 -18.237 1.00 87.81 506 MET A CA 1
ATOM 4034 C C . MET A 1 506 ? -3.559 8.623 -18.048 1.00 87.81 506 MET A C 1
ATOM 4036 O O . MET A 1 506 ? -4.153 9.382 -17.283 1.00 87.81 506 MET A O 1
ATOM 4040 N N . GLU A 1 507 ? -4.162 7.606 -18.669 1.00 87.75 507 GLU A N 1
ATOM 4041 C CA . GLU A 1 507 ? -5.589 7.293 -18.526 1.00 87.75 507 GLU A CA 1
ATOM 4042 C C . GLU A 1 507 ? -5.957 6.908 -17.085 1.00 87.75 507 GLU A C 1
ATOM 4044 O O . GLU A 1 507 ? -6.870 7.506 -16.517 1.00 87.75 507 GLU A O 1
ATOM 4049 N N . ILE A 1 508 ? -5.212 5.986 -16.460 1.00 86.56 508 ILE A N 1
ATOM 4050 C CA . ILE A 1 508 ? -5.438 5.551 -15.066 1.00 86.56 508 ILE A CA 1
ATOM 4051 C C . ILE A 1 508 ? -5.328 6.734 -14.098 1.00 86.56 508 ILE A C 1
ATOM 4053 O O . ILE A 1 508 ? -6.167 6.903 -13.212 1.00 86.56 508 ILE A O 1
ATOM 4057 N N . SER A 1 509 ? -4.311 7.579 -14.295 1.00 79.81 509 SER A N 1
ATOM 4058 C CA . SER A 1 509 ? -4.070 8.762 -13.461 1.00 79.81 509 SER A CA 1
ATOM 4059 C C . SER A 1 509 ? -5.080 9.889 -13.713 1.00 79.81 509 SER A C 1
ATOM 4061 O O . SER A 1 509 ? -5.062 10.878 -12.987 1.00 79.81 509 SER A O 1
ATOM 4063 N N . GLY A 1 510 ? -5.920 9.790 -14.753 1.00 77.81 510 GLY A N 1
ATOM 4064 C CA . GLY A 1 510 ? -6.865 10.839 -15.148 1.00 77.81 510 GLY A CA 1
ATOM 4065 C C . GLY A 1 510 ? -6.198 12.132 -15.631 1.00 77.81 510 GLY A C 1
ATOM 4066 O O . GLY A 1 510 ? -6.827 13.189 -15.612 1.00 77.81 510 GLY A O 1
ATOM 4067 N N . ARG A 1 511 ? -4.924 12.075 -16.043 1.00 76.25 511 ARG A N 1
ATOM 4068 C CA . ARG A 1 511 ? -4.104 13.245 -16.392 1.00 76.25 511 ARG A CA 1
ATOM 4069 C C . ARG A 1 511 ? -3.573 13.126 -17.811 1.00 76.25 511 ARG A C 1
ATOM 4071 O O . ARG A 1 511 ? -2.982 12.119 -18.178 1.00 76.25 511 ARG A O 1
ATOM 4078 N N . LEU A 1 512 ? -3.699 14.204 -18.584 1.00 72.12 512 LEU A N 1
ATOM 4079 C CA . LEU A 1 512 ? -3.147 14.287 -19.944 1.00 72.12 512 LEU A CA 1
ATOM 4080 C C . LEU A 1 512 ? -1.622 14.474 -19.973 1.00 72.12 512 LEU A C 1
ATOM 4082 O O . LEU A 1 512 ? -1.008 14.340 -21.028 1.00 72.12 512 LEU A O 1
ATOM 4086 N N . ALA A 1 513 ? -1.006 14.823 -18.841 1.00 79.12 513 ALA A N 1
ATOM 4087 C CA . ALA A 1 513 ? 0.429 15.043 -18.775 1.00 79.12 513 ALA A CA 1
ATOM 4088 C C . ALA A 1 513 ? 1.184 13.729 -18.485 1.00 79.12 513 ALA A C 1
ATOM 4090 O O . ALA A 1 513 ? 0.870 13.042 -17.509 1.00 79.12 513 ALA A O 1
ATOM 4091 N N . PRO A 1 514 ? 2.224 13.398 -19.271 1.00 82.25 514 PRO A N 1
ATOM 4092 C CA . PRO A 1 514 ? 2.961 12.142 -19.129 1.00 82.25 514 PRO A CA 1
ATOM 4093 C C . PRO A 1 514 ? 3.926 12.127 -17.937 1.00 82.25 514 PRO A C 1
ATOM 4095 O O . PRO A 1 514 ? 4.360 11.056 -17.511 1.00 82.25 514 PRO A O 1
ATOM 4098 N N . VAL A 1 515 ? 4.272 13.303 -17.405 1.00 84.25 515 VAL A N 1
ATOM 4099 C CA . VAL A 1 515 ? 5.271 13.480 -16.350 1.00 84.25 515 VAL A CA 1
ATOM 4100 C C . VAL A 1 515 ? 4.626 14.152 -15.145 1.00 84.25 515 VAL A C 1
ATOM 4102 O O . VAL A 1 515 ? 4.162 15.281 -15.240 1.00 84.25 515 VAL A O 1
ATOM 4105 N N . THR A 1 516 ? 4.605 13.446 -14.016 1.00 81.62 516 THR A N 1
ATOM 4106 C CA . THR A 1 516 ? 4.001 13.874 -12.744 1.00 81.62 516 THR A CA 1
ATOM 4107 C C . THR A 1 516 ? 4.947 13.744 -11.539 1.00 81.62 516 THR A C 1
ATOM 4109 O O . THR A 1 516 ? 4.768 14.374 -10.506 1.00 81.62 516 THR A O 1
ATOM 4112 N N . SER A 1 517 ? 5.954 12.891 -11.635 1.00 85.25 517 SER A N 1
ATOM 4113 C CA . SER A 1 517 ? 6.927 12.618 -10.576 1.00 85.25 517 SER A CA 1
ATOM 4114 C C . SER A 1 517 ? 8.281 12.262 -11.179 1.00 85.25 517 SER A C 1
ATOM 4116 O O . SER A 1 517 ? 8.378 12.044 -12.394 1.00 85.25 517 SER A O 1
ATOM 4118 N N . LEU A 1 518 ? 9.317 12.165 -10.341 1.00 85.12 518 LEU A N 1
ATOM 4119 C CA . LEU A 1 518 ? 10.657 11.769 -10.781 1.00 85.12 518 LEU A CA 1
ATOM 4120 C C . LEU A 1 518 ? 10.625 10.400 -11.468 1.00 85.12 518 LEU A C 1
ATOM 4122 O O . LEU A 1 518 ? 11.254 10.228 -12.515 1.00 85.12 518 LEU A O 1
ATOM 4126 N N . TYR A 1 519 ? 9.830 9.466 -10.937 1.00 89.25 519 TYR A N 1
ATOM 4127 C CA . TYR A 1 519 ? 9.560 8.175 -11.568 1.00 89.25 519 TYR A CA 1
ATOM 4128 C C . TYR A 1 519 ? 9.094 8.319 -13.027 1.00 89.25 519 TYR A C 1
ATOM 4130 O O . TYR A 1 519 ? 9.712 7.785 -13.952 1.00 89.25 519 TYR A O 1
ATOM 4138 N N . SER A 1 520 ? 8.017 9.074 -13.257 1.00 88.88 520 SER A N 1
ATOM 4139 C CA . SER A 1 520 ? 7.454 9.246 -14.605 1.00 88.88 520 SER A CA 1
ATOM 4140 C C . SER A 1 520 ? 8.361 10.055 -15.542 1.00 88.88 520 SER A C 1
ATOM 4142 O O . SER A 1 520 ? 8.372 9.796 -16.745 1.00 88.88 520 SER A O 1
ATOM 4144 N N . SER A 1 521 ? 9.178 10.973 -15.003 1.00 91.06 521 SER A N 1
ATOM 4145 C CA . SER A 1 521 ? 10.201 11.692 -15.769 1.00 91.06 521 SER A CA 1
ATOM 4146 C C . SER A 1 521 ? 11.225 10.727 -16.356 1.00 91.06 521 SER A C 1
ATOM 4148 O O . SER A 1 521 ? 11.542 10.821 -17.540 1.00 91.06 521 SER A O 1
ATOM 4150 N N . ALA A 1 522 ? 11.717 9.769 -15.560 1.00 93.50 522 ALA A N 1
ATOM 4151 C CA . ALA A 1 522 ? 12.679 8.773 -16.028 1.00 93.50 522 ALA A CA 1
ATOM 4152 C C . ALA A 1 522 ? 12.103 7.927 -17.178 1.00 93.50 522 ALA A C 1
ATOM 4154 O O . ALA A 1 522 ? 12.765 7.745 -18.201 1.00 93.50 522 ALA A O 1
ATOM 4155 N N . ILE A 1 523 ? 10.845 7.492 -17.057 1.00 94.12 523 ILE A N 1
ATOM 4156 C CA . ILE A 1 523 ? 10.131 6.747 -18.108 1.00 94.12 523 ILE A CA 1
ATOM 4157 C C . ILE A 1 523 ? 10.020 7.580 -19.389 1.00 94.12 523 ILE A C 1
ATOM 4159 O O . ILE A 1 523 ? 10.405 7.124 -20.469 1.00 94.12 523 ILE A O 1
ATOM 4163 N N . PHE A 1 524 ? 9.546 8.823 -19.275 1.00 95.00 524 PHE A N 1
ATOM 4164 C CA . PHE A 1 524 ? 9.356 9.705 -20.425 1.00 95.00 524 PHE A CA 1
ATOM 4165 C C . PHE A 1 524 ? 10.678 10.056 -21.123 1.00 95.00 524 PHE A C 1
ATOM 4167 O O . PHE A 1 524 ? 10.741 10.056 -22.354 1.00 95.00 524 PHE A O 1
ATOM 4174 N N . ILE A 1 525 ? 11.758 10.288 -20.366 1.00 95.69 525 ILE A N 1
ATOM 4175 C CA . ILE A 1 525 ? 13.097 10.517 -20.929 1.00 95.69 525 ILE A CA 1
ATOM 4176 C C . ILE A 1 525 ? 13.542 9.309 -21.758 1.00 95.69 525 ILE A C 1
ATOM 4178 O O . ILE A 1 525 ? 13.981 9.477 -22.897 1.00 95.69 525 ILE A O 1
ATOM 4182 N N . GLY A 1 526 ? 13.390 8.093 -21.225 1.00 95.38 526 GLY A N 1
ATOM 4183 C CA . GLY A 1 526 ? 13.689 6.861 -21.954 1.00 95.38 526 GLY A CA 1
ATOM 4184 C C . GLY A 1 526 ? 12.917 6.752 -23.266 1.00 95.38 526 GLY A C 1
ATOM 4185 O O . GLY A 1 526 ? 13.504 6.498 -24.319 1.00 95.38 526 GLY A O 1
ATOM 4186 N N . TRP A 1 527 ? 11.608 7.003 -23.215 1.00 97.00 527 TRP A N 1
ATOM 4187 C CA . TRP A 1 527 ? 10.733 7.011 -24.387 1.00 97.00 527 TRP A CA 1
ATOM 4188 C C . TRP A 1 527 ? 11.183 8.024 -25.455 1.00 97.00 527 TRP A C 1
ATOM 4190 O O . TRP A 1 527 ? 11.337 7.660 -26.626 1.00 97.00 527 TRP A O 1
ATOM 4200 N N . ALA A 1 528 ? 11.477 9.267 -25.060 1.00 96.38 528 ALA A N 1
ATOM 4201 C CA . ALA A 1 528 ? 11.908 10.325 -25.975 1.00 96.38 528 ALA A CA 1
ATOM 4202 C C . ALA A 1 528 ? 13.264 10.009 -26.634 1.00 96.38 528 ALA A C 1
ATOM 4204 O O . ALA A 1 528 ? 13.462 10.255 -27.827 1.00 96.38 528 ALA A O 1
ATOM 4205 N N . VAL A 1 529 ? 14.193 9.407 -25.885 1.00 96.44 529 VAL A N 1
ATOM 4206 C CA . VAL A 1 529 ? 15.508 9.001 -26.404 1.00 96.44 529 VAL A CA 1
ATOM 4207 C C . VAL A 1 529 ? 15.383 7.860 -27.409 1.00 96.44 529 VAL A C 1
ATOM 4209 O O . VAL A 1 529 ? 16.056 7.885 -28.441 1.00 96.44 529 VAL A O 1
ATOM 4212 N N . VAL A 1 530 ? 14.511 6.879 -27.158 1.00 96.50 530 VAL A N 1
ATOM 4213 C CA . VAL A 1 530 ? 14.238 5.790 -28.112 1.00 96.50 530 VAL A CA 1
ATOM 4214 C C . VAL A 1 530 ? 13.644 6.352 -29.406 1.00 96.50 530 VAL A C 1
ATOM 4216 O O . VAL A 1 530 ? 14.090 5.979 -30.492 1.00 96.50 530 VAL A O 1
ATOM 4219 N N . LEU A 1 531 ? 12.713 7.308 -29.307 1.00 95.88 531 LEU A N 1
ATOM 4220 C CA . LEU A 1 531 ? 12.136 7.987 -30.468 1.00 95.88 531 LEU A CA 1
ATOM 4221 C C . LEU A 1 531 ? 13.206 8.707 -31.305 1.00 95.88 531 LEU A C 1
ATOM 4223 O O . LEU A 1 531 ? 13.301 8.495 -32.516 1.00 95.88 531 LEU A O 1
ATOM 4227 N N . ALA A 1 532 ? 14.061 9.508 -30.663 1.00 94.19 532 ALA A N 1
ATOM 4228 C CA . ALA A 1 532 ? 15.176 10.179 -31.332 1.00 94.19 532 ALA A CA 1
ATOM 4229 C C . ALA A 1 532 ? 16.182 9.178 -31.933 1.00 94.19 532 ALA A C 1
ATOM 4231 O O . ALA A 1 532 ? 16.738 9.400 -33.012 1.00 94.19 532 ALA A O 1
ATOM 4232 N N . SER A 1 533 ? 16.375 8.035 -31.278 1.00 93.81 533 SER A N 1
ATOM 4233 C CA . SER A 1 533 ? 17.276 6.978 -31.735 1.00 93.81 533 SER A CA 1
ATOM 4234 C C . SER A 1 533 ? 16.795 6.282 -33.011 1.00 93.81 533 SER A C 1
ATOM 4236 O O . SER A 1 533 ? 17.633 5.878 -33.819 1.00 93.81 533 SER A O 1
ATOM 4238 N N . PHE A 1 534 ? 15.482 6.213 -33.271 1.00 94.50 534 PHE A N 1
ATOM 4239 C CA . PHE A 1 534 ? 14.980 5.786 -34.584 1.00 94.50 534 PHE A CA 1
ATOM 4240 C C . PHE A 1 534 ? 15.424 6.741 -35.691 1.00 94.50 534 PHE A C 1
ATOM 4242 O O . PHE A 1 534 ? 15.888 6.286 -36.735 1.00 94.50 534 PHE A O 1
ATOM 4249 N N . VAL A 1 535 ? 15.346 8.056 -35.463 1.00 91.38 535 VAL A N 1
ATOM 4250 C CA . VAL A 1 535 ? 15.808 9.061 -36.437 1.00 91.38 535 VAL A CA 1
ATOM 4251 C C . VAL A 1 535 ? 17.306 8.897 -36.696 1.00 91.38 535 VAL A C 1
ATOM 4253 O O . VAL A 1 535 ? 17.737 8.860 -37.851 1.00 91.38 535 VAL A O 1
ATOM 4256 N N . ILE A 1 536 ? 18.095 8.708 -35.634 1.00 88.75 536 ILE A N 1
ATOM 4257 C CA . ILE A 1 536 ? 19.532 8.427 -35.744 1.00 88.75 536 ILE A CA 1
ATOM 4258 C C . ILE A 1 536 ? 19.772 7.148 -36.548 1.00 88.75 536 ILE A C 1
ATOM 4260 O O . ILE A 1 536 ? 20.621 7.151 -37.434 1.00 88.75 536 ILE A O 1
ATOM 4264 N N . GLU A 1 537 ? 19.028 6.065 -36.312 1.00 90.31 537 GLU A N 1
ATOM 4265 C CA . GLU A 1 537 ? 19.212 4.821 -37.064 1.00 90.31 537 GLU A CA 1
ATOM 4266 C C . GLU A 1 537 ? 18.851 4.975 -38.548 1.00 90.31 537 GLU A C 1
ATOM 4268 O O . GLU A 1 537 ? 19.564 4.457 -39.412 1.00 90.31 537 GLU A O 1
ATOM 4273 N N . LEU A 1 538 ? 17.791 5.722 -38.866 1.00 86.19 538 LEU A N 1
ATOM 4274 C CA . LEU A 1 538 ? 17.371 5.987 -40.245 1.00 86.19 538 LEU A CA 1
ATOM 4275 C C . LEU A 1 538 ? 18.403 6.817 -41.018 1.00 86.19 538 LEU A C 1
ATOM 4277 O O . LEU A 1 538 ? 18.594 6.598 -42.219 1.00 86.19 538 LEU A O 1
ATOM 4281 N N . VAL A 1 539 ? 19.105 7.724 -40.335 1.00 82.12 539 VAL A N 1
ATOM 4282 C CA . VAL A 1 539 ? 20.203 8.501 -40.915 1.00 82.12 539 VAL A CA 1
ATOM 4283 C C . VAL A 1 539 ? 21.467 7.646 -40.987 1.00 82.12 539 VAL A C 1
ATOM 4285 O O . VAL A 1 539 ? 22.021 7.451 -42.072 1.00 82.12 539 VAL A O 1
ATOM 4288 N N . VAL A 1 540 ? 21.932 7.114 -39.853 1.00 77.88 540 VAL A N 1
ATOM 4289 C CA . VAL A 1 540 ? 23.237 6.456 -39.697 1.00 77.88 540 VAL A CA 1
ATOM 4290 C C . VAL A 1 540 ? 23.305 5.113 -40.413 1.00 77.88 540 VAL A C 1
ATOM 4292 O O . VAL A 1 540 ? 24.316 4.845 -41.066 1.00 77.88 540 VAL A O 1
ATOM 4295 N N . LYS A 1 541 ? 22.226 4.324 -40.353 1.00 82.88 541 LYS A N 1
ATOM 4296 C CA . LYS A 1 541 ? 22.060 2.996 -40.969 1.00 82.88 541 LYS A CA 1
ATOM 4297 C C . LYS A 1 541 ? 23.162 1.992 -40.605 1.00 82.88 541 LYS A C 1
ATOM 4299 O O . LYS A 1 541 ? 23.558 1.180 -41.441 1.00 82.88 541 LYS A O 1
ATOM 4304 N N . ARG A 1 542 ? 23.679 2.054 -39.372 1.00 76.38 542 ARG A N 1
ATOM 4305 C CA . ARG A 1 542 ? 24.771 1.184 -38.879 1.00 76.38 542 ARG A CA 1
ATOM 4306 C C . ARG A 1 542 ? 24.481 0.510 -37.535 1.00 76.38 542 ARG A C 1
ATOM 4308 O O . ARG A 1 542 ? 25.396 -0.046 -36.946 1.00 76.38 542 ARG A O 1
ATOM 4315 N N . GLY A 1 543 ? 23.251 0.559 -37.028 1.00 80.50 543 GLY A N 1
ATOM 4316 C CA . GLY A 1 543 ? 22.892 -0.017 -35.727 1.00 80.50 543 GLY A CA 1
ATOM 4317 C C . GLY A 1 543 ? 23.251 0.860 -34.523 1.00 80.50 543 GLY A C 1
ATOM 4318 O O . GLY A 1 543 ? 22.936 0.493 -33.396 1.00 80.50 543 GLY A O 1
ATOM 4319 N N . VAL A 1 544 ? 23.874 2.027 -34.741 1.00 84.00 544 VAL A N 1
ATOM 4320 C CA . VAL A 1 544 ? 24.226 2.981 -33.673 1.00 84.00 544 VAL A CA 1
ATOM 4321 C C . VAL A 1 544 ? 22.969 3.563 -33.021 1.00 84.00 544 VAL A C 1
ATOM 4323 O O . VAL A 1 544 ? 22.942 3.740 -31.809 1.00 84.00 544 VAL A O 1
ATOM 4326 N N . GLY A 1 545 ? 21.906 3.814 -33.791 1.00 88.19 545 GLY A N 1
ATOM 4327 C CA . GLY A 1 545 ? 20.643 4.260 -33.206 1.00 88.19 545 GLY A CA 1
ATOM 4328 C C . GLY A 1 545 ? 19.987 3.145 -32.392 1.00 88.19 545 GLY A C 1
ATOM 4329 O O . GLY A 1 545 ? 19.550 3.385 -31.274 1.00 88.19 545 GLY A O 1
ATOM 4330 N N . ASN A 1 546 ? 20.011 1.904 -32.889 1.00 91.81 546 ASN A N 1
ATOM 4331 C CA . ASN A 1 546 ? 19.438 0.760 -32.170 1.00 91.81 546 ASN A CA 1
ATOM 4332 C C . ASN A 1 546 ? 20.095 0.527 -30.801 1.00 91.81 546 ASN A C 1
ATOM 4334 O O . ASN A 1 546 ? 19.395 0.356 -29.804 1.00 91.81 546 ASN A O 1
ATOM 4338 N N . ILE A 1 547 ? 21.431 0.546 -30.735 1.00 91.75 547 ILE A N 1
ATOM 4339 C CA . ILE A 1 547 ? 22.148 0.331 -29.472 1.00 91.75 547 ILE A CA 1
ATOM 4340 C C . ILE A 1 547 ? 21.955 1.492 -28.493 1.00 91.75 547 ILE A C 1
ATOM 4342 O O . ILE A 1 547 ? 21.736 1.241 -27.309 1.00 91.75 547 ILE A O 1
ATOM 4346 N N . LEU A 1 548 ? 21.987 2.744 -28.968 1.00 92.06 548 LEU A N 1
ATOM 4347 C CA . LEU A 1 548 ? 21.758 3.920 -28.124 1.00 92.06 548 LEU A CA 1
ATOM 4348 C C . LEU A 1 548 ? 20.337 3.913 -27.562 1.00 92.06 548 LEU A C 1
ATOM 4350 O O . LEU A 1 548 ? 20.164 3.998 -26.349 1.00 92.06 548 LEU A O 1
ATOM 4354 N N . GLY A 1 549 ? 19.335 3.726 -28.423 1.00 94.38 549 GLY A N 1
ATOM 4355 C CA . GLY A 1 549 ? 17.930 3.692 -28.030 1.00 94.38 549 GLY A CA 1
ATOM 4356 C C . GLY A 1 549 ? 17.643 2.590 -27.017 1.00 94.38 549 GLY A C 1
ATOM 4357 O O . GLY A 1 549 ? 17.081 2.864 -25.960 1.00 94.38 549 GLY A O 1
ATOM 4358 N N . ALA A 1 550 ? 18.085 1.360 -27.287 1.00 95.81 550 ALA A N 1
ATOM 4359 C CA . ALA A 1 550 ? 17.849 0.243 -26.380 1.00 95.81 550 ALA A CA 1
ATOM 4360 C C . ALA A 1 550 ? 18.609 0.375 -25.050 1.00 95.81 550 ALA A C 1
ATOM 4362 O O . ALA A 1 550 ? 18.035 0.096 -24.000 1.00 95.81 550 ALA A O 1
ATOM 4363 N N . SER A 1 551 ? 19.863 0.843 -25.066 1.00 95.06 551 SER A N 1
ATOM 4364 C CA . SER A 1 551 ? 20.661 1.002 -23.839 1.00 95.06 551 SER A CA 1
ATOM 4365 C C . SER A 1 551 ? 20.119 2.125 -22.958 1.00 95.06 551 SER A C 1
ATOM 4367 O O . SER A 1 551 ? 19.903 1.923 -21.765 1.00 95.06 551 SER A O 1
ATOM 4369 N N . CYS A 1 552 ? 19.841 3.296 -23.539 1.00 95.62 552 CYS A N 1
ATOM 4370 C CA . CYS A 1 552 ? 19.271 4.430 -22.816 1.00 95.62 552 CYS A CA 1
ATOM 4371 C C . CYS A 1 552 ? 17.839 4.145 -22.340 1.00 95.62 552 CYS A C 1
ATOM 4373 O O . CYS A 1 552 ? 17.503 4.471 -21.201 1.00 95.62 552 CYS A O 1
ATOM 4375 N N . GLY A 1 553 ? 17.010 3.509 -23.174 1.00 95.38 553 GLY A N 1
ATOM 4376 C CA . GLY A 1 553 ? 15.647 3.107 -22.818 1.00 95.38 553 GLY A CA 1
ATOM 4377 C C . GLY A 1 553 ? 15.615 2.082 -21.682 1.00 95.38 553 GLY A C 1
ATOM 4378 O O . GLY A 1 553 ? 14.862 2.247 -20.729 1.00 95.38 553 GLY A O 1
ATOM 4379 N N . ALA A 1 554 ? 16.480 1.064 -21.716 1.00 96.00 554 ALA A N 1
ATOM 4380 C CA . ALA A 1 554 ? 16.593 0.103 -20.619 1.00 96.00 554 ALA A CA 1
ATOM 4381 C C . ALA A 1 554 ? 17.126 0.756 -19.331 1.00 96.00 554 ALA A C 1
ATOM 4383 O O . ALA A 1 554 ? 16.551 0.555 -18.264 1.00 96.00 554 ALA A O 1
ATOM 4384 N N . ALA A 1 555 ? 18.189 1.564 -19.421 1.00 95.56 555 ALA A N 1
ATOM 4385 C CA . ALA A 1 555 ? 18.803 2.207 -18.257 1.00 95.56 555 ALA A CA 1
ATOM 4386 C C . ALA A 1 555 ? 17.833 3.147 -17.525 1.00 95.56 555 ALA A C 1
ATOM 4388 O O . ALA A 1 555 ? 17.747 3.122 -16.302 1.00 95.56 555 ALA A O 1
ATOM 4389 N N . THR A 1 556 ? 17.067 3.946 -18.267 1.00 95.25 556 THR A N 1
ATOM 4390 C CA . THR A 1 556 ? 16.079 4.877 -17.693 1.00 95.25 556 THR A CA 1
ATOM 4391 C C . THR A 1 556 ? 14.894 4.160 -17.050 1.00 95.25 556 THR A C 1
ATOM 4393 O O . THR A 1 556 ? 14.462 4.569 -15.976 1.00 95.25 556 THR A O 1
ATOM 4396 N N . LEU A 1 557 ? 14.417 3.049 -17.625 1.00 94.50 557 LEU A N 1
ATOM 4397 C CA . LEU A 1 557 ? 13.392 2.213 -16.988 1.00 94.50 557 LEU A CA 1
ATOM 4398 C C . LEU A 1 557 ? 13.905 1.526 -15.711 1.00 94.50 557 LEU A C 1
ATOM 4400 O O . LEU A 1 557 ? 13.153 1.378 -14.750 1.00 94.50 557 LEU A O 1
ATOM 4404 N N . VAL A 1 558 ? 15.188 1.154 -15.660 1.00 93.75 558 VAL A N 1
ATOM 4405 C CA . VAL A 1 558 ? 15.825 0.653 -14.430 1.00 93.75 558 VAL A CA 1
ATOM 4406 C C . VAL A 1 558 ? 15.928 1.757 -13.373 1.00 93.75 558 VAL A C 1
ATOM 4408 O O . VAL A 1 558 ? 15.614 1.515 -12.212 1.00 93.75 558 VAL A O 1
ATOM 4411 N N . ILE A 1 559 ? 16.301 2.981 -13.757 1.00 92.81 559 ILE A N 1
ATOM 4412 C CA . ILE A 1 559 ? 16.296 4.139 -12.846 1.00 92.81 559 ILE A CA 1
ATOM 4413 C C . ILE A 1 559 ? 14.881 4.399 -12.316 1.00 92.81 559 ILE A C 1
ATOM 4415 O O . ILE A 1 559 ? 14.709 4.588 -11.115 1.00 92.81 559 ILE A O 1
ATOM 4419 N N . ALA A 1 560 ? 13.862 4.340 -13.179 1.00 91.12 560 ALA A N 1
ATOM 4420 C CA . ALA A 1 560 ? 12.469 4.462 -12.762 1.00 91.12 560 ALA A CA 1
ATOM 4421 C C . ALA A 1 560 ? 12.100 3.389 -11.724 1.00 91.12 560 ALA A C 1
ATOM 4423 O O . ALA A 1 560 ? 11.464 3.699 -10.726 1.00 91.12 560 ALA A O 1
ATOM 4424 N N . HIS A 1 561 ? 12.549 2.141 -11.885 1.00 88.88 561 HIS A N 1
ATOM 4425 C CA . HIS A 1 561 ? 12.307 1.105 -10.879 1.00 88.88 561 HIS A CA 1
ATOM 4426 C C . HIS A 1 561 ? 12.878 1.466 -9.497 1.00 88.88 561 HIS A C 1
ATOM 4428 O O . HIS A 1 561 ? 12.195 1.258 -8.498 1.00 88.88 561 HIS A O 1
ATOM 4434 N N . PHE A 1 562 ? 14.080 2.046 -9.430 1.00 86.81 562 PHE A N 1
ATOM 4435 C CA . PHE A 1 562 ? 14.648 2.500 -8.157 1.00 86.81 562 PHE A CA 1
ATOM 4436 C C . PHE A 1 562 ? 13.885 3.690 -7.565 1.00 86.81 562 PHE A C 1
ATOM 4438 O O . PHE A 1 562 ? 13.605 3.688 -6.374 1.00 86.81 562 PHE A O 1
ATOM 4445 N N . LEU A 1 563 ? 13.457 4.647 -8.391 1.00 87.75 563 LEU A N 1
ATOM 4446 C CA . LEU A 1 563 ? 12.628 5.771 -7.934 1.00 87.75 563 LEU A CA 1
ATOM 4447 C C . LEU A 1 563 ? 11.253 5.318 -7.414 1.00 87.75 563 LEU A C 1
ATOM 4449 O O . LEU A 1 563 ? 10.708 5.922 -6.495 1.00 87.75 563 LEU A O 1
ATOM 4453 N N . ALA A 1 564 ? 10.700 4.231 -7.960 1.00 84.56 564 ALA A N 1
ATOM 4454 C CA . ALA A 1 564 ? 9.451 3.653 -7.466 1.00 84.56 564 ALA A CA 1
ATOM 4455 C C . ALA A 1 564 ? 9.573 3.094 -6.039 1.00 84.56 564 ALA A C 1
ATOM 4457 O O . ALA A 1 564 ? 8.582 3.090 -5.313 1.00 84.56 564 ALA A O 1
ATOM 4458 N N . ILE A 1 565 ? 10.764 2.633 -5.632 1.00 81.19 565 ILE A N 1
ATOM 4459 C CA . ILE A 1 565 ? 11.017 2.148 -4.265 1.00 81.19 565 ILE A CA 1
ATOM 4460 C C . ILE A 1 565 ? 10.876 3.298 -3.262 1.00 81.19 565 ILE A C 1
ATOM 4462 O O . ILE A 1 565 ? 10.246 3.120 -2.220 1.00 81.19 565 ILE A O 1
ATOM 4466 N N . ASP A 1 566 ? 11.396 4.477 -3.609 1.00 75.94 566 ASP A N 1
ATOM 4467 C CA . ASP A 1 566 ? 11.334 5.666 -2.757 1.00 75.94 566 ASP A CA 1
ATOM 4468 C C . ASP A 1 566 ? 9.918 6.279 -2.719 1.00 75.94 566 ASP A C 1
ATOM 4470 O O . ASP A 1 566 ? 9.423 6.654 -1.653 1.00 75.94 566 ASP A O 1
ATOM 4474 N N . GLU A 1 567 ? 9.237 6.369 -3.872 1.00 76.12 567 GLU A N 1
ATOM 4475 C CA . GLU A 1 567 ? 7.901 6.985 -3.985 1.00 76.12 567 GLU A CA 1
ATOM 4476 C C . GLU A 1 567 ? 6.762 6.087 -3.435 1.00 76.12 567 GLU A C 1
ATOM 4478 O O . GLU A 1 567 ? 5.773 6.593 -2.875 1.00 76.12 567 GLU A O 1
ATOM 4483 N N . GLY A 1 568 ? 6.884 4.759 -3.570 1.00 76.25 568 GLY A N 1
ATOM 4484 C CA . GLY A 1 568 ? 5.844 3.776 -3.248 1.00 76.25 568 GLY A CA 1
ATOM 4485 C C . GLY A 1 568 ? 4.696 3.780 -4.269 1.00 76.25 568 GLY A C 1
ATOM 4486 O O . GLY A 1 568 ? 4.691 2.971 -5.196 1.00 76.25 568 GLY A O 1
ATOM 4487 N N . ASP A 1 569 ? 3.719 4.686 -4.103 1.00 73.31 569 ASP A N 1
ATOM 4488 C CA . ASP A 1 569 ? 2.675 4.933 -5.119 1.00 73.31 569 ASP A CA 1
ATOM 4489 C C . ASP A 1 569 ? 3.241 5.797 -6.240 1.00 73.31 569 ASP A C 1
ATOM 4491 O O . ASP A 1 569 ? 3.454 7.000 -6.068 1.00 73.31 569 ASP A O 1
ATOM 4495 N N . THR A 1 570 ? 3.434 5.190 -7.404 1.00 76.69 570 THR A N 1
ATOM 4496 C CA . THR A 1 570 ? 3.953 5.888 -8.583 1.00 76.69 570 THR A CA 1
ATOM 4497 C C . THR A 1 570 ? 2.899 6.726 -9.308 1.00 76.69 570 THR A C 1
ATOM 4499 O O . THR A 1 570 ? 3.249 7.431 -10.253 1.00 76.69 570 THR A O 1
ATOM 4502 N N . MET A 1 571 ? 1.620 6.668 -8.914 1.00 74.50 571 MET A N 1
ATOM 4503 C CA . MET A 1 571 ? 0.507 7.418 -9.521 1.00 74.50 571 MET A CA 1
ATOM 4504 C C . MET A 1 571 ? -0.218 8.310 -8.496 1.00 74.50 571 MET A C 1
ATOM 4506 O O . MET A 1 571 ? -1.403 8.604 -8.638 1.00 74.50 571 MET A O 1
ATOM 4510 N N . GLY A 1 572 ? 0.496 8.756 -7.458 1.00 63.25 572 GLY A N 1
ATOM 4511 C CA . GLY A 1 572 ? -0.058 9.608 -6.406 1.00 63.25 572 GLY A CA 1
ATOM 4512 C C . GLY A 1 572 ? -0.627 10.949 -6.897 1.00 63.25 572 GLY A C 1
ATOM 4513 O O . GLY A 1 572 ? -0.250 11.498 -7.943 1.00 63.25 572 GLY A O 1
ATOM 4514 N N . VAL A 1 573 ? -1.543 11.503 -6.100 1.00 63.34 573 VAL A N 1
ATOM 4515 C CA . VAL A 1 573 ? -2.124 12.831 -6.334 1.00 63.34 573 VAL A CA 1
ATOM 4516 C C . VAL A 1 573 ? -1.067 13.907 -6.047 1.00 63.34 573 VAL A C 1
ATOM 4518 O O . VAL A 1 573 ? -0.175 13.725 -5.219 1.00 63.34 573 VAL A O 1
ATOM 4521 N N . MET A 1 574 ? -1.120 15.010 -6.792 1.00 60.53 574 MET A N 1
ATOM 4522 C CA . MET A 1 574 ? -0.131 16.088 -6.706 1.00 60.53 574 MET A CA 1
ATOM 4523 C C . MET A 1 574 ? -0.593 17.121 -5.691 1.00 60.53 574 MET A C 1
ATOM 4525 O O . MET A 1 574 ? -1.778 17.194 -5.372 1.00 60.53 574 MET A O 1
ATOM 4529 N N . GLN A 1 575 ? 0.331 17.960 -5.222 1.00 58.16 575 GLN A N 1
ATOM 4530 C CA . GLN A 1 575 ? -0.059 19.163 -4.493 1.00 58.16 575 GLN A CA 1
ATOM 4531 C C . GLN A 1 575 ? -0.981 20.010 -5.373 1.00 58.16 575 GLN A C 1
ATOM 4533 O O . GLN A 1 575 ? -0.693 20.189 -6.554 1.00 58.16 575 GLN A O 1
ATOM 4538 N N . ALA A 1 576 ? -2.064 20.542 -4.803 1.00 55.16 576 ALA A N 1
ATOM 4539 C CA . ALA A 1 576 ? -3.129 21.204 -5.561 1.00 55.16 576 ALA A CA 1
ATOM 4540 C C . ALA A 1 576 ? -2.627 22.363 -6.446 1.00 55.16 576 ALA A C 1
ATOM 4542 O O . ALA A 1 576 ? -3.113 22.546 -7.554 1.00 55.16 576 ALA A O 1
ATOM 4543 N N . VAL A 1 577 ? -1.604 23.100 -5.994 1.00 58.56 577 VAL A N 1
ATOM 4544 C CA . VAL A 1 577 ? -0.965 24.184 -6.768 1.00 58.56 577 VAL A CA 1
ATOM 4545 C C . VAL A 1 577 ? -0.215 23.648 -7.997 1.00 58.56 577 VAL A C 1
ATOM 4547 O O . VAL A 1 577 ? -0.157 24.298 -9.038 1.00 58.56 577 VAL A O 1
ATOM 4550 N N . LEU A 1 578 ? 0.331 22.433 -7.899 1.00 65.81 578 LEU A N 1
ATOM 4551 C CA . LEU A 1 578 ? 1.049 21.771 -8.987 1.00 65.81 578 LEU A CA 1
ATOM 4552 C C . LEU A 1 578 ? 0.113 21.020 -9.950 1.00 65.81 578 LEU A C 1
ATOM 4554 O O . LEU A 1 578 ? 0.542 20.650 -11.042 1.00 65.81 578 LEU A O 1
ATOM 4558 N N . ASP A 1 579 ? -1.153 20.806 -9.580 1.00 61.16 579 ASP A N 1
ATOM 4559 C CA . ASP A 1 579 ? -2.123 20.018 -10.353 1.00 61.16 579 ASP A CA 1
ATOM 4560 C C . ASP A 1 579 ? -2.822 20.851 -11.444 1.00 61.16 579 ASP A C 1
ATOM 4562 O O . ASP A 1 579 ? -4.044 20.861 -11.592 1.00 61.16 579 ASP A O 1
ATOM 4566 N N . THR A 1 580 ? -2.033 21.588 -12.230 1.00 75.00 580 THR A N 1
ATOM 4567 C CA . THR A 1 580 ? -2.525 22.320 -13.402 1.00 75.00 580 THR A CA 1
ATOM 4568 C C . THR A 1 580 ? -2.147 21.564 -14.673 1.00 75.00 580 THR A C 1
ATOM 4570 O O . THR A 1 580 ? -0.982 21.460 -15.059 1.00 75.00 580 THR A O 1
ATOM 4573 N N . THR A 1 581 ? -3.154 21.030 -15.373 1.00 76.25 581 THR A N 1
ATOM 4574 C CA . THR A 1 581 ? -2.924 20.214 -16.584 1.00 76.25 581 THR A CA 1
ATOM 4575 C C . THR A 1 581 ? -2.170 20.995 -17.665 1.00 76.25 581 THR A C 1
ATOM 4577 O O . THR A 1 581 ? -1.344 20.424 -18.373 1.00 76.25 581 THR A O 1
ATOM 4580 N N . PHE A 1 582 ? -2.410 22.307 -17.771 1.00 85.38 582 PHE A N 1
ATOM 4581 C CA . PHE A 1 582 ? -1.752 23.166 -18.754 1.00 85.38 582 PHE A CA 1
ATOM 4582 C C . PHE A 1 582 ? -0.234 23.243 -18.547 1.00 85.38 582 PHE A C 1
ATOM 4584 O O . PHE A 1 582 ? 0.521 22.924 -19.468 1.00 85.38 582 PHE A O 1
ATOM 4591 N N . TRP A 1 583 ? 0.228 23.626 -17.352 1.00 85.94 583 TRP A N 1
ATOM 4592 C CA . TRP A 1 583 ? 1.658 23.773 -17.075 1.00 85.94 583 TRP A CA 1
ATOM 4593 C C . TRP A 1 583 ? 2.369 22.425 -17.067 1.00 85.94 583 TRP A C 1
ATOM 4595 O O . TRP A 1 583 ? 3.459 22.294 -17.627 1.00 85.94 583 TRP A O 1
ATOM 4605 N N . LEU A 1 584 ? 1.719 21.389 -16.540 1.00 83.69 584 LEU A N 1
ATOM 4606 C CA . LEU A 1 584 ? 2.287 20.049 -16.529 1.00 83.69 584 LEU A CA 1
ATOM 4607 C C . LEU A 1 584 ? 2.461 19.478 -17.949 1.00 83.69 584 LEU A C 1
ATOM 4609 O O . LEU A 1 584 ? 3.482 18.864 -18.253 1.00 83.69 584 LEU A O 1
ATOM 4613 N N . ALA A 1 585 ? 1.514 19.733 -18.856 1.00 83.75 585 ALA A N 1
ATOM 4614 C CA . ALA A 1 585 ? 1.607 19.287 -20.246 1.00 83.75 585 ALA A CA 1
ATOM 4615 C C . ALA A 1 585 ? 2.546 20.145 -21.114 1.00 83.75 585 ALA A C 1
ATOM 4617 O O . ALA A 1 585 ? 3.057 19.654 -22.119 1.00 83.75 585 ALA A O 1
ATOM 4618 N N . THR A 1 586 ? 2.782 21.412 -20.760 1.00 88.56 586 THR A N 1
ATOM 4619 C CA . THR A 1 586 ? 3.600 22.338 -21.564 1.00 88.56 586 THR A CA 1
ATOM 4620 C C . THR A 1 586 ? 5.001 22.518 -20.989 1.00 88.56 586 THR A C 1
ATOM 4622 O O . THR A 1 586 ? 5.974 22.089 -21.609 1.00 88.56 586 THR A O 1
ATOM 4625 N N . HIS A 1 587 ? 5.122 23.112 -19.801 1.00 91.00 587 HIS A N 1
ATOM 4626 C CA . HIS A 1 587 ? 6.398 23.384 -19.144 1.00 91.00 587 HIS A CA 1
ATOM 4627 C C . HIS A 1 587 ? 7.165 22.092 -18.849 1.00 91.00 587 HIS A C 1
ATOM 4629 O O . HIS A 1 587 ? 8.293 21.933 -19.324 1.00 91.00 587 HIS A O 1
ATOM 4635 N N . VAL A 1 588 ? 6.553 21.162 -18.106 1.00 90.06 588 VAL A N 1
ATOM 4636 C CA . VAL A 1 588 ? 7.260 19.965 -17.622 1.00 90.06 588 VAL A CA 1
ATOM 4637 C C . VAL A 1 588 ? 7.644 19.040 -18.778 1.00 90.06 588 VAL A C 1
ATOM 4639 O O . VAL A 1 588 ? 8.758 18.519 -18.810 1.00 90.06 588 VAL A O 1
ATOM 4642 N N . VAL A 1 589 ? 6.789 18.896 -19.791 1.00 91.56 589 VAL A N 1
ATOM 4643 C CA . VAL A 1 589 ? 7.142 18.149 -21.010 1.00 91.56 589 VAL A CA 1
ATOM 4644 C C . VAL A 1 589 ? 8.289 18.830 -21.764 1.00 91.56 589 VAL A C 1
ATOM 4646 O O . VAL A 1 589 ? 9.247 18.157 -22.145 1.00 91.56 589 VAL A O 1
ATOM 4649 N N . CYS A 1 590 ? 8.240 20.155 -21.941 1.00 93.81 590 CYS A N 1
ATOM 4650 C CA . CYS A 1 590 ? 9.272 20.921 -22.643 1.00 93.81 590 CYS A CA 1
ATOM 4651 C C . CYS A 1 590 ? 10.650 20.783 -21.975 1.00 93.81 590 CYS A C 1
ATOM 4653 O O . CYS A 1 590 ? 11.619 20.400 -22.634 1.00 93.81 590 CYS A O 1
ATOM 4655 N N . ILE A 1 591 ? 10.735 21.006 -20.659 1.00 94.12 591 ILE A N 1
ATOM 4656 C CA . ILE A 1 591 ? 12.004 20.887 -19.927 1.00 94.12 591 ILE A CA 1
ATOM 4657 C C . ILE A 1 591 ? 12.519 19.438 -19.923 1.00 94.12 591 ILE A C 1
ATOM 4659 O O . ILE A 1 591 ? 13.712 19.200 -20.122 1.00 94.12 591 ILE A O 1
ATOM 4663 N N . THR A 1 592 ? 11.622 18.451 -19.814 1.00 93.50 592 THR A N 1
ATOM 4664 C CA . THR A 1 592 ? 12.001 17.030 -19.811 1.00 93.50 592 THR A CA 1
ATOM 4665 C C . THR A 1 592 ? 12.497 16.561 -21.184 1.00 93.50 592 THR A C 1
ATOM 4667 O O . THR A 1 592 ? 13.417 15.745 -21.251 1.00 93.50 592 THR A O 1
ATOM 4670 N N . LEU A 1 593 ? 11.982 17.113 -22.291 1.00 95.06 593 LEU A N 1
ATOM 4671 C CA . LEU A 1 593 ? 12.554 16.895 -23.630 1.00 95.06 593 LEU A CA 1
ATOM 4672 C C . LEU A 1 593 ? 13.989 17.437 -23.733 1.00 95.06 593 LEU A C 1
ATOM 4674 O O . LEU A 1 593 ? 14.845 16.793 -24.345 1.00 95.06 593 LEU A O 1
ATOM 4678 N N . GLY A 1 594 ? 14.278 18.575 -23.093 1.00 95.62 594 GLY A N 1
ATOM 4679 C CA . GLY A 1 594 ? 15.638 19.106 -22.959 1.00 95.62 594 GLY A CA 1
ATOM 4680 C C . GLY A 1 594 ? 16.566 18.158 -22.189 1.00 95.62 594 GLY A C 1
ATOM 4681 O O . GLY A 1 594 ? 17.684 17.876 -22.636 1.00 95.62 594 GLY A O 1
ATOM 4682 N N . TYR A 1 595 ? 16.086 17.584 -21.081 1.00 94.62 595 TYR A N 1
ATOM 4683 C CA . TYR A 1 595 ? 16.823 16.569 -20.316 1.00 94.62 595 TYR A CA 1
ATOM 4684 C C . TYR A 1 595 ? 17.059 15.289 -21.121 1.00 94.62 595 TYR A C 1
ATOM 4686 O O . TYR A 1 595 ? 18.175 14.769 -21.130 1.00 94.62 595 TYR A O 1
ATOM 4694 N N . ALA A 1 596 ? 16.054 14.821 -21.864 1.00 95.88 596 ALA A N 1
ATOM 4695 C CA . ALA A 1 596 ? 16.177 13.654 -22.730 1.00 95.88 596 ALA A CA 1
ATOM 4696 C C . ALA A 1 596 ? 17.231 13.854 -23.826 1.00 95.88 596 ALA A C 1
ATOM 4698 O O . ALA A 1 596 ? 18.076 12.986 -24.051 1.00 95.88 596 ALA A O 1
ATOM 4699 N N . ALA A 1 597 ? 17.235 15.024 -24.466 1.00 95.88 597 ALA A N 1
ATOM 4700 C CA . ALA A 1 597 ? 18.238 15.371 -25.461 1.00 95.88 597 ALA A CA 1
ATOM 4701 C C . ALA A 1 597 ? 19.642 15.499 -24.848 1.00 95.88 597 ALA A C 1
ATOM 4703 O O . ALA A 1 597 ? 20.605 15.005 -25.429 1.00 95.88 597 ALA A O 1
ATOM 4704 N N . THR A 1 598 ? 19.769 16.073 -23.649 1.00 95.75 598 THR A N 1
ATOM 4705 C CA . THR A 1 598 ? 21.050 16.136 -22.920 1.00 95.75 598 THR A CA 1
ATOM 4706 C C . THR A 1 598 ? 21.578 14.737 -22.593 1.00 95.75 598 THR A C 1
ATOM 4708 O O . THR A 1 598 ? 22.758 14.450 -22.801 1.00 95.75 598 THR A O 1
ATOM 4711 N N . PHE A 1 599 ? 20.704 13.831 -22.150 1.00 95.19 599 PHE A N 1
ATOM 4712 C CA . PHE A 1 599 ? 21.064 12.441 -21.881 1.00 95.19 599 PHE A CA 1
ATOM 4713 C C . PHE A 1 599 ? 21.526 11.712 -23.154 1.00 95.19 599 PHE A C 1
ATOM 4715 O O . PHE A 1 599 ? 22.575 11.063 -23.154 1.00 95.19 599 PHE A O 1
ATOM 4722 N N . LEU A 1 600 ? 20.812 11.891 -24.271 1.00 94.62 600 LEU A N 1
ATOM 4723 C CA . LEU A 1 600 ? 21.210 11.352 -25.575 1.00 94.62 600 LEU A CA 1
ATOM 4724 C C . LEU A 1 600 ? 22.533 11.952 -26.078 1.00 94.62 600 LEU A C 1
ATOM 4726 O O . LEU A 1 600 ? 23.358 11.225 -26.630 1.00 94.62 600 LEU A O 1
ATOM 4730 N N . ALA A 1 601 ? 22.770 13.251 -25.874 1.00 94.81 601 ALA A N 1
ATOM 4731 C CA . ALA A 1 601 ? 24.039 13.898 -26.200 1.00 94.81 601 ALA A CA 1
ATOM 4732 C C . ALA A 1 601 ? 25.199 13.272 -25.413 1.00 94.81 601 ALA A C 1
ATOM 4734 O O . ALA A 1 601 ? 26.235 12.963 -25.997 1.00 94.81 601 ALA A O 1
ATOM 4735 N N . GLY A 1 602 ? 25.010 13.000 -24.118 1.00 94.31 602 GLY A N 1
ATOM 4736 C CA . GLY A 1 602 ? 25.988 12.274 -23.306 1.00 94.31 602 GLY A CA 1
ATOM 4737 C C . GLY A 1 602 ? 26.296 10.879 -23.865 1.00 94.31 602 GLY A C 1
ATOM 4738 O O . GLY A 1 602 ? 27.463 10.520 -24.027 1.00 94.31 602 GLY A O 1
ATOM 4739 N N . ALA A 1 603 ? 25.265 10.120 -24.246 1.00 91.94 603 ALA A N 1
ATOM 4740 C CA . ALA A 1 603 ? 25.429 8.788 -24.832 1.00 91.94 603 ALA A CA 1
ATOM 4741 C C . ALA A 1 603 ? 26.136 8.821 -26.205 1.00 91.94 603 ALA A C 1
ATOM 4743 O O . ALA A 1 603 ? 27.027 8.013 -26.472 1.00 91.94 603 ALA A O 1
ATOM 4744 N N . LEU A 1 604 ? 25.799 9.792 -27.060 1.00 91.06 604 LEU A N 1
ATOM 4745 C CA . LEU A 1 604 ? 26.489 10.035 -28.332 1.00 91.06 604 LEU A CA 1
ATOM 4746 C C . LEU A 1 604 ? 27.942 10.479 -28.129 1.00 91.06 604 LEU A C 1
ATOM 4748 O O . LEU A 1 604 ? 28.815 10.059 -28.885 1.00 91.06 604 LEU A O 1
ATOM 4752 N N . GLY A 1 605 ? 28.214 11.297 -27.111 1.00 91.88 605 GLY A N 1
ATOM 4753 C CA . GLY A 1 605 ? 29.563 11.704 -26.724 1.00 91.88 605 GLY A CA 1
ATOM 4754 C C . GLY A 1 605 ? 30.410 10.515 -26.272 1.00 91.88 605 GLY A C 1
ATOM 4755 O O . GLY A 1 605 ? 31.551 10.370 -26.706 1.00 91.88 605 GLY A O 1
ATOM 4756 N N . LEU A 1 606 ? 29.832 9.600 -25.489 1.00 90.38 606 LEU A N 1
ATOM 4757 C CA . LEU A 1 606 ? 30.494 8.348 -25.126 1.00 90.38 606 LEU A CA 1
ATOM 4758 C C . LEU A 1 606 ? 30.799 7.502 -26.370 1.00 90.38 606 LEU A C 1
ATOM 4760 O O . LEU A 1 606 ? 31.927 7.036 -26.533 1.00 90.38 606 LEU A O 1
ATOM 4764 N N . ALA A 1 607 ? 29.833 7.360 -27.284 1.00 85.25 607 ALA A N 1
ATOM 4765 C CA . ALA A 1 607 ? 30.043 6.661 -28.550 1.00 85.25 607 ALA A CA 1
ATOM 4766 C C . ALA A 1 607 ? 31.151 7.318 -29.396 1.00 85.25 607 ALA A C 1
ATOM 4768 O O . ALA A 1 607 ? 31.985 6.615 -29.966 1.00 85.25 607 ALA A O 1
ATOM 4769 N N . TYR A 1 608 ? 31.213 8.653 -29.433 1.00 88.19 608 TYR A N 1
ATOM 4770 C CA . TYR A 1 608 ? 32.283 9.404 -30.093 1.00 88.19 608 TYR A CA 1
ATOM 4771 C C . TYR A 1 608 ? 33.655 9.079 -29.488 1.00 88.19 608 TYR A C 1
ATOM 4773 O O . TYR A 1 608 ? 34.586 8.764 -30.227 1.00 88.19 608 TYR A O 1
ATOM 4781 N N . CYS A 1 609 ? 33.785 9.096 -28.157 1.00 89.56 609 CYS A N 1
ATOM 4782 C CA . CYS A 1 609 ? 35.034 8.760 -27.466 1.00 89.56 609 CYS A CA 1
ATOM 4783 C C . CYS A 1 609 ? 35.469 7.311 -27.728 1.00 89.56 609 CYS A C 1
ATOM 4785 O O . CYS A 1 609 ? 36.634 7.062 -28.029 1.00 89.56 609 CYS A O 1
ATOM 4787 N N . VAL A 1 610 ? 34.535 6.356 -27.680 1.00 84.62 610 VAL A N 1
ATOM 4788 C CA . VAL A 1 610 ? 34.807 4.942 -27.990 1.00 84.62 610 VAL A CA 1
ATOM 4789 C C . VAL A 1 610 ? 35.300 4.788 -29.431 1.00 84.62 610 VAL A C 1
ATOM 4791 O O . VAL A 1 610 ? 36.324 4.145 -29.664 1.00 84.62 610 VAL A O 1
ATOM 4794 N N . LEU A 1 611 ? 34.635 5.429 -30.399 1.00 81.12 611 LEU A N 1
ATOM 4795 C CA . LEU A 1 611 ? 35.082 5.444 -31.795 1.00 81.12 611 LEU A CA 1
ATOM 4796 C C . LEU A 1 611 ? 36.460 6.103 -31.945 1.00 81.12 611 LEU A C 1
ATOM 4798 O O . LEU A 1 611 ? 37.281 5.634 -32.729 1.00 81.12 611 LEU A O 1
ATOM 4802 N N . ALA A 1 612 ? 36.750 7.163 -31.192 1.00 84.94 612 ALA A N 1
ATOM 4803 C CA . ALA A 1 612 ? 38.038 7.847 -31.248 1.00 84.94 612 ALA A CA 1
ATOM 4804 C C . ALA A 1 612 ? 39.192 6.985 -30.706 1.00 84.94 612 ALA A C 1
ATOM 4806 O O . ALA A 1 612 ? 40.308 7.084 -31.214 1.00 84.94 612 ALA A O 1
ATOM 4807 N N . ILE A 1 613 ? 38.935 6.128 -29.716 1.00 86.94 613 ILE A N 1
ATOM 4808 C CA . ILE A 1 613 ? 39.962 5.295 -29.074 1.00 86.94 613 ILE A CA 1
ATOM 4809 C C . ILE A 1 613 ? 40.171 3.981 -29.832 1.00 86.94 613 ILE A C 1
ATOM 4811 O O . ILE A 1 613 ? 41.298 3.650 -30.189 1.00 86.94 613 ILE A O 1
ATOM 4815 N N . PHE A 1 614 ? 39.098 3.232 -30.090 1.00 81.06 614 PHE A N 1
ATOM 4816 C CA . PHE A 1 614 ? 39.202 1.833 -30.524 1.00 81.06 614 PHE A CA 1
ATOM 4817 C C . PHE A 1 614 ? 39.240 1.644 -32.037 1.00 81.06 614 PHE A C 1
ATOM 4819 O O . PHE A 1 614 ? 39.597 0.570 -32.519 1.00 81.06 614 PHE A O 1
ATOM 4826 N N . ARG A 1 615 ? 38.869 2.670 -32.805 1.00 75.62 615 ARG A N 1
ATOM 4827 C CA . ARG A 1 615 ? 38.867 2.583 -34.260 1.00 75.62 615 ARG A CA 1
ATOM 4828 C C . ARG A 1 615 ? 40.253 2.901 -34.822 1.00 75.62 615 ARG A C 1
ATOM 4830 O O . ARG A 1 615 ? 40.802 3.973 -34.552 1.00 75.62 615 ARG A O 1
ATOM 4837 N N . THR A 1 616 ? 40.799 1.963 -35.591 1.00 74.12 616 THR A N 1
ATOM 4838 C CA . THR A 1 616 ? 42.177 1.985 -36.111 1.00 74.12 616 THR A CA 1
ATOM 4839 C C . THR A 1 616 ? 42.275 2.338 -37.598 1.00 74.12 616 THR A C 1
ATOM 4841 O O . THR A 1 616 ? 43.368 2.628 -38.069 1.00 74.12 616 THR A O 1
ATOM 4844 N N . ASP A 1 617 ? 41.166 2.360 -38.348 1.00 79.81 617 ASP A N 1
ATOM 4845 C CA . ASP A 1 617 ? 41.136 2.778 -39.755 1.00 79.81 617 ASP A CA 1
ATOM 4846 C C . ASP A 1 617 ? 41.018 4.305 -39.887 1.00 79.81 617 ASP A C 1
ATOM 4848 O O . ASP A 1 617 ? 39.938 4.868 -39.730 1.00 79.81 617 ASP A O 1
ATOM 4852 N N . ASP A 1 618 ? 42.110 4.989 -40.233 1.00 71.75 618 ASP A N 1
ATOM 4853 C CA . ASP A 1 618 ? 42.171 6.461 -40.246 1.00 71.75 618 ASP A CA 1
ATOM 4854 C C . ASP A 1 618 ? 41.090 7.130 -41.117 1.00 71.75 618 ASP A C 1
ATOM 4856 O O . ASP A 1 618 ? 40.438 8.090 -40.692 1.00 71.75 618 ASP A O 1
ATOM 4860 N N . HIS A 1 619 ? 40.827 6.598 -42.317 1.00 70.25 619 HIS A N 1
ATOM 4861 C CA . HIS A 1 619 ? 39.825 7.164 -43.230 1.00 70.25 619 HIS A CA 1
ATOM 4862 C C . HIS A 1 619 ? 38.378 6.968 -42.747 1.00 70.25 619 HIS A C 1
ATOM 4864 O O . HIS A 1 619 ? 37.572 7.900 -42.826 1.00 70.25 619 HIS A O 1
ATOM 4870 N N . GLY A 1 620 ? 38.023 5.784 -42.238 1.00 76.44 620 GLY A N 1
ATOM 4871 C CA . GLY A 1 620 ? 36.671 5.523 -41.733 1.00 76.44 620 GLY A CA 1
ATOM 4872 C C . GLY A 1 620 ? 36.429 6.138 -40.356 1.00 76.44 620 GLY A C 1
ATOM 4873 O O . GLY A 1 620 ? 35.323 6.604 -40.074 1.00 76.44 620 GLY A O 1
ATOM 4874 N N . LYS A 1 621 ? 37.478 6.247 -39.535 1.00 79.38 621 LYS A N 1
ATOM 4875 C CA . LYS A 1 621 ? 37.467 6.951 -38.252 1.00 79.38 621 LYS A CA 1
ATOM 4876 C C . LYS A 1 621 ? 37.132 8.428 -38.415 1.00 79.38 621 LYS A C 1
ATOM 4878 O O . LYS A 1 621 ? 36.214 8.909 -37.757 1.00 79.38 621 LYS A O 1
ATOM 4883 N N . ALA A 1 622 ? 37.809 9.142 -39.315 1.00 81.50 622 ALA A N 1
ATOM 4884 C CA . ALA A 1 622 ? 37.554 10.568 -39.531 1.00 81.50 622 ALA A CA 1
ATOM 4885 C C . ALA A 1 622 ? 36.111 10.843 -39.994 1.00 81.50 622 ALA A C 1
ATOM 4887 O O . ALA A 1 622 ? 35.462 11.770 -39.502 1.00 81.50 622 ALA A O 1
ATOM 4888 N N . ALA A 1 623 ? 35.582 10.016 -40.902 1.00 82.75 623 ALA A N 1
ATOM 4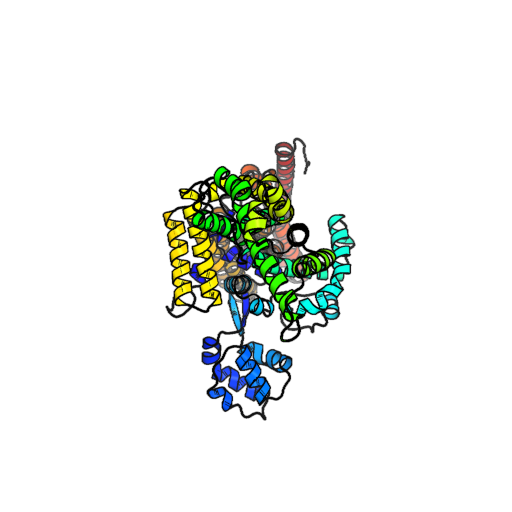889 C CA . ALA A 1 623 ? 34.209 10.137 -41.388 1.00 82.75 623 ALA A CA 1
ATOM 4890 C C . ALA A 1 623 ? 33.173 9.897 -40.276 1.00 82.75 623 ALA A C 1
ATOM 4892 O O . ALA A 1 623 ? 32.206 10.654 -40.150 1.00 82.75 623 ALA A O 1
ATOM 4893 N N . ASP A 1 624 ? 33.388 8.881 -39.443 1.00 80.06 624 ASP A N 1
ATOM 4894 C CA . ASP A 1 624 ? 32.459 8.506 -38.378 1.00 80.06 624 ASP A CA 1
ATOM 4895 C C . ASP A 1 624 ? 32.490 9.461 -37.194 1.00 80.06 624 ASP A C 1
ATOM 4897 O O . ASP A 1 624 ? 31.431 9.788 -36.652 1.00 80.06 624 ASP A O 1
ATOM 4901 N N . LEU A 1 625 ? 33.671 9.966 -36.835 1.00 85.38 625 LEU A N 1
ATOM 4902 C CA . LEU A 1 625 ? 33.807 11.028 -35.845 1.00 85.38 625 LEU A CA 1
ATOM 4903 C C . LEU A 1 625 ? 33.134 12.304 -36.339 1.00 85.38 625 LEU A C 1
ATOM 4905 O O . LEU A 1 625 ? 32.298 12.852 -35.628 1.00 85.38 625 LEU A O 1
ATOM 4909 N N . LYS A 1 626 ? 33.389 12.737 -37.582 1.00 87.81 626 LYS A N 1
ATOM 4910 C CA . LYS A 1 626 ? 32.720 13.918 -38.149 1.00 87.81 626 LYS A CA 1
ATOM 4911 C C . LYS A 1 626 ? 31.200 13.773 -38.095 1.00 87.81 626 LYS A C 1
ATOM 4913 O O . LYS A 1 626 ? 30.507 14.685 -37.652 1.00 87.81 626 LYS A O 1
ATOM 4918 N N . ARG A 1 627 ? 30.681 12.610 -38.494 1.00 85.00 627 ARG A N 1
ATOM 4919 C CA . ARG A 1 627 ? 29.244 12.323 -38.485 1.00 85.00 627 ARG A CA 1
ATOM 4920 C C . ARG A 1 627 ? 28.656 12.319 -37.074 1.00 85.00 627 ARG A C 1
ATOM 4922 O O . ARG A 1 627 ? 27.633 12.958 -36.845 1.00 85.00 627 ARG A O 1
ATOM 4929 N N . THR A 1 628 ? 29.297 11.618 -36.143 1.00 85.00 628 THR A N 1
ATOM 4930 C CA . THR A 1 628 ? 28.851 11.519 -34.744 1.00 85.00 628 THR A CA 1
ATOM 4931 C C . THR A 1 628 ? 28.931 12.871 -34.045 1.00 85.00 628 THR A C 1
ATOM 4933 O O . THR A 1 628 ? 27.991 13.251 -33.357 1.00 85.00 628 THR A O 1
ATOM 4936 N N . GLY A 1 629 ? 29.981 13.649 -34.311 1.00 88.94 629 GLY A N 1
ATOM 4937 C CA . GLY A 1 629 ? 30.136 15.018 -33.825 1.00 88.94 629 GLY A CA 1
ATOM 4938 C C . GLY A 1 629 ? 29.064 15.969 -34.363 1.00 88.94 629 GLY A C 1
ATOM 4939 O O . GLY A 1 629 ? 28.515 16.756 -33.600 1.00 88.94 629 GLY A O 1
ATOM 4940 N N . SER A 1 630 ? 28.692 15.870 -35.646 1.00 89.75 630 SER A N 1
ATOM 4941 C CA . SER A 1 630 ? 27.582 16.664 -36.199 1.00 89.75 630 SER A CA 1
ATOM 4942 C C . SER A 1 630 ? 26.231 16.303 -35.573 1.00 89.75 630 SER A C 1
ATOM 4944 O O . SER A 1 630 ? 25.439 17.197 -35.284 1.00 89.75 630 SER A O 1
ATOM 4946 N N . MET A 1 631 ? 25.969 15.013 -35.328 1.00 89.25 631 MET A N 1
ATOM 4947 C CA . MET A 1 631 ? 24.757 14.582 -34.618 1.00 89.25 631 MET A CA 1
ATOM 4948 C C . MET A 1 631 ? 24.745 15.094 -33.178 1.00 89.25 631 MET A C 1
ATOM 4950 O O . MET A 1 631 ? 23.741 15.647 -32.743 1.00 89.25 631 MET A O 1
ATOM 4954 N N . LEU A 1 632 ? 25.869 14.965 -32.467 1.00 92.12 632 LEU A N 1
ATOM 4955 C CA . LEU A 1 632 ? 26.034 15.472 -31.109 1.00 92.12 632 LEU A CA 1
ATOM 4956 C C . LEU A 1 632 ? 25.751 16.976 -31.037 1.00 92.12 632 LEU A C 1
ATOM 4958 O O . LEU A 1 632 ? 24.974 17.406 -30.191 1.00 92.12 632 LEU A O 1
ATOM 4962 N N . TYR A 1 633 ? 26.318 17.763 -31.954 1.00 93.38 633 TYR A N 1
ATOM 4963 C CA . TYR A 1 633 ? 26.055 19.199 -32.036 1.00 93.38 633 TYR A CA 1
ATOM 4964 C C . TYR A 1 633 ? 24.564 19.500 -32.245 1.00 93.38 633 TYR A C 1
ATOM 4966 O O . TYR A 1 633 ? 23.994 20.305 -31.513 1.00 93.38 633 TYR A O 1
ATOM 4974 N N . GLY A 1 634 ? 23.906 18.809 -33.184 1.00 92.19 634 GLY A N 1
ATOM 4975 C CA . GLY A 1 634 ? 22.470 18.980 -33.425 1.00 92.19 634 GLY A CA 1
ATOM 4976 C C . GLY A 1 634 ? 21.610 18.652 -32.200 1.00 92.19 634 GLY A C 1
ATOM 4977 O O . GLY A 1 634 ? 20.710 19.419 -31.855 1.00 92.19 634 GLY A O 1
ATOM 4978 N N . VAL A 1 635 ? 21.915 17.551 -31.505 1.00 93.62 635 VAL A N 1
ATOM 4979 C CA . VAL A 1 635 ? 21.212 17.150 -30.275 1.00 93.62 635 VAL A CA 1
ATOM 4980 C C . VAL A 1 635 ? 21.464 18.150 -29.142 1.00 93.62 635 VAL A C 1
ATOM 4982 O O . VAL A 1 635 ? 20.533 18.474 -28.413 1.00 93.62 635 VAL A O 1
ATOM 4985 N N . LEU A 1 636 ? 22.676 18.702 -29.020 1.00 95.50 636 LEU A N 1
ATOM 4986 C CA . LEU A 1 636 ? 22.986 19.747 -28.038 1.00 95.50 636 LEU A CA 1
ATOM 4987 C C . LEU A 1 636 ? 22.236 21.055 -28.317 1.00 95.50 636 LEU A C 1
ATOM 4989 O O . LEU A 1 636 ? 21.724 21.666 -27.383 1.00 95.50 636 LEU A O 1
ATOM 4993 N N . CYS A 1 637 ? 22.117 21.475 -29.579 1.00 95.56 637 CYS A N 1
ATOM 4994 C CA . CYS A 1 637 ? 21.302 22.639 -29.939 1.00 95.56 637 CYS A CA 1
ATOM 4995 C C . CYS A 1 637 ? 19.828 22.430 -29.569 1.00 95.56 637 CYS A C 1
ATOM 4997 O O . CYS A 1 637 ? 19.203 23.325 -29.001 1.00 95.56 637 CYS A O 1
ATOM 4999 N N . PHE A 1 638 ? 19.288 21.239 -29.843 1.00 94.44 638 PHE A N 1
ATOM 5000 C CA . PHE A 1 638 ? 17.934 20.869 -29.435 1.00 94.44 638 PHE A CA 1
ATOM 5001 C C . PHE A 1 638 ? 17.783 20.889 -27.905 1.00 94.44 638 PHE A C 1
ATOM 5003 O O . PHE A 1 638 ? 16.847 21.493 -27.385 1.00 94.44 638 PHE A O 1
ATOM 5010 N N . ALA A 1 639 ? 18.731 20.289 -27.178 1.00 96.19 639 ALA A N 1
ATOM 5011 C CA . ALA A 1 639 ? 18.751 20.267 -25.718 1.00 96.19 639 ALA A CA 1
ATOM 5012 C C . ALA A 1 639 ? 18.771 21.679 -25.121 1.00 96.19 639 ALA A C 1
ATOM 5014 O O . ALA A 1 639 ? 17.981 21.972 -24.224 1.00 96.19 639 ALA A O 1
ATOM 5015 N N . LEU A 1 640 ? 19.623 22.565 -25.645 1.00 96.31 640 LEU A N 1
ATOM 5016 C CA . LEU A 1 640 ? 19.723 23.953 -25.200 1.00 96.31 640 LEU A CA 1
ATOM 5017 C C . LEU A 1 640 ? 18.414 24.712 -25.435 1.00 96.31 640 LEU A C 1
ATOM 5019 O O . LEU A 1 640 ? 17.949 25.406 -24.536 1.00 96.31 640 LEU A O 1
ATOM 5023 N N . PHE A 1 641 ? 17.806 24.558 -26.615 1.00 96.62 641 PHE A N 1
ATOM 5024 C CA . PHE A 1 641 ? 16.548 25.221 -26.953 1.00 96.62 641 PHE A CA 1
ATOM 5025 C C . PHE A 1 641 ? 15.416 24.819 -25.999 1.00 96.62 641 PHE A C 1
ATOM 5027 O O . PHE A 1 641 ? 14.809 25.685 -25.372 1.00 96.62 641 PHE A O 1
ATOM 5034 N N . PHE A 1 642 ? 15.164 23.516 -25.837 1.00 96.31 642 PHE A N 1
ATOM 5035 C CA . PHE A 1 642 ? 14.089 23.028 -24.967 1.00 96.31 642 PHE A CA 1
ATOM 5036 C C . PHE A 1 642 ? 14.368 23.291 -23.486 1.00 96.31 642 PHE A C 1
ATOM 5038 O O . PHE A 1 642 ? 13.441 23.592 -22.739 1.00 96.31 642 PHE A O 1
ATOM 5045 N N . SER A 1 643 ? 15.635 23.264 -23.061 1.00 95.00 643 SER A N 1
ATOM 5046 C CA . SER A 1 643 ? 15.988 23.623 -21.685 1.00 95.00 643 SER A CA 1
ATOM 5047 C C . SER A 1 643 ? 15.741 25.104 -21.413 1.00 95.00 643 SER A C 1
ATOM 5049 O O . SER A 1 643 ? 15.128 25.440 -20.408 1.00 95.00 643 SER A O 1
ATOM 5051 N N . LEU A 1 644 ? 16.138 25.990 -22.332 1.00 95.69 644 LEU A N 1
ATOM 5052 C CA . LEU A 1 644 ? 15.905 27.427 -22.202 1.00 95.69 644 LEU A CA 1
ATOM 5053 C C . LEU A 1 644 ? 14.408 27.757 -22.186 1.00 95.69 644 LEU A C 1
ATOM 5055 O O . LEU A 1 644 ? 13.937 28.439 -21.278 1.00 95.69 644 LEU A O 1
ATOM 5059 N N . VAL A 1 645 ? 13.657 27.263 -23.174 1.00 96.00 645 VAL A N 1
ATOM 5060 C CA . VAL A 1 645 ? 12.209 27.503 -23.272 1.00 96.00 645 VAL A CA 1
ATOM 5061 C C . VAL A 1 645 ? 11.488 26.899 -22.069 1.00 96.00 645 VAL A C 1
ATOM 5063 O O . VAL A 1 645 ? 10.646 27.563 -21.470 1.00 96.00 645 VAL A O 1
ATOM 5066 N N . GLY A 1 646 ? 11.855 25.681 -21.666 1.00 94.00 646 GLY A N 1
ATOM 5067 C CA . GLY A 1 646 ? 11.333 25.033 -20.468 1.00 94.00 646 GLY A CA 1
ATOM 5068 C C . GLY A 1 646 ? 11.574 25.879 -19.220 1.00 94.00 646 GLY A C 1
ATOM 5069 O O . GLY A 1 646 ? 10.629 26.172 -18.498 1.00 94.00 646 GLY A O 1
ATOM 5070 N N . THR A 1 647 ? 12.797 26.359 -19.004 1.00 92.56 647 THR A N 1
ATOM 5071 C CA . THR A 1 647 ? 13.153 27.250 -17.890 1.00 92.56 647 THR A CA 1
ATOM 5072 C C . THR A 1 647 ? 12.321 28.538 -17.871 1.00 92.56 647 THR A C 1
ATOM 5074 O O . THR A 1 647 ? 11.829 28.923 -16.812 1.00 92.56 647 THR A O 1
ATOM 5077 N N . VAL A 1 648 ? 12.096 29.175 -19.025 1.00 93.44 648 VAL A N 1
ATOM 5078 C CA . VAL A 1 648 ? 11.240 30.372 -19.119 1.00 93.44 648 VAL A CA 1
ATOM 5079 C C . VAL A 1 648 ? 9.784 30.048 -18.772 1.00 93.44 648 VAL A C 1
ATOM 5081 O O . VAL A 1 648 ? 9.178 30.766 -17.979 1.00 93.44 648 VAL A O 1
ATOM 5084 N N . LEU A 1 649 ? 9.233 28.951 -19.306 1.00 92.00 649 LEU A N 1
ATOM 5085 C CA . LEU A 1 649 ? 7.873 28.503 -18.982 1.00 92.00 649 LEU A CA 1
ATOM 5086 C C . LEU A 1 649 ? 7.709 28.186 -17.488 1.00 92.00 649 LEU A C 1
ATOM 5088 O O . LEU A 1 649 ? 6.653 28.450 -16.929 1.00 92.00 649 LEU A O 1
ATOM 5092 N N . GLY A 1 650 ? 8.753 27.674 -16.830 1.00 89.81 650 GLY A N 1
ATOM 5093 C CA . GLY A 1 650 ? 8.736 27.410 -15.388 1.00 89.81 650 GLY A CA 1
ATOM 5094 C C . GLY A 1 650 ? 8.686 28.694 -14.567 1.00 89.81 650 GLY A C 1
ATOM 5095 O O . GLY A 1 650 ? 7.951 28.774 -13.589 1.00 89.81 650 GLY A O 1
ATOM 5096 N N . GLY A 1 651 ? 9.402 29.732 -15.009 1.00 89.06 651 GLY A N 1
ATOM 5097 C CA . GLY A 1 651 ? 9.305 31.065 -14.419 1.00 89.06 651 GLY A CA 1
ATOM 5098 C C . GLY A 1 651 ? 7.898 31.662 -14.535 1.00 89.06 651 GLY A C 1
ATOM 5099 O O . GLY A 1 651 ? 7.417 32.245 -13.569 1.00 89.06 651 GLY A O 1
ATOM 5100 N N . LEU A 1 652 ? 7.233 31.478 -15.683 1.00 90.00 652 LEU A N 1
ATOM 5101 C CA . LEU A 1 652 ? 5.847 31.917 -15.888 1.00 90.00 652 LEU A CA 1
ATOM 5102 C C . LEU A 1 652 ? 4.854 31.130 -15.029 1.00 90.00 652 LEU A C 1
ATOM 5104 O O . LEU A 1 652 ? 3.952 31.724 -14.452 1.00 90.00 652 LEU A O 1
ATOM 5108 N N . TRP A 1 653 ? 5.038 29.814 -14.905 1.00 89.44 653 TRP A N 1
ATOM 5109 C CA . TRP A 1 653 ? 4.221 28.997 -14.011 1.00 89.44 653 TRP A CA 1
ATOM 5110 C C . TRP A 1 653 ? 4.360 29.441 -12.551 1.00 89.44 653 TRP A C 1
ATOM 5112 O O . TRP A 1 653 ? 3.363 29.558 -11.841 1.00 89.44 653 TRP A O 1
ATOM 5122 N N . ALA A 1 654 ? 5.587 29.740 -12.116 1.00 85.62 654 ALA A N 1
ATOM 5123 C CA . ALA A 1 654 ? 5.837 30.237 -10.770 1.00 85.62 654 ALA A CA 1
ATOM 5124 C C . ALA A 1 654 ? 5.127 31.578 -10.508 1.00 85.62 654 ALA A C 1
ATOM 5126 O O . ALA A 1 654 ? 4.554 31.776 -9.439 1.00 85.62 654 ALA A O 1
ATOM 5127 N N . ASP A 1 655 ? 5.119 32.475 -11.495 1.00 87.25 655 ASP A N 1
ATOM 5128 C CA . ASP A 1 655 ? 4.397 33.746 -11.418 1.00 87.25 655 ASP A CA 1
ATOM 5129 C C . ASP A 1 655 ? 2.875 33.545 -11.344 1.00 87.25 655 ASP A C 1
ATOM 5131 O O . ASP A 1 655 ? 2.223 34.113 -10.475 1.00 87.25 655 ASP A O 1
ATOM 5135 N N . ASP A 1 656 ? 2.327 32.656 -12.174 1.00 86.19 656 ASP A N 1
ATOM 5136 C CA . ASP A 1 656 ? 0.899 32.311 -12.192 1.00 86.19 656 ASP A CA 1
ATOM 5137 C C . ASP A 1 656 ? 0.426 31.679 -10.870 1.00 86.19 656 ASP A C 1
ATOM 5139 O O . ASP A 1 656 ? -0.659 31.971 -10.374 1.00 86.19 656 ASP A O 1
ATOM 5143 N N . SER A 1 657 ? 1.261 30.833 -10.260 1.00 83.62 657 SER A N 1
ATOM 5144 C CA . SER A 1 657 ? 0.902 30.077 -9.053 1.00 83.62 657 SER A CA 1
ATOM 5145 C C . SER A 1 657 ? 1.242 30.792 -7.737 1.00 83.62 657 SER A C 1
ATOM 5147 O O . SER A 1 657 ? 0.496 30.671 -6.766 1.00 83.62 657 SER A O 1
ATOM 5149 N N . TRP A 1 658 ? 2.348 31.543 -7.681 1.00 83.94 658 TRP A N 1
ATOM 5150 C CA . TRP A 1 658 ? 2.854 32.196 -6.459 1.00 83.94 658 TRP A CA 1
ATOM 5151 C C . TRP A 1 658 ? 2.979 33.726 -6.568 1.00 83.94 658 TRP A C 1
ATOM 5153 O O . TRP A 1 658 ? 3.458 34.368 -5.630 1.00 83.94 658 TRP A O 1
ATOM 5163 N N . GLY A 1 659 ? 2.566 34.335 -7.683 1.00 84.00 659 GLY A N 1
ATOM 5164 C CA . GLY A 1 659 ? 2.565 35.791 -7.881 1.00 84.00 659 GLY A CA 1
ATOM 5165 C C . GLY A 1 659 ? 3.950 36.420 -8.062 1.00 84.00 659 GLY A C 1
ATOM 5166 O O . GLY A 1 659 ? 4.091 37.637 -7.931 1.00 84.00 659 GLY A O 1
ATOM 5167 N N . ARG A 1 660 ? 4.989 35.603 -8.280 1.00 85.19 660 ARG A N 1
ATOM 5168 C CA . ARG A 1 660 ? 6.339 36.058 -8.628 1.00 85.19 660 ARG A CA 1
ATOM 5169 C C . ARG A 1 660 ? 7.125 34.980 -9.364 1.00 85.19 660 ARG A C 1
ATOM 5171 O O . ARG A 1 660 ? 7.067 33.801 -9.016 1.00 85.19 660 ARG A O 1
ATOM 5178 N N . PHE A 1 661 ? 7.980 35.410 -10.285 1.00 81.38 661 PHE A N 1
ATOM 5179 C CA . PHE A 1 661 ? 8.976 34.541 -10.907 1.00 81.38 661 PHE A CA 1
ATOM 5180 C C . PHE A 1 661 ? 9.829 33.819 -9.853 1.00 81.38 661 PHE A C 1
ATOM 5182 O O . PHE A 1 661 ? 10.387 34.452 -8.954 1.00 81.38 661 PHE A O 1
ATOM 5189 N N . TRP A 1 662 ? 9.968 32.498 -10.006 1.00 71.94 662 TRP A N 1
ATOM 5190 C CA . TRP A 1 662 ? 10.820 31.643 -9.168 1.00 71.94 662 TRP A CA 1
ATOM 5191 C C . TRP A 1 662 ? 10.470 31.640 -7.668 1.00 71.94 662 TRP A C 1
ATOM 5193 O O . TRP A 1 662 ? 11.326 31.348 -6.835 1.00 71.94 662 TRP A O 1
ATOM 5203 N N . GLY A 1 663 ? 9.227 31.966 -7.304 1.00 59.88 663 GLY A N 1
ATOM 5204 C CA . GLY A 1 663 ? 8.699 31.650 -5.978 1.00 59.88 663 GLY A CA 1
ATOM 5205 C C . GLY A 1 663 ? 8.278 30.183 -5.918 1.00 59.88 663 GLY A C 1
ATOM 5206 O O . GLY A 1 663 ? 7.512 29.752 -6.772 1.00 59.88 663 GLY A O 1
ATOM 5207 N N . TRP A 1 664 ? 8.776 29.433 -4.935 1.00 63.03 664 TRP A N 1
ATOM 5208 C CA . TRP A 1 664 ? 8.295 28.096 -4.579 1.00 63.03 664 TRP A CA 1
ATOM 5209 C C . TRP A 1 664 ? 8.290 27.916 -3.064 1.00 63.03 664 TRP A C 1
ATOM 5211 O O . TRP A 1 664 ? 9.123 28.578 -2.392 1.00 63.03 664 TRP A O 1
#

Secondary structure (DSSP, 8-state):
--TTS--HHHHHT-EEEETTEEEEHHHHHHHHHHHHHSSSEEEEEPPHHHHHHTHHHHHHHHHHH-TTS--GGGGG----HHHHHHHHHHHH---HHHHHHHHHHHHEEEEEHHHHHHHHHH-HHHHTTS--EE---HHHHHHHTPPP-TT-EE-HHHHTTTGGGGHHHHHHHHHHHHTT-GGG--HHHHHHHHHHHHHHHHHHHHHTTPPP--SHHHHHHHHHHHHHHHHTT----B-EE---S-TTTSEE-HHHHHHHHHHHHHHHHTT--SHHHHHHIIIIIHHHHHHHHHHHHHHHHHHHHHHHHS-TTPPPPTTHHHHHHHHHHHH---HHHHHHHHHHHHSPTT--HHHHHHT--HHHHHHHHHHHHTTHHHHHHHHHHHHHHHHH-HHHHHHHHHHHHHHHHHHHHHHTT-HHHHHHHHHHHHHHHHHH--TT--HHHHHHHHHHHHH-HHHHHHHHHHHHHHHHHHHHHS-HHHHHHHHHHHHHHHHHHHHHHHHHHHHHTT-S-S-SSHHHHHHHHHHHHHHHHHHHHHHH-SSHHHHHHHHHHHHHHHHHHHHHHHHS-TTPPPPTTT--HHHIIIIIHHHHHHHHHHHHHHHHHHHHHHHHHH---HHHHHHHHHHHHHHHHHHHHHHHHHHHHHHHHHHHHHHHHHSSTT--

pLDDT: mean 89.07, std 6.93, range [44.22, 97.06]

Foldseek 3Di:
DPLQDFPLLLQQLQWWDFLLAIAGVLLLLQLLLCLFQVGQKFWAFDAQVVCLVLLVVLLVLLCVVQVPFDSVVSPPDTDGPVVSLVVSCVRRVDDSVVSCVSRSVSRIDIGGSSVLLLCLAQVVVRNQQTQRGAQPDPVLCVQLVHDDDPSRTGGNVSRVVRLVVCVVLQVVLVVCVVVVNNVPDDPSSVRNVSRVVSVCSSNLSRVLNYADDADAQLRLLVQLLVCCVVCPPPRGMFNFALLDQDSVRRTHRLHSLNSLLNNLVNCVVVVHQALVSVLCCLLQPVLLVVLLVLLQVVLVVLVVVQVVPDDVPDDGDLCSSLVSLVVCLVPDPQQLSNLSSVLSNVDGRPQHSVNSSVPDDSVSSNVSCCSPRVCRNVSSVSCCVNCVCLRNPPVSVVLRSCLSVLVVQLSVCSNVVPSNSNVVSSVVNVVSCVVSVRHSDDSVLNVLNSVLVVVVLLVVLLVLLVVLLVLLVVLVVPVVQVSLVVSVVSLVVSLVSLVVSLVSLCVSLVAPFSDDDPLSLLSVLLSLLLVVLNVVCVVVVRSLSSNLSSVSNNVSSVVSSVVSSVVSNPSRDDDPLSPDRVLRRPLVNLQSNLVSLVVSLVVLVVVLVCLVPVPDDPVVSVVVNVVSVVVSVVSNVSSVVSNVVSLVSQQVSCCVRVVGGPDD

Radius of gyration: 33.66 Å; chains: 1; bounding box: 76×79×108 Å

Sequence (664 aa):
PDSNTFNLYRFANTPVAWRGRSQPIDTFARAQLLKASHKSTFKGELEQRELDQRRDKIVAAVQSYWSDVDSGSLQNFSGQYSDWIEEIVRITQSGREAVEARMRDVMVARMPAIRWLLDTAARPELAERHRIIRIDNDKVLSLLGLEKRPGMVYSLAEIQPNLKELESIHRQARMLQSANQTARMEDLDRGVVALFDAVRSVNDAGAAFQRETAQGLVDAFTRAQFLFERLEGFSMITATPTGLPDAQRSWETFIAAGAVRNAADEMRKLNLTTEEQVKDYVSKTLPRQMVETAIQGTHKMVEAWVREELKEGEEPEPDAVKKFAVQAAMVQEDPFLKLILAHIALAEPGTSADDILASLDDEQIGRIAAPRLGSALTAIDDVGKRAGRLLYNSKDRDFFVAATNGFERILEAWEDKDIAGFNDAVDSYQALLADEQPAHLNAASVKQEAYFNFYEPFWKAIYLYLPVILLSFCSWLVWPKTLRWTAFWIMFVAFVVHTLALNARMEISGRLAPVTSLYSSAIFIGWAVVLASFVIELVVKRGVGNILGASCGAATLVIAHFLAIDEGDTMGVMQAVLDTTFWLATHVVCITLGYAATFLAGALGLAYCVLAIFRTDDHGKAADLKRTGSMLYGVLCFALFFSLVGTVLGGLWADDSWGRFWGW